Protein 4IQY (pdb70)

Sequence (440 aa):
VWREEKERLLKMTLEERRKEYLRDYIPLNSILSWKEEMKGKNTQEKSLTEKVSLYRGDITLLEVDAIVNAANASLLGGGGVDGCCIHRAAGPCLLAECRNLNGCDTGHAKITCGYDLPAKYVIHTVGPIARGHINGSSHKEDLANCYKSSLKLVKENNIRSVAFPCISTGIYGFPNEPAAVIALNTIKEWLAKNHHEVDRIIFCVFLEVDFKIYKKKMMNEFFSVWREEKERLLKMTLEERRKEYLRDYIPLNSSILSWKEEMTSQVKKSLTEKVSLYRGDITLLEVDAIVNAANASLLGGGGVDGCIHRAAGPCLLAECRNLNGCDTGHAKITCGYDLPAKYVIHTVGPIARGHINGSSHKEDLANCYKSSLKLVKENNIRSVAFPCISTGIYGFPNEPAAVIALNTIKEWLAKNHHEVDRIIFCVFLEVDFKIYKKKMNEFFS

Organism: Homo sapiens (NCBI:txid9606)

Nearest PDB structures (foldseek):
  4iqy-assembly1_A  TM=1.005E+00  e=1.531E-48  Homo sapiens
  4iqy-assembly2_B  TM=9.811E-01  e=2.707E-45  Homo sapiens
  6y4y-assembly1_A  TM=9.946E-01  e=1.419E-43  Escherichia coli K-12
  6y4z-assembly2_B  TM=9.906E-01  e=1.752E-42  Escherichia coli K-12
  6y4y-assembly3_C  TM=9.903E-01  e=6.980E-42  Escherichia coli K-12

Solvent-accessible surface area: 21744 Å² total; per-residue (Å²): 140,42,147,124,48,50,106,99,8,54,147,25,59,85,117,76,20,84,182,83,32,136,114,112,58,47,34,49,137,66,8,87,4,10,80,71,69,77,86,82,110,207,92,180,153,112,79,5,10,89,23,0,0,10,44,117,20,39,5,2,43,0,10,8,44,0,0,0,0,28,4,39,61,51,1,82,16,54,48,64,41,6,3,42,0,27,174,16,1,11,120,30,0,48,36,6,1,160,79,42,145,12,9,89,64,2,94,17,66,36,0,1,0,4,57,1,16,1,71,35,0,0,0,0,6,2,5,68,11,197,82,100,19,127,47,72,28,100,112,32,0,15,57,0,3,113,30,0,0,130,25,0,91,104,47,71,2,40,5,0,0,2,11,24,1,5,26,57,173,45,40,3,56,43,81,38,5,1,52,21,0,0,53,10,0,62,101,34,0,51,177,25,56,94,71,0,66,34,0,0,3,4,0,130,96,97,75,5,54,117,27,8,101,170,26,0,76,130,25,1,83,142,38,141,127,50,51,105,96,11,58,156,29,36,77,95,85,12,84,176,86,38,123,118,122,74,45,29,43,125,72,13,90,1,9,114,103,101,129,151,116,123,153,130,117,70,2,11,72,27,0,0,27,28,122,19,51,6,11,55,0,9,8,36,0,0,0,0,28,4,39,61,51,1,81,15,53,53,63,42,6,3,45,0,26,164,13,1,11,116,26,0,48,36,5,1,154,87,43,145,11,10,102,57,5,106,18,67,37,0,1,0,8,61,1,12,2,46,38,0,0,0,0,5,2,4,73,8,213,54,181,36,80,53,64,26,98,108,40,0,18,51,0,4,116,26,0,0,125,27,1,85,96,45,71,2,45,6,0,0,3,11,24,1,7,25,56,172,46,37,3,52,40,81,39,5,0,53,23,0,0,58,10,0,63,108,32,0,31,171,15,33,94,66,0,65,32,0,0,3,6,0,132,97,85,68,4,67,126,28,8,114,162,16,0,68,125,21,1,85

CATH classification: 3.40.220.10

B-factor: mean 22.44, std 12.2, range [6.25, 91.84]

Structure (mmCIF, N/CA/C/O backbone):
data_4IQY
#
_entry.id   4IQY
#
_cell.length_a   40.713
_cell.length_b   49.883
_cell.length_c   66.972
_cell.angle_alpha   69.82
_cell.angle_beta   72.35
_cell.angle_gamma   86.08
#
_symmetry.space_group_name_H-M   'P 1'
#
loop_
_entity.id
_entity.type
_entity.pdbx_description
1 polymer 'O-acetyl-ADP-ribose deacetylase MACROD2'
2 non-polymer '[(2R,3S,4R,5R)-5-(6-AMINOPURIN-9-YL)-3,4-DIHYDROXY-OXOLAN-2-YL]METHYL [HYDROXY-[[(2R,3S,4R,5S)-3,4,5-TRIHYDROXYOXOLAN-2-YL]METHOXY]PHOSPHORYL] HYDROGEN PHOSPHATE'
3 non-polymer 'MAGNESIUM ION'
4 water water
#
loop_
_atom_site.group_PDB
_atom_site.id
_atom_site.type_symbol
_atom_site.label_atom_id
_atom_site.label_alt_id
_atom_site.label_comp_id
_atom_site.label_asym_id
_atom_site.label_entity_id
_atom_site.label_seq_id
_atom_site.pdbx_PDB_ins_code
_atom_site.Cartn_x
_atom_site.Cartn_y
_atom_site.Cartn_z
_atom_site.occupancy
_atom_site.B_iso_or_equiv
_atom_site.auth_seq_id
_atom_site.auth_comp_id
_atom_site.auth_asym_id
_atom_site.auth_atom_id
_atom_site.pdbx_PDB_model_num
ATOM 1 N N . VAL A 1 7 ? 26.767 28.326 11.252 1.00 40.25 10 VAL A N 1
ATOM 2 C CA . VAL A 1 7 ? 25.425 28.901 11.186 1.00 37.27 10 VAL A CA 1
ATOM 3 C C . VAL A 1 7 ? 24.331 27.859 10.932 1.00 29.73 10 VAL A C 1
ATOM 4 O O . VAL A 1 7 ? 23.329 27.841 11.654 1.00 29.63 10 VAL A O 1
ATOM 8 N N . TRP A 1 8 ? 24.499 27.001 9.923 1.00 26.79 11 TRP A N 1
ATOM 9 C CA . TRP A 1 8 ? 23.543 25.896 9.752 1.00 23.22 11 TRP A CA 1
ATOM 10 C C . TRP A 1 8 ? 23.578 24.951 10.946 1.00 24.97 11 TRP A C 1
ATOM 11 O O . TRP A 1 8 ? 22.534 24.476 11.388 1.00 20.85 11 TRP A O 1
ATOM 22 N N . ARG A 1 9 ? 24.767 24.691 11.483 1.00 23.97 12 ARG A N 1
ATOM 23 C CA . ARG A 1 9 ? 24.879 23.814 12.649 1.00 25.06 12 ARG A CA 1
ATOM 24 C C . ARG A 1 9 ? 24.152 24.391 13.856 1.00 23.37 12 ARG A C 1
ATOM 25 O O . ARG A 1 9 ? 23.514 23.661 14.611 1.00 21.98 12 ARG A O 1
ATOM 33 N N . GLU A 1 10 ? 24.252 25.705 14.024 1.00 25.25 13 GLU A N 1
ATOM 34 C CA . GLU A 1 10 ? 23.610 26.387 15.142 1.00 31.18 13 GLU A CA 1
ATOM 35 C C . GLU A 1 10 ? 22.099 26.397 14.989 1.00 26.10 13 GLU A C 1
ATOM 36 O O . GLU A 1 10 ? 21.359 26.138 15.948 1.00 24.82 13 GLU A O 1
ATOM 42 N N . GLU A 1 11 ? 21.647 26.733 13.784 1.00 23.73 14 GLU A N 1
ATOM 43 C CA . GLU A 1 11 ? 20.221 26.741 13.485 1.00 21.40 14 GLU A CA 1
ATOM 44 C C . GLU A 1 11 ? 19.636 25.350 13.680 1.00 21.59 14 GLU A C 1
ATOM 45 O O . GLU A 1 11 ? 18.550 25.196 14.237 1.00 20.22 14 GLU A O 1
ATOM 51 N N . LYS A 1 12 ? 20.370 24.337 13.231 1.00 19.78 15 LYS A N 1
ATOM 52 C CA . LYS A 1 12 ? 19.939 22.949 13.372 1.00 16.74 15 LYS A CA 1
ATOM 53 C C . LYS A 1 12 ? 19.781 22.532 14.834 1.00 23.23 15 LYS A C 1
ATOM 54 O O . LYS A 1 12 ? 18.753 21.965 15.215 1.00 22.56 15 LYS A O 1
ATOM 60 N N . GLU A 1 13 ? 20.795 22.812 15.649 1.00 19.71 16 GLU A N 1
ATOM 61 C CA . GLU A 1 13 ? 20.726 22.472 17.065 1.00 23.73 16 GLU A CA 1
ATOM 62 C C . GLU A 1 13 ? 19.556 23.200 17.729 1.00 23.90 16 GLU A C 1
ATOM 63 O O . GLU A 1 13 ? 18.852 22.627 18.559 1.00 26.97 16 GLU A O 1
ATOM 69 N N . ARG A 1 14 ? 19.342 24.456 17.344 1.00 23.35 17 ARG A N 1
ATOM 70 C CA . ARG A 1 14 ? 18.241 25.249 17.899 1.00 23.33 17 ARG A CA 1
ATOM 71 C C . ARG A 1 14 ? 16.868 24.676 17.552 1.00 24.69 17 ARG A C 1
ATOM 72 O O . ARG A 1 14 ? 16.010 24.520 18.423 1.00 28.16 17 ARG A O 1
ATOM 80 N N . LEU A 1 15 ? 16.665 24.372 16.273 1.00 22.27 18 LEU A N 1
ATOM 81 C CA . LEU A 1 15 ? 15.383 23.855 15.794 1.00 19.88 18 LEU A CA 1
ATOM 82 C C . LEU A 1 15 ? 15.013 22.497 16.382 1.00 19.25 18 LEU A C 1
ATOM 83 O O . LEU A 1 15 ? 13.851 22.246 16.700 1.00 22.67 18 LEU A O 1
ATOM 88 N N . LEU A 1 16 ? 15.997 21.615 16.513 1.00 19.50 19 LEU A N 1
ATOM 89 C CA . LEU A 1 16 ? 15.740 20.263 16.984 1.00 24.79 19 LEU A CA 1
ATOM 90 C C . LEU A 1 16 ? 15.358 20.218 18.468 1.00 30.55 19 LEU A C 1
ATOM 91 O O . LEU A 1 16 ? 14.816 19.216 18.938 1.00 32.12 19 LEU A O 1
ATOM 96 N N . LYS A 1 17 ? 15.627 21.310 19.185 1.00 30.03 20 LYS A N 1
ATOM 97 C CA . LYS A 1 17 ? 15.279 21.426 20.604 1.00 35.47 20 LYS A CA 1
ATOM 98 C C . LYS A 1 17 ? 13.846 21.928 20.808 1.00 36.34 20 LYS A C 1
ATOM 99 O O . LYS A 1 17 ? 13.303 21.844 21.911 1.00 37.76 20 LYS A O 1
ATOM 105 N N . MET A 1 18 ? 13.236 22.452 19.749 1.00 26.41 21 MET A N 1
ATOM 106 C CA . MET A 1 18 ? 11.937 23.117 19.866 1.00 29.72 21 MET A CA 1
ATOM 107 C C . MET A 1 18 ? 10.735 22.177 19.749 1.00 34.22 21 MET A C 1
ATOM 108 O O . MET A 1 18 ? 10.810 21.122 19.115 1.00 37.96 21 MET A O 1
ATOM 113 N N . THR A 1 19 ? 9.625 22.571 20.370 1.00 33.84 22 THR A N 1
ATOM 114 C CA . THR A 1 19 ? 8.373 21.836 20.241 1.00 35.89 22 THR A CA 1
ATOM 115 C C . THR A 1 19 ? 7.599 22.372 19.049 1.00 31.24 22 THR A C 1
ATOM 116 O O . THR A 1 19 ? 7.882 23.475 18.566 1.00 31.00 22 THR A O 1
ATOM 120 N N . LEU A 1 20 ? 6.625 21.585 18.590 1.00 33.04 23 LEU A N 1
ATOM 121 C CA . LEU A 1 20 ? 5.710 21.977 17.522 1.00 30.14 23 LEU A CA 1
ATOM 122 C C . LEU A 1 20 ? 5.127 23.346 17.815 1.00 30.56 23 LEU A C 1
ATOM 123 O O . LEU A 1 20 ? 5.087 24.224 16.955 1.00 32.50 23 LEU A O 1
ATOM 128 N N . GLU A 1 21 ? 4.691 23.515 19.058 1.00 34.26 24 GLU A N 1
ATOM 129 C CA . GLU A 1 21 ? 4.110 24.766 19.518 1.00 35.13 24 GLU A CA 1
ATOM 130 C C . GLU A 1 21 ? 5.050 25.951 19.278 1.00 34.10 24 GLU A C 1
ATOM 131 O O . GLU A 1 21 ? 4.623 26.997 18.780 1.00 34.86 24 GLU A O 1
ATOM 137 N N . GLU A 1 22 ? 6.330 25.777 19.604 1.00 34.31 25 GLU A N 1
ATOM 138 C CA . GLU A 1 22 ? 7.332 26.822 19.386 1.00 34.53 25 GLU A CA 1
ATOM 139 C C . GLU A 1 22 ? 7.609 27.042 17.898 1.00 27.75 25 GLU A C 1
ATOM 140 O O . GLU A 1 22 ? 7.676 28.179 17.425 1.00 31.02 25 GLU A O 1
ATOM 146 N N . ARG A 1 23 ? 7.800 25.943 17.175 1.00 30.60 26 ARG A N 1
ATOM 147 C CA . ARG A 1 23 ? 8.100 26.006 15.745 1.00 27.39 26 ARG A CA 1
ATOM 148 C C . ARG A 1 23 ? 7.014 26.737 14.970 1.00 25.89 26 ARG A C 1
ATOM 149 O O . ARG A 1 23 ? 7.306 27.513 14.062 1.00 34.44 26 ARG A O 1
ATOM 157 N N . ARG A 1 24 ? 5.760 26.482 15.331 1.00 29.09 27 ARG A N 1
ATOM 158 C CA . ARG A 1 24 ? 4.625 27.054 14.611 1.00 31.09 27 ARG A CA 1
ATOM 159 C C . ARG A 1 24 ? 4.602 28.575 14.621 1.00 32.80 27 ARG A C 1
ATOM 160 O O . ARG A 1 24 ? 3.996 29.199 13.749 1.00 36.08 27 ARG A O 1
ATOM 168 N N . LYS A 1 25 ? 5.276 29.171 15.599 1.00 35.82 28 LYS A N 1
ATOM 169 C CA . LYS A 1 25 ? 5.311 30.625 15.710 1.00 38.98 28 LYS A CA 1
ATOM 170 C C . LYS A 1 25 ? 6.260 31.276 14.701 1.00 37.76 28 LYS A C 1
ATOM 171 O O . LYS A 1 25 ? 6.125 32.463 14.400 1.00 42.38 28 LYS A O 1
ATOM 177 N N . GLU A 1 26 ? 7.199 30.499 14.161 1.00 35.71 29 GLU A N 1
ATOM 178 C CA . GLU A 1 26 ? 8.152 31.030 13.181 1.00 39.42 29 GLU A CA 1
ATOM 179 C C . GLU A 1 26 ? 7.927 30.554 11.744 1.00 32.48 29 GLU A C 1
ATOM 180 O O . GLU A 1 26 ? 8.671 30.954 10.847 1.00 32.04 29 GLU A O 1
ATOM 186 N N . TYR A 1 27 ? 6.933 29.692 11.525 1.00 31.98 30 TYR A N 1
ATOM 187 C CA . TYR A 1 27 ? 6.635 29.214 10.171 1.00 28.80 30 TYR A CA 1
ATOM 1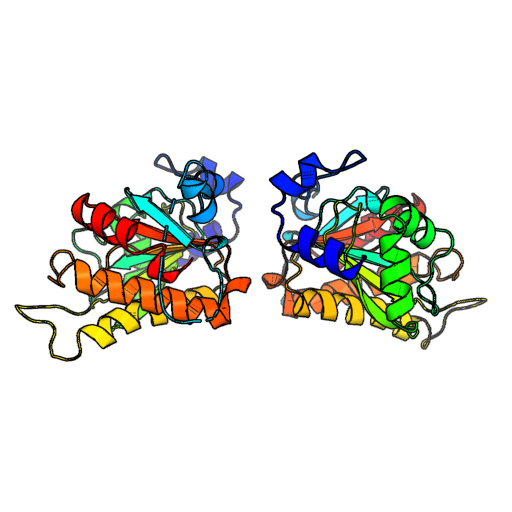88 C C . TYR A 1 27 ? 6.450 30.385 9.215 1.00 28.76 30 TYR A C 1
ATOM 189 O O . TYR A 1 27 ? 5.796 31.373 9.548 1.00 34.53 30 TYR A O 1
ATOM 198 N N . LEU A 1 28 ? 7.035 30.266 8.031 1.00 25.62 31 LEU A N 1
ATOM 199 C CA . LEU A 1 28 ? 6.954 31.304 7.017 1.00 26.86 31 LEU A CA 1
ATOM 200 C C . LEU A 1 28 ? 5.757 31.067 6.113 1.00 32.77 31 LEU A C 1
ATOM 201 O O . LEU A 1 28 ? 5.315 31.970 5.398 1.00 31.66 31 LEU A O 1
ATOM 206 N N . ARG A 1 29 ? 5.246 29.840 6.150 1.00 31.42 32 ARG A N 1
ATOM 207 C CA . ARG A 1 29 ? 4.107 29.447 5.332 1.00 26.19 32 ARG A CA 1
ATOM 208 C C . ARG A 1 29 ? 3.091 28.701 6.182 1.00 24.88 32 ARG A C 1
ATOM 209 O O . ARG A 1 29 ? 3.362 28.336 7.330 1.00 24.84 32 ARG A O 1
ATOM 217 N N . ASP A 1 30 ? 1.920 28.462 5.603 1.00 26.73 33 ASP A N 1
ATOM 218 C CA . ASP A 1 30 ? 0.899 27.641 6.238 1.00 22.94 33 ASP A CA 1
ATOM 219 C C . ASP A 1 30 ? 1.413 26.202 6.276 1.00 21.85 33 ASP A C 1
ATOM 220 O O . ASP A 1 30 ? 2.432 25.886 5.651 1.00 21.94 33 ASP A O 1
ATOM 225 N N . TYR A 1 31 ? 0.727 25.334 7.012 1.00 17.10 34 TYR A N 1
ATOM 226 C CA . TYR A 1 31 ? 1.195 23.961 7.205 1.00 18.37 34 TYR A CA 1
ATOM 227 C C . TYR A 1 31 ? 0.025 22.992 7.327 1.00 19.36 34 TYR A C 1
ATOM 228 O O . TYR A 1 31 ? -1.102 23.401 7.603 1.00 22.96 34 TYR A O 1
ATOM 237 N N . ILE A 1 32 ? 0.298 21.707 7.120 1.00 16.88 35 ILE A N 1
ATOM 238 C CA . ILE A 1 32 ? -0.716 20.669 7.274 1.00 17.58 35 ILE A CA 1
ATOM 239 C C . ILE A 1 32 ? -0.322 19.766 8.438 1.00 16.13 35 ILE A C 1
ATOM 240 O O . ILE A 1 32 ? 0.674 19.046 8.353 1.00 17.20 35 ILE A O 1
ATOM 245 N N . PRO A 1 33 ? -1.080 19.806 9.551 1.00 18.93 36 PRO A N 1
ATO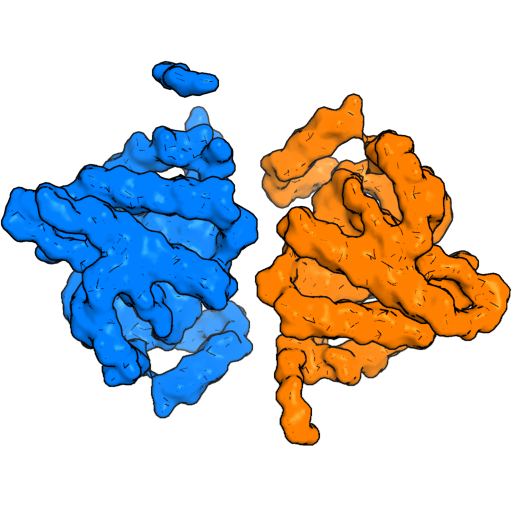M 246 C CA . PRO A 1 33 ? -0.737 18.943 10.689 1.00 19.37 36 PRO A CA 1
ATOM 247 C C . PRO A 1 33 ? -0.999 17.460 10.414 1.00 17.26 36 PRO A C 1
ATOM 248 O O . PRO A 1 33 ? -1.918 17.135 9.657 1.00 20.89 36 PRO A O 1
ATOM 252 N N . LEU A 1 34 ? -0.203 16.583 11.023 1.00 18.27 37 LEU A N 1
ATOM 253 C CA . LEU A 1 34 ? -0.334 15.141 10.825 1.00 18.81 37 LEU A CA 1
ATOM 254 C C . LEU A 1 34 ? -1.726 14.626 11.190 1.00 22.75 37 LEU A C 1
ATOM 255 O O . LEU A 1 34 ? -2.238 13.701 10.555 1.00 20.34 37 LEU A O 1
ATOM 260 N N . ASN A 1 35 ? -2.329 15.216 12.218 1.00 22.62 38 ASN A N 1
ATOM 261 C CA . ASN A 1 35 ? -3.645 14.760 12.670 1.00 24.26 38 ASN A CA 1
ATOM 262 C C . ASN A 1 35 ? -4.787 15.115 11.713 1.00 25.77 38 ASN A C 1
ATOM 263 O O . ASN A 1 35 ? -5.921 14.670 11.900 1.00 28.74 38 ASN A O 1
ATOM 268 N N . SER A 1 36 ? -4.492 15.910 10.689 1.00 26.42 39 SER A N 1
ATOM 269 C CA . SER A 1 36 ? -5.493 16.255 9.680 1.00 22.21 39 SER A CA 1
ATOM 270 C C . SER A 1 36 ? -5.414 15.290 8.499 1.00 24.58 39 SER A C 1
ATOM 271 O O . SER A 1 36 ? -6.271 15.301 7.612 1.00 30.94 39 SER A O 1
ATOM 274 N N . ILE A 1 37 ? -4.375 14.457 8.497 1.00 20.39 40 ILE A N 1
ATOM 275 C CA . ILE A 1 37 ? -4.152 13.482 7.432 1.00 22.86 40 ILE A CA 1
ATOM 276 C C . ILE A 1 37 ? -4.713 12.109 7.805 1.00 22.72 40 ILE A C 1
ATOM 277 O O . ILE A 1 37 ? -4.239 11.468 8.741 1.00 23.50 40 ILE A O 1
ATOM 282 N N . LEU A 1 38 ? -5.714 11.653 7.059 1.00 23.58 41 LEU A N 1
ATOM 283 C CA . LEU A 1 38 ? -6.350 10.373 7.363 1.00 20.54 41 LEU A CA 1
ATOM 284 C C . LEU A 1 38 ? -5.461 9.184 7.025 1.00 20.42 41 LEU A C 1
ATOM 285 O O . LEU A 1 38 ? -4.784 9.175 5.996 1.00 24.92 41 LEU A O 1
ATOM 290 N N . SER A 1 39 ? -5.463 8.176 7.893 1.00 19.42 42 SER A N 1
ATOM 291 C CA . SER A 1 39 ? -4.863 6.900 7.533 1.00 20.36 42 SER A CA 1
ATOM 292 C C . SER A 1 39 ? -5.738 6.306 6.430 1.00 20.86 42 SER A C 1
ATOM 293 O O . SER A 1 39 ? -6.867 6.754 6.219 1.00 20.52 42 SER A O 1
ATOM 296 N N . TRP A 1 40 ? -5.222 5.307 5.721 1.00 22.20 43 TRP A N 1
ATOM 297 C CA . TRP A 1 40 ? -5.994 4.662 4.668 1.00 21.18 43 TRP A CA 1
ATOM 298 C C . TRP A 1 40 ? -7.243 4.027 5.282 1.00 28.08 43 TRP A C 1
ATOM 299 O O . TRP A 1 40 ? -8.315 4.036 4.678 1.00 33.02 43 TRP A O 1
ATOM 310 N N . LYS A 1 41 ? -7.083 3.509 6.497 1.00 31.14 44 LYS A N 1
ATOM 311 C CA . LYS A 1 41 ? -8.168 2.891 7.262 1.00 36.13 44 LYS A CA 1
ATOM 312 C C . LYS A 1 41 ? -9.364 3.828 7.442 1.00 38.96 44 LYS A C 1
ATOM 313 O O . LYS A 1 41 ? -10.512 3.395 7.372 1.00 39.75 44 LYS A O 1
ATOM 319 N N . GLU A 1 42 ? -9.095 5.112 7.664 1.00 33.52 45 GLU A N 1
ATOM 320 C CA . GLU A 1 42 ? -10.162 6.084 7.915 1.00 35.72 45 GLU A CA 1
ATOM 321 C C . GLU A 1 42 ? -10.836 6.593 6.644 1.00 38.64 45 GLU A C 1
ATOM 322 O O . GLU A 1 42 ? -12.042 6.845 6.624 1.00 37.80 45 GLU A O 1
ATOM 328 N N . GLU A 1 43 ? -10.047 6.760 5.588 1.00 29.26 46 GLU A N 1
ATOM 329 C CA . GLU A 1 43 ? -10.536 7.315 4.329 1.00 33.39 46 GLU A CA 1
ATOM 330 C C . GLU A 1 43 ? -11.552 6.392 3.649 1.00 42.63 46 GLU A C 1
ATOM 331 O O . GLU A 1 43 ? -12.404 6.840 2.872 1.00 45.52 46 GLU A O 1
ATOM 337 N N . MET A 1 44 ? -11.464 5.103 3.966 1.00 37.15 47 MET A N 1
ATOM 338 C CA . MET A 1 44 ? -12.310 4.083 3.357 1.00 41.69 47 MET A CA 1
ATOM 339 C C . MET A 1 44 ? -13.546 3.765 4.199 1.00 47.38 47 MET A C 1
ATOM 340 O O . MET A 1 44 ? -14.334 2.884 3.849 1.00 53.00 47 MET A O 1
ATOM 345 N N . LYS A 1 45 ? -13.704 4.471 5.314 1.00 44.54 48 LYS A N 1
ATOM 346 C CA . LYS A 1 45 ? -14.789 4.187 6.250 1.00 42.41 48 LYS A CA 1
ATOM 347 C C . LYS A 1 45 ? -16.172 4.422 5.642 1.00 44.04 48 LYS A C 1
ATOM 348 O O . LYS A 1 45 ? -17.157 3.832 6.081 1.00 47.24 48 LYS A O 1
ATOM 350 N N . GLY A 1 46 ? -16.242 5.281 4.631 1.00 38.37 49 GLY A N 1
ATOM 351 C CA . GLY A 1 46 ? -17.511 5.599 3.999 1.00 38.77 49 GLY A CA 1
ATOM 352 C C . GLY A 1 46 ? -17.899 4.622 2.907 1.00 41.24 49 GLY A C 1
ATOM 353 O O . GLY A 1 46 ? -18.919 4.806 2.235 1.00 29.25 49 GLY A O 1
ATOM 354 N N . LYS A 1 47 ? -17.086 3.582 2.729 1.00 41.52 50 LYS A N 1
ATOM 355 C CA . LYS A 1 47 ? -17.396 2.527 1.780 1.00 50.81 50 LYS A CA 1
ATOM 356 C C . LYS A 1 47 ? -18.340 1.503 2.380 1.00 53.00 50 LYS A C 1
ATOM 357 O O . LYS A 1 47 ? -19.488 1.373 1.956 1.00 58.68 50 LYS A O 1
ATOM 358 N N . ASN A 1 54 ? -12.434 -12.096 -5.441 1.00 50.71 57 ASN A N 1
ATOM 359 C CA . ASN A 1 54 ? -11.692 -12.672 -4.319 1.00 47.80 57 ASN A CA 1
ATOM 360 C C . ASN A 1 54 ? -10.333 -13.262 -4.749 1.00 42.89 57 ASN A C 1
ATOM 361 O O . ASN A 1 54 ? -10.038 -13.345 -5.946 1.00 28.06 57 ASN A O 1
ATOM 366 N N . THR A 1 55 ? -9.521 -13.693 -3.785 1.00 43.05 58 THR A N 1
ATOM 367 C CA . THR A 1 55 ? -8.141 -14.091 -4.085 1.00 38.29 58 THR A CA 1
ATOM 368 C C . THR A 1 55 ? -7.730 -15.392 -3.393 1.00 36.59 58 THR A C 1
ATOM 369 O O . THR A 1 55 ? -8.500 -15.963 -2.618 1.00 31.46 58 THR A O 1
ATOM 371 N N . GLN A 1 56 ? -6.513 -15.858 -3.672 1.00 35.23 59 GLN A N 1
ATOM 372 C CA . GLN A 1 56 ? -5.927 -16.952 -2.890 1.00 44.81 59 GLN A CA 1
ATOM 373 C C . GLN A 1 56 ? -5.648 -16.503 -1.452 1.00 46.98 59 GLN A C 1
ATOM 374 O O . GLN A 1 56 ? -5.668 -15.306 -1.145 1.00 47.60 59 GLN A O 1
ATOM 380 N N . GLU A 1 57 ? -5.390 -17.470 -0.577 1.00 41.56 60 GLU A N 1
ATOM 381 C CA . GLU A 1 57 ? -5.060 -17.192 0.817 1.00 49.71 60 GLU A CA 1
ATOM 382 C C . GLU A 1 57 ? -4.439 -18.423 1.461 1.00 52.19 60 GLU A C 1
ATOM 383 O O . GLU A 1 57 ? -4.667 -18.694 2.642 1.00 58.26 60 GLU A O 1
ATOM 385 N N . LYS A 1 63 ? -0.704 -9.391 7.017 1.00 59.46 66 LYS A N 1
ATOM 386 C CA . LYS A 1 63 ? -0.820 -8.303 7.984 1.00 58.71 66 LYS A CA 1
ATOM 387 C C . LYS A 1 63 ? -1.711 -7.179 7.469 1.00 52.75 66 LYS A C 1
ATOM 388 O O . LYS A 1 63 ? -1.565 -6.735 6.327 1.00 52.58 66 LYS A O 1
ATOM 390 N N . SER A 1 64 ? -2.640 -6.722 8.304 1.00 44.94 67 SER A N 1
ATOM 391 C CA . SER A 1 64 ? -3.319 -5.466 8.021 1.00 42.30 67 SER A CA 1
ATOM 392 C C . SER A 1 64 ? -2.352 -4.346 8.373 1.00 37.23 67 SER A C 1
ATOM 393 O O . SER A 1 64 ? -1.839 -4.296 9.491 1.00 36.10 67 SER A O 1
ATOM 396 N N . LEU A 1 65 ? -2.088 -3.461 7.418 1.00 31.26 68 LEU A N 1
ATOM 397 C CA . LEU A 1 65 ? -1.143 -2.370 7.629 1.00 28.82 68 LEU A CA 1
ATOM 398 C C . LEU A 1 65 ? -1.791 -1.023 7.310 1.00 33.52 68 LEU A C 1
ATOM 399 O O . LEU A 1 65 ? -1.106 -0.002 7.202 1.00 36.39 68 LEU A O 1
ATOM 404 N N . THR A 1 66 ? -3.115 -1.026 7.169 1.00 35.10 69 THR A N 1
ATOM 405 C CA . THR A 1 66 ? -3.860 0.150 6.713 1.00 31.36 69 THR A CA 1
ATOM 406 C C . THR A 1 66 ? -3.845 1.319 7.696 1.00 29.52 69 THR A C 1
ATOM 407 O O . THR A 1 66 ? -4.090 2.467 7.314 1.00 29.15 69 THR A O 1
ATOM 411 N N . GLU A 1 67 ? -3.551 1.025 8.954 1.00 23.10 70 GLU A N 1
ATOM 412 C CA . GLU A 1 67 ? -3.452 2.054 9.981 1.00 25.39 70 GLU A CA 1
ATOM 413 C C . GLU A 1 67 ? -2.168 2.863 9.827 1.00 23.80 70 GLU A C 1
ATOM 414 O O . GLU A 1 67 ? -2.073 4.003 10.294 1.00 28.06 70 GLU A O 1
ATOM 420 N N . LYS A 1 68 ? -1.179 2.258 9.179 1.00 21.13 71 LYS A N 1
ATOM 421 C CA . LYS A 1 68 ? 0.169 2.797 9.182 1.00 17.69 71 LYS A CA 1
ATOM 422 C C . LYS A 1 68 ? 0.475 3.646 7.951 1.00 16.27 71 LYS A C 1
ATOM 423 O O . LYS A 1 68 ? 1.500 4.316 7.914 1.00 18.13 71 LYS A O 1
ATOM 429 N N . VAL A 1 69 ? -0.425 3.634 6.973 1.00 18.58 72 VAL A N 1
ATOM 430 C CA . VAL A 1 69 ? -0.185 4.342 5.705 1.00 18.00 72 VAL A CA 1
ATOM 431 C C . VAL A 1 69 ? -1.260 5.380 5.375 1.00 22.77 72 VAL A C 1
ATOM 432 O O . VAL A 1 69 ? -2.410 5.260 5.792 1.00 20.29 72 VAL A O 1
ATOM 436 N N . SER A 1 70 ? -0.880 6.394 4.603 1.00 15.26 73 SER A N 1
ATOM 437 C CA . SER A 1 70 ? -1.822 7.385 4.111 1.00 14.34 73 SER A CA 1
ATOM 438 C C . SER A 1 70 ? -1.487 7.663 2.658 1.00 13.58 73 SER A C 1
ATOM 439 O O . SER A 1 70 ? -0.316 7.592 2.262 1.00 15.18 73 SER A O 1
ATOM 442 N N . LEU A 1 71 ? -2.522 7.956 1.878 1.00 16.61 74 LEU A N 1
ATOM 443 C CA . LEU A 1 71 ? -2.352 8.471 0.532 1.00 18.58 74 LEU A CA 1
ATOM 444 C C . LEU A 1 71 ? -2.772 9.927 0.581 1.00 17.69 74 LEU A C 1
ATOM 445 O O . LEU A 1 71 ? -3.899 10.248 0.973 1.00 23.20 74 LEU A O 1
ATOM 450 N N . TYR A 1 72 ? -1.869 10.817 0.187 1.00 14.49 75 TYR A N 1
ATOM 451 C CA . TYR A 1 72 ? -2.122 12.239 0.306 1.00 14.91 75 TYR A CA 1
ATOM 452 C C . TYR A 1 72 ? -1.733 12.941 -0.984 1.00 15.44 75 TYR A C 1
ATOM 453 O O . TYR A 1 72 ? -0.638 12.724 -1.486 1.00 18.12 75 TYR A O 1
ATOM 462 N N . ARG A 1 73 ? -2.626 13.766 -1.527 1.00 16.68 76 ARG A N 1
ATOM 463 C CA . ARG A 1 73 ? -2.285 14.517 -2.729 1.00 17.35 76 ARG A CA 1
ATOM 464 C C . ARG A 1 73 ? -2.028 15.974 -2.386 1.00 17.53 76 ARG A C 1
ATOM 465 O O . ARG A 1 73 ? -2.907 16.670 -1.867 1.00 21.09 76 ARG A O 1
ATOM 473 N N . GLY A 1 74 ? -0.810 16.431 -2.654 1.00 14.52 77 GLY A N 1
ATOM 474 C CA . GLY A 1 74 ? -0.493 17.833 -2.469 1.00 18.16 77 GLY A CA 1
ATOM 475 C C . GLY A 1 74 ? 0.993 18.122 -2.378 1.00 13.91 77 GLY A C 1
ATOM 476 O O . GLY A 1 74 ? 1.831 17.260 -2.651 1.00 14.83 77 GLY A O 1
ATOM 477 N N . ASP A 1 75 ? 1.305 19.355 -1.985 1.00 13.65 78 ASP A N 1
ATOM 478 C CA . ASP A 1 75 ? 2.673 19.841 -1.821 1.00 10.89 78 ASP A CA 1
ATOM 479 C C . ASP A 1 75 ? 3.307 19.249 -0.569 1.00 11.14 78 ASP A C 1
ATOM 480 O O . ASP A 1 75 ? 2.840 19.482 0.551 1.00 14.21 78 ASP A O 1
ATOM 485 N N . ILE A 1 76 ? 4.382 18.486 -0.750 1.00 9.17 79 ILE A N 1
ATOM 486 C CA . ILE A 1 76 ? 5.014 17.782 0.352 1.00 9.70 79 ILE A CA 1
ATOM 487 C C . ILE A 1 76 ? 5.610 18.756 1.364 1.00 13.21 79 ILE A C 1
ATOM 488 O O . ILE A 1 76 ? 5.750 18.433 2.546 1.00 12.26 79 ILE A O 1
ATOM 493 N N . THR A 1 77 ? 5.955 19.956 0.903 1.00 11.90 80 THR A N 1
ATOM 494 C CA . THR A 1 77 ? 6.665 20.912 1.756 1.00 11.98 80 THR A CA 1
ATOM 495 C C . THR A 1 77 ? 5.778 21.527 2.833 1.00 14.87 80 THR A C 1
ATOM 496 O O . THR A 1 77 ? 6.285 22.166 3.763 1.00 14.32 80 THR A O 1
ATOM 500 N N . LEU A 1 78 ? 4.465 21.332 2.710 1.00 13.28 81 LEU A N 1
ATOM 501 C CA . LEU A 1 78 ? 3.524 21.844 3.694 1.00 15.84 81 LEU A CA 1
ATOM 502 C C . LEU A 1 78 ? 3.342 20.877 4.856 1.00 14.73 81 LEU A C 1
ATOM 503 O O . LEU A 1 78 ? 2.821 21.274 5.895 1.00 15.59 81 LEU A O 1
ATOM 508 N N . LEU A 1 79 ? 3.770 19.622 4.698 1.00 12.36 82 LEU A N 1
ATOM 509 C CA . LEU A 1 79 ? 3.483 18.592 5.720 1.00 11.85 82 LEU A CA 1
ATOM 510 C C . LEU A 1 79 ? 4.284 18.743 7.010 1.00 16.05 82 LEU A C 1
ATOM 511 O O . LEU A 1 79 ? 5.524 18.797 7.000 1.00 13.64 82 LEU A O 1
ATOM 516 N N . GLU A 1 80 ? 3.565 18.783 8.126 1.00 13.28 83 GLU A N 1
ATOM 517 C CA . GLU A 1 80 ? 4.183 18.840 9.448 1.00 15.10 83 GLU A CA 1
ATOM 518 C C . GLU A 1 80 ? 4.356 17.414 9.964 1.00 13.73 83 GLU A C 1
ATOM 519 O O . GLU A 1 80 ? 3.510 16.879 10.702 1.00 17.35 83 GLU A O 1
ATOM 525 N N . VAL A 1 81 ? 5.451 16.796 9.546 1.00 14.36 84 VAL A N 1
ATOM 526 C CA . VAL A 1 81 ? 5.764 15.415 9.885 1.00 14.07 84 VAL A CA 1
ATOM 527 C C . VAL A 1 81 ? 7.212 15.378 10.349 1.00 15.18 84 VAL A C 1
ATOM 528 O O . VAL A 1 81 ? 7.918 16.382 10.234 1.00 13.40 84 VAL A O 1
ATOM 532 N N . ASP A 1 82 ? 7.666 14.250 10.887 1.00 13.46 85 ASP A N 1
ATOM 533 C CA . ASP A 1 82 ? 9.044 14.178 11.367 1.00 13.78 85 ASP A CA 1
ATOM 534 C C . ASP A 1 82 ? 10.048 14.296 10.210 1.00 11.38 85 ASP A C 1
ATOM 535 O O . ASP A 1 82 ? 11.116 14.894 10.363 1.00 12.13 85 ASP A O 1
ATOM 540 N N . ALA A 1 83 ? 9.693 13.756 9.048 1.00 12.34 86 ALA A N 1
ATOM 541 C CA . ALA A 1 83 ? 10.602 13.805 7.907 1.00 11.78 86 ALA A CA 1
ATOM 542 C C . ALA A 1 83 ? 9.852 13.808 6.598 1.00 10.01 86 ALA A C 1
ATOM 543 O O . ALA A 1 83 ? 8.871 13.081 6.438 1.00 10.76 86 ALA A O 1
ATOM 545 N N . ILE A 1 84 ? 10.321 14.626 5.659 1.00 9.48 87 ILE A N 1
ATOM 546 C CA . ILE A 1 84 ? 9.909 14.463 4.268 1.00 10.61 87 ILE A CA 1
ATOM 547 C C . ILE A 1 84 ? 11.095 13.954 3.467 1.00 10.35 87 ILE A C 1
ATOM 548 O O . ILE A 1 84 ? 12.256 14.206 3.823 1.00 10.40 87 ILE A O 1
ATOM 553 N N . VAL A 1 85 ? 10.798 13.235 2.390 1.00 11.07 88 VAL A N 1
ATOM 554 C CA . VAL A 1 85 ? 11.834 12.650 1.549 1.00 10.44 88 VAL A CA 1
ATOM 555 C C . VAL A 1 85 ? 11.938 13.470 0.281 1.00 10.58 88 VAL A C 1
ATOM 556 O O . VAL A 1 85 ? 10.926 13.882 -0.290 1.00 10.72 88 VAL A O 1
ATOM 560 N N . ASN A 1 86 ? 13.174 13.733 -0.114 1.00 8.83 89 ASN A N 1
ATOM 561 C CA . ASN A 1 86 ? 13.467 14.526 -1.296 1.00 8.82 89 ASN A CA 1
ATOM 562 C C . ASN A 1 86 ? 13.939 13.609 -2.402 1.00 12.17 89 ASN A C 1
ATOM 563 O O . ASN A 1 86 ? 14.813 12.769 -2.183 1.00 11.82 89 ASN A O 1
ATOM 568 N N . ALA A 1 87 ? 13.349 13.771 -3.588 1.00 8.64 90 ALA A N 1
ATOM 569 C CA . ALA A 1 87 ? 13.835 13.130 -4.815 1.00 13.12 90 ALA A CA 1
ATOM 570 C C . ALA A 1 87 ? 15.001 13.954 -5.379 1.00 10.03 90 ALA A C 1
ATOM 571 O O . ALA A 1 87 ? 14.840 14.812 -6.276 1.00 11.35 90 ALA A O 1
ATOM 573 N N . ALA A 1 88 ? 16.186 13.686 -4.848 1.00 8.36 91 ALA A N 1
ATOM 574 C CA . ALA A 1 88 ? 17.338 14.552 -5.079 1.00 10.16 91 ALA A CA 1
ATOM 575 C C . ALA A 1 88 ? 18.152 14.086 -6.275 1.00 12.51 91 ALA A C 1
ATOM 576 O O . ALA A 1 88 ? 17.812 13.120 -6.944 1.00 12.26 91 ALA A O 1
ATOM 578 N N . ASN A 1 89 ? 19.246 14.783 -6.538 1.00 15.54 92 ASN A N 1
ATOM 579 C CA . ASN A 1 89 ? 20.219 14.271 -7.483 1.00 15.86 92 ASN A CA 1
ATOM 580 C C . ASN A 1 89 ? 21.515 13.974 -6.755 1.00 12.37 92 ASN A C 1
ATOM 581 O O . ASN A 1 89 ? 21.654 14.289 -5.571 1.00 13.79 92 ASN A O 1
ATOM 586 N N . ALA A 1 90 ? 22.458 13.368 -7.469 1.00 14.18 93 ALA A N 1
ATOM 587 C CA . ALA A 1 90 ? 23.708 12.904 -6.886 1.00 13.65 93 ALA A CA 1
ATOM 588 C C . ALA A 1 90 ? 24.487 13.989 -6.140 1.00 14.16 93 ALA A C 1
ATOM 589 O O . ALA A 1 90 ? 25.207 13.688 -5.196 1.00 16.52 93 ALA A O 1
ATOM 591 N N . SER A 1 91 ? 24.358 15.241 -6.562 1.00 13.54 94 SER A N 1
ATOM 592 C CA . SER A 1 91 ? 25.108 16.326 -5.920 1.00 13.83 94 SER A CA 1
ATOM 593 C C . SER A 1 91 ? 24.540 16.733 -4.566 1.00 12.30 94 SER A C 1
ATOM 594 O O . SER A 1 91 ? 25.266 17.292 -3.727 1.00 11.44 94 SER A O 1
ATOM 597 N N . LEU A 1 92 ? 23.243 16.463 -4.376 1.00 11.04 95 LEU A N 1
ATOM 598 C CA . LEU A 1 92 ? 22.457 16.927 -3.225 1.00 10.44 95 LEU A CA 1
ATOM 599 C C . LEU A 1 92 ? 22.335 18.451 -3.109 1.00 11.90 95 LEU A C 1
ATOM 600 O O . LEU A 1 92 ? 21.955 18.966 -2.061 1.00 14.73 95 LEU A O 1
ATOM 605 N N . LEU A 1 93 ? 22.645 19.184 -4.173 1.00 9.27 96 LEU A N 1
ATOM 606 C CA . LEU A 1 93 ? 22.659 20.638 -4.061 1.00 10.62 96 LEU A CA 1
ATOM 607 C C . LEU A 1 93 ? 21.382 21.337 -4.525 1.00 10.52 96 LEU A C 1
ATOM 608 O O . LEU A 1 93 ? 21.306 22.568 -4.484 1.00 13.04 96 LEU A O 1
ATOM 613 N N . GLY A 1 94 ? 20.392 20.565 -4.963 1.00 12.44 97 GLY A N 1
ATOM 614 C CA . GLY A 1 94 ? 19.123 21.140 -5.378 1.00 10.06 97 GLY A CA 1
ATOM 615 C C . GLY A 1 94 ? 18.856 20.949 -6.853 1.00 10.67 97 GLY A C 1
ATOM 616 O O . GLY A 1 94 ? 19.603 20.265 -7.557 1.00 13.63 97 GLY A O 1
ATOM 617 N N . GLY A 1 95 ? 17.767 21.542 -7.323 1.00 8.72 98 GLY A N 1
ATOM 618 C CA . GLY A 1 95 ? 17.393 21.406 -8.711 1.00 10.49 98 GLY A CA 1
ATOM 619 C C . GLY A 1 95 ? 15.979 21.881 -8.945 1.00 6.62 98 GLY A C 1
ATOM 620 O O . GLY A 1 95 ? 15.552 22.925 -8.422 1.00 10.37 98 GLY A O 1
ATOM 621 N N . GLY A 1 96 ? 15.246 21.111 -9.730 1.00 7.94 99 GLY A N 1
ATOM 622 C CA . GLY A 1 96 ? 13.881 21.449 -10.068 1.00 8.06 99 GLY A CA 1
ATOM 623 C C . GLY A 1 96 ? 12.934 20.489 -9.396 1.00 9.91 99 GLY A C 1
ATOM 624 O O . GLY A 1 96 ? 13.339 19.790 -8.472 1.00 10.75 99 GLY A O 1
ATOM 625 N N . GLY A 1 97 ? 11.684 20.474 -9.851 1.00 10.03 100 GLY A N 1
ATOM 626 C CA . GLY A 1 97 ? 10.695 19.541 -9.330 1.00 7.93 100 GLY A CA 1
ATOM 627 C C . GLY A 1 97 ? 10.586 19.619 -7.820 1.00 8.11 100 GLY A C 1
ATOM 628 O O . GLY A 1 97 ? 10.652 20.701 -7.224 1.00 8.34 100 GLY A O 1
ATOM 629 N N . VAL A 1 98 ? 10.408 18.466 -7.185 1.00 7.96 101 VAL A N 1
ATOM 630 C CA . VAL A 1 98 ? 10.205 18.481 -5.744 1.00 9.12 101 VAL A CA 1
ATOM 631 C C . VAL A 1 98 ? 11.464 18.945 -4.981 1.00 9.90 101 VAL A C 1
ATOM 632 O O . VAL A 1 98 ? 11.372 19.632 -3.967 1.00 9.07 101 VAL A O 1
ATOM 636 N N . ASP A 1 99 ? 12.636 18.616 -5.511 1.00 10.24 102 ASP A N 1
ATOM 637 C CA . ASP A 1 99 ? 13.914 19.065 -4.955 1.00 11.48 102 ASP A CA 1
ATOM 638 C C . ASP A 1 99 ? 13.954 20.598 -4.876 1.00 7.78 102 ASP A C 1
ATOM 639 O O . ASP A 1 99 ? 14.256 21.177 -3.833 1.00 9.74 102 ASP A O 1
ATOM 644 N N . GLY A 1 100 ? 13.643 21.263 -5.984 1.00 9.19 103 GLY A N 1
ATOM 645 C CA . GLY A 1 100 ? 13.586 22.715 -5.987 1.00 12.53 103 GLY A CA 1
ATOM 646 C C . GLY A 1 100 ? 12.606 23.286 -4.987 1.00 9.78 103 GLY A C 1
ATOM 647 O O . GLY A 1 100 ? 12.912 24.269 -4.318 1.00 10.70 103 GLY A O 1
ATOM 648 N N . CYS A 1 101 ? 11.431 22.665 -4.890 1.00 11.37 104 CYS A N 1
ATOM 649 C CA A CYS A 1 101 ? 10.406 23.088 -3.932 0.74 9.61 104 CYS A CA 1
ATOM 650 C CA B CYS A 1 101 ? 10.406 23.080 -3.945 0.26 10.94 104 CYS A CA 1
ATOM 651 C C . CYS A 1 101 ? 10.916 22.955 -2.506 1.00 10.94 104 CYS A C 1
ATOM 652 O O . CYS A 1 101 ? 10.756 23.866 -1.689 1.00 10.80 104 CYS A O 1
ATOM 657 N N . ILE A 1 102 ? 11.542 21.825 -2.209 1.00 8.86 105 ILE A N 1
ATOM 658 C CA . ILE A 1 102 ? 12.048 21.572 -0.864 1.00 7.99 105 ILE A CA 1
ATOM 659 C C . ILE A 1 102 ? 13.127 22.591 -0.497 1.00 10.38 105 ILE A C 1
ATOM 660 O O . ILE A 1 102 ? 13.101 23.169 0.591 1.00 12.03 105 ILE A O 1
ATOM 665 N N . HIS A 1 103 ? 14.058 22.854 -1.407 1.00 10.39 106 HIS A N 1
ATOM 666 C CA . HIS A 1 103 ? 15.084 23.850 -1.110 1.00 10.07 106 HIS A CA 1
ATOM 667 C C . HIS A 1 103 ? 14.531 25.263 -0.917 1.00 11.68 106 HIS A C 1
ATOM 668 O O . HIS A 1 103 ? 14.998 25.995 -0.047 1.00 12.83 106 HIS A O 1
ATOM 675 N N . ARG A 1 104 ? 13.556 25.655 -1.731 1.00 11.01 107 ARG A N 1
ATOM 676 C CA . ARG A 1 104 ? 12.982 26.993 -1.581 1.00 12.96 107 ARG A CA 1
ATOM 677 C C . ARG A 1 104 ? 12.272 27.112 -0.246 1.00 15.94 107 ARG A C 1
ATOM 678 O O . ARG A 1 104 ? 12.426 28.105 0.474 1.00 17.57 107 ARG A O 1
ATOM 686 N N . ALA A 1 105 ? 11.516 26.078 0.102 1.00 13.58 108 ALA A N 1
ATOM 687 C CA . ALA A 1 105 ? 10.734 26.115 1.326 1.00 12.13 108 ALA A CA 1
ATOM 688 C C . ALA A 1 105 ? 11.607 25.997 2.567 1.00 13.60 108 ALA A C 1
ATOM 689 O O . ALA A 1 105 ? 11.262 26.537 3.615 1.00 17.49 108 ALA A O 1
ATOM 691 N N . ALA A 1 106 ? 12.741 25.309 2.459 1.00 11.18 109 ALA A N 1
ATOM 692 C CA . ALA A 1 106 ? 13.591 25.119 3.636 1.00 12.73 109 ALA A CA 1
ATOM 693 C C . ALA A 1 106 ? 14.484 26.329 3.905 1.00 14.67 109 ALA A C 1
ATOM 694 O O . ALA A 1 106 ? 14.901 26.558 5.041 1.00 15.28 109 ALA A O 1
ATOM 696 N N . GLY A 1 107 ? 14.799 27.087 2.859 1.00 14.87 110 GLY A N 1
ATOM 697 C CA . GLY A 1 107 ? 15.713 28.208 3.002 1.00 16.58 110 GLY A CA 1
ATOM 698 C C . GLY A 1 107 ? 17.155 27.797 2.769 1.00 16.36 110 GLY A C 1
ATOM 699 O O . GLY A 1 107 ? 17.449 26.608 2.643 1.00 14.00 110 GLY A O 1
ATOM 700 N N . PRO A 1 108 ? 18.067 28.780 2.718 1.00 16.02 111 PRO A N 1
ATOM 701 C CA . PRO A 1 108 ? 19.470 28.540 2.350 1.00 17.22 111 PRO A CA 1
ATOM 702 C C . PRO A 1 108 ? 20.289 27.661 3.307 1.00 13.67 111 PRO A C 1
ATOM 703 O O . PRO A 1 108 ? 21.337 27.149 2.893 1.00 17.15 111 PRO A O 1
ATOM 707 N N . CYS A 1 109 ? 19.848 27.487 4.548 1.00 14.95 112 CYS A N 1
ATOM 708 C CA . CYS A 1 109 ? 20.544 26.561 5.438 1.00 16.04 112 CYS A CA 1
ATOM 709 C C . CYS A 1 109 ? 20.515 25.124 4.917 1.00 12.29 112 CYS A C 1
ATOM 710 O O . CYS A 1 109 ? 21.412 24.343 5.233 1.00 15.25 112 CYS A O 1
ATOM 713 N N . LEU A 1 110 ? 19.496 24.764 4.131 1.00 11.06 113 LEU A N 1
ATOM 714 C CA . LEU A 1 110 ? 19.433 23.396 3.627 1.00 12.04 113 LEU A CA 1
ATOM 715 C C . LEU A 1 110 ? 20.571 23.138 2.645 1.00 14.62 113 LEU A C 1
ATOM 716 O O . LEU A 1 110 ? 21.269 22.125 2.739 1.00 12.91 113 LEU A O 1
ATOM 721 N N . LEU A 1 111 ? 20.768 24.064 1.711 1.00 11.91 114 LEU A N 1
ATOM 722 C CA . LEU A 1 111 ? 21.895 23.969 0.793 1.00 14.07 114 LEU A CA 1
ATOM 723 C C . LEU A 1 111 ? 23.222 23.934 1.558 1.00 12.63 114 LEU A C 1
ATOM 724 O O . LEU A 1 111 ? 24.119 23.153 1.229 1.00 14.25 114 LEU A O 1
ATOM 729 N N . ALA A 1 112 ? 23.351 24.766 2.586 1.00 14.87 115 ALA A N 1
ATOM 730 C CA . ALA A 1 112 ? 24.582 24.781 3.374 1.00 17.72 115 ALA A CA 1
ATOM 731 C C . ALA A 1 112 ? 24.882 23.420 4.010 1.00 15.11 115 ALA A C 1
ATOM 732 O O . ALA A 1 112 ? 26.017 22.937 3.944 1.00 16.62 115 ALA A O 1
ATOM 734 N N . GLU A 1 113 ? 23.885 22.801 4.632 1.00 12.68 116 GLU A N 1
ATOM 735 C CA . GLU A 1 113 ? 24.121 21.487 5.226 1.00 13.33 116 GLU A CA 1
ATOM 736 C C . GLU A 1 113 ? 24.428 20.461 4.138 1.00 13.65 116 GLU A C 1
ATOM 737 O O . GLU A 1 113 ? 25.311 19.616 4.311 1.00 14.54 116 GLU A O 1
ATOM 743 N N . CYS A 1 114 ? 23.728 20.551 3.007 1.00 13.91 117 CYS A N 1
ATOM 744 C CA . CYS A 1 114 ? 23.952 19.622 1.898 1.00 12.78 117 CYS A CA 1
ATOM 745 C C . CYS A 1 114 ? 25.358 19.764 1.328 1.00 14.88 117 CYS A C 1
ATOM 746 O O . CYS A 1 114 ? 25.974 18.776 0.908 1.00 17.11 117 CYS A O 1
ATOM 749 N N . ARG A 1 115 ? 25.871 20.989 1.336 1.00 12.53 118 ARG A N 1
ATOM 750 C CA . ARG A 1 115 ? 27.246 21.237 0.880 1.00 15.49 118 ARG A CA 1
ATOM 751 C C . ARG A 1 115 ? 28.301 20.611 1.782 1.00 21.07 118 ARG A C 1
ATOM 752 O O . ARG A 1 115 ? 29.483 20.563 1.429 1.00 25.19 118 ARG A O 1
ATOM 760 N N . ASN A 1 116 ? 27.886 20.142 2.952 1.00 17.09 119 ASN A N 1
ATOM 761 C CA . ASN A 1 116 ? 28.808 19.497 3.869 1.00 15.46 119 ASN A CA 1
ATOM 762 C C . ASN A 1 116 ? 28.774 17.969 3.712 1.00 19.28 119 ASN A C 1
ATOM 763 O O . ASN A 1 116 ? 29.581 17.257 4.314 1.00 24.83 119 ASN A O 1
ATOM 768 N N . LEU A 1 117 ? 27.855 17.478 2.874 1.00 21.35 120 LEU A N 1
ATOM 769 C CA . LEU A 1 117 ? 27.546 16.041 2.761 1.00 24.93 120 LEU A CA 1
ATOM 770 C C . LEU A 1 117 ? 28.259 15.219 1.672 1.00 29.44 120 LEU A C 1
ATOM 771 O O . LEU A 1 117 ? 28.217 13.984 1.701 1.00 35.53 120 LEU A O 1
ATOM 776 N N . ASN A 1 118 ? 28.861 15.891 0.700 1.00 21.60 121 ASN A N 1
ATOM 777 C CA . ASN A 1 118 ? 29.581 15.224 -0.401 1.00 23.38 121 ASN A CA 1
ATOM 778 C C . ASN A 1 118 ? 28.761 14.280 -1.294 1.00 18.95 121 ASN A C 1
ATOM 779 O O . ASN A 1 118 ? 29.240 13.235 -1.747 1.00 20.42 121 ASN A O 1
ATOM 784 N N . GLY A 1 119 ? 27.524 14.670 -1.557 1.00 14.96 122 GLY A N 1
ATOM 785 C CA . GLY A 1 119 ? 26.719 13.981 -2.544 1.00 16.15 122 GLY A CA 1
ATOM 786 C C . GLY A 1 119 ? 26.056 12.725 -2.030 1.00 16.78 122 GLY A C 1
ATOM 787 O O . GLY A 1 119 ? 26.110 12.425 -0.833 1.00 15.03 122 GLY A O 1
ATOM 788 N N . CYS A 1 120 ? 25.427 11.989 -2.944 1.00 14.31 123 CYS A N 1
ATOM 789 C CA . CYS A 1 120 ? 24.707 10.777 -2.572 1.00 13.87 123 CYS A CA 1
ATOM 790 C C . CYS A 1 120 ? 24.629 9.829 -3.769 1.00 13.23 123 CYS A C 1
ATOM 791 O O . CYS A 1 120 ? 24.409 10.266 -4.901 1.00 15.04 123 CYS A O 1
ATOM 794 N N . ASP A 1 121 ? 24.811 8.537 -3.516 1.00 14.40 124 ASP A N 1
ATOM 795 C CA . ASP A 1 121 ? 24.737 7.534 -4.571 1.00 15.67 124 ASP A CA 1
ATOM 796 C C . ASP A 1 121 ? 23.305 7.129 -4.874 1.00 14.63 124 ASP A C 1
ATOM 797 O O . ASP A 1 121 ? 22.417 7.241 -4.022 1.00 13.50 124 ASP A O 1
ATOM 802 N N . THR A 1 122 ? 23.096 6.653 -6.099 1.00 13.51 125 THR A N 1
ATOM 803 C CA . THR A 1 122 ? 21.788 6.155 -6.518 1.00 13.76 125 THR A CA 1
ATOM 804 C C . THR A 1 122 ? 21.327 5.076 -5.554 1.00 16.92 125 THR A C 1
ATOM 805 O O . THR A 1 122 ? 22.070 4.141 -5.254 1.00 17.74 125 THR A O 1
ATOM 809 N N . GLY A 1 123 ? 20.110 5.223 -5.039 1.00 12.62 126 GLY A N 1
ATOM 810 C CA . GLY A 1 123 ? 19.568 4.234 -4.126 1.00 13.97 126 GLY A CA 1
ATOM 811 C C . GLY A 1 123 ? 20.052 4.360 -2.690 1.00 16.35 126 GLY A C 1
ATOM 812 O O . GLY A 1 123 ? 19.692 3.532 -1.851 1.00 17.31 126 GLY A O 1
ATOM 813 N N . HIS A 1 124 ? 20.870 5.373 -2.404 1.00 15.35 127 HIS A N 1
ATOM 814 C CA . HIS A 1 124 ? 21.278 5.676 -1.027 1.00 16.27 127 HIS A CA 1
ATOM 815 C C . HIS A 1 124 ? 20.482 6.876 -0.529 1.00 16.75 127 HIS A C 1
ATOM 816 O O . HIS A 1 124 ? 19.773 7.529 -1.299 1.00 13.82 127 HIS A O 1
ATOM 823 N N . ALA A 1 125 ? 20.621 7.186 0.758 1.00 13.96 128 ALA A N 1
ATOM 824 C CA . ALA A 1 125 ? 19.951 8.345 1.333 1.00 13.47 128 ALA A CA 1
ATOM 825 C C . ALA A 1 125 ? 20.808 9.004 2.404 1.00 14.53 128 ALA A C 1
ATOM 826 O O . ALA A 1 125 ? 21.654 8.357 3.023 1.00 16.29 128 ALA A O 1
ATOM 828 N N . LYS A 1 126 ? 20.580 10.298 2.616 1.00 13.17 129 LYS A N 1
ATOM 829 C CA . LYS A 1 126 ? 21.279 11.067 3.645 1.00 11.49 129 LYS A CA 1
ATOM 830 C C . LYS A 1 126 ? 20.251 11.944 4.318 1.00 11.94 129 LYS A C 1
ATOM 831 O O . LYS A 1 126 ? 19.290 12.373 3.685 1.00 14.66 129 LYS A O 1
ATOM 837 N N . ILE A 1 127 ? 20.442 12.230 5.598 1.00 15.45 130 ILE A N 1
ATOM 838 C CA . ILE A 1 127 ? 19.450 13.006 6.332 1.00 13.93 130 ILE A CA 1
ATOM 839 C C . ILE A 1 127 ? 19.985 14.374 6.748 1.00 15.05 130 ILE A C 1
ATOM 840 O O . ILE A 1 127 ? 21.156 14.502 7.115 1.00 19.25 130 ILE A O 1
ATOM 845 N N . THR A 1 128 ? 19.137 15.399 6.654 1.00 12.15 131 THR A N 1
ATOM 846 C CA . THR A 1 128 ? 19.507 16.743 7.106 1.00 11.01 131 THR A CA 1
ATOM 847 C C . THR A 1 128 ? 18.383 17.332 7.944 1.00 12.49 131 THR A C 1
ATOM 848 O O . THR A 1 128 ? 17.280 16.791 7.989 1.00 12.60 131 THR A O 1
ATOM 852 N N . CYS A 1 129 ? 18.655 18.465 8.583 1.00 12.24 132 CYS A N 1
ATOM 853 C CA . CYS A 1 129 ? 17.591 19.248 9.197 1.00 13.63 132 CYS A CA 1
ATOM 854 C C . CYS A 1 129 ? 16.661 19.817 8.112 1.00 13.99 132 CYS A C 1
ATOM 855 O O . CYS A 1 129 ? 17.076 20.006 6.960 1.00 13.17 132 CYS A O 1
ATOM 858 N N . GLY A 1 130 ? 15.411 20.092 8.478 1.00 11.14 133 GLY A N 1
ATOM 859 C CA . GLY A 1 130 ? 14.439 20.665 7.563 1.00 12.07 133 GLY A CA 1
ATOM 860 C C . GLY A 1 130 ? 14.384 22.183 7.551 1.00 13.70 133 GLY A C 1
ATOM 861 O O . GLY A 1 130 ? 13.754 22.776 6.667 1.00 14.15 133 GLY A O 1
ATOM 862 N N . TYR A 1 131 ? 15.059 22.814 8.514 1.00 12.25 134 TYR A N 1
ATOM 863 C CA . TYR A 1 131 ? 15.123 24.280 8.601 1.00 10.99 134 TYR A CA 1
ATOM 864 C C . TYR A 1 131 ? 13.736 24.954 8.561 1.00 13.35 134 TYR A C 1
ATOM 865 O O . TYR A 1 131 ? 12.894 24.656 9.430 1.00 14.77 134 TYR A O 1
ATOM 874 N N . ASP A 1 132 ? 13.469 25.807 7.572 1.00 14.61 135 ASP A N 1
ATOM 875 C CA . ASP A 1 132 ? 12.196 26.540 7.534 1.00 14.13 135 ASP A CA 1
ATOM 876 C C . ASP A 1 132 ? 10.980 25.628 7.325 1.00 16.21 135 ASP A C 1
ATOM 877 O O . ASP A 1 132 ? 9.846 26.051 7.526 1.00 17.25 135 ASP A O 1
ATOM 882 N N . LEU A 1 133 ? 11.209 24.389 6.903 1.00 14.33 136 LEU A N 1
ATOM 883 C CA . LEU A 1 133 ? 10.097 23.464 6.683 1.00 14.03 136 LEU A CA 1
ATOM 884 C C . LEU A 1 133 ? 9.448 23.095 7.999 1.00 13.46 136 LEU A C 1
ATOM 885 O O . LEU A 1 133 ? 10.127 22.980 9.020 1.00 14.71 136 LEU A O 1
ATOM 890 N N . PRO A 1 134 ? 8.123 22.888 7.985 1.00 14.39 137 PRO A N 1
ATOM 891 C CA . PRO A 1 134 ? 7.519 22.292 9.181 1.00 13.74 137 PRO A CA 1
ATOM 892 C C . PRO A 1 134 ? 8.058 20.883 9.470 1.00 18.31 137 PRO A C 1
ATOM 893 O O . PRO A 1 134 ? 8.094 20.483 10.635 1.00 19.63 137 PRO A O 1
ATOM 897 N N . ALA A 1 135 ? 8.483 20.151 8.443 1.00 13.12 138 ALA A N 1
ATOM 898 C CA . ALA A 1 135 ? 9.168 18.868 8.632 1.00 12.08 138 ALA A CA 1
ATOM 899 C C . ALA A 1 135 ? 10.467 19.024 9.419 1.00 11.13 138 ALA A C 1
ATOM 900 O O . ALA A 1 135 ? 11.293 19.899 9.121 1.00 13.81 138 ALA A O 1
ATOM 902 N N . LYS A 1 136 ? 10.659 18.159 10.413 1.00 12.33 139 LYS A N 1
ATOM 903 C CA . LYS A 1 136 ? 11.827 18.243 11.278 1.00 14.67 139 LYS A CA 1
ATOM 904 C C . LYS A 1 136 ? 13.100 17.919 10.503 1.00 14.49 139 LYS A C 1
ATOM 905 O O . LYS A 1 136 ? 14.134 18.566 10.697 1.00 13.68 139 LYS A O 1
ATOM 911 N N . TYR A 1 137 ? 13.010 16.922 9.624 1.00 12.79 140 TYR A N 1
ATOM 912 C CA . TYR A 1 137 ? 14.154 16.458 8.849 1.00 12.31 140 TYR A CA 1
ATOM 913 C C . TYR A 1 137 ? 13.784 16.343 7.381 1.00 9.79 140 TYR A C 1
ATOM 914 O O . TYR A 1 137 ? 12.613 16.148 7.043 1.00 9.89 140 TYR A O 1
ATOM 923 N N . VAL A 1 138 ? 14.804 16.430 6.525 1.00 11.50 141 VAL A N 1
ATOM 924 C CA . VAL A 1 138 ? 14.675 16.004 5.135 1.00 10.12 141 VAL A CA 1
ATOM 925 C C . VAL A 1 138 ? 15.581 14.806 4.899 1.00 7.87 141 VAL A C 1
ATOM 926 O O . VAL A 1 138 ? 16.770 14.841 5.229 1.00 11.30 141 VAL A O 1
ATOM 930 N N . ILE A 1 139 ? 15.011 13.744 4.341 1.00 9.81 142 ILE A N 1
ATOM 931 C CA . ILE A 1 139 ? 15.799 12.585 3.947 1.00 10.63 142 ILE A CA 1
ATOM 932 C C . ILE A 1 139 ? 15.972 12.679 2.435 1.00 9.19 142 ILE A C 1
ATOM 933 O O . ILE A 1 139 ? 14.997 12.630 1.687 1.00 10.61 142 ILE A O 1
ATOM 938 N N . HIS A 1 140 ? 17.212 12.863 1.993 1.00 9.23 143 HIS A N 1
ATOM 939 C CA . HIS A 1 140 ? 17.469 13.029 0.568 1.00 7.77 143 HIS A CA 1
ATOM 940 C C . HIS A 1 140 ? 17.887 11.693 -0.019 1.00 12.43 143 HIS A C 1
ATOM 941 O O . HIS A 1 140 ? 18.785 11.042 0.510 1.00 13.14 143 HIS A O 1
ATOM 948 N N . THR A 1 141 ? 17.264 11.305 -1.129 1.00 11.29 144 THR A N 1
ATOM 949 C CA . THR A 1 141 ? 17.603 10.048 -1.779 1.00 13.03 144 THR A CA 1
ATOM 950 C C . THR A 1 141 ? 17.680 10.285 -3.285 1.00 13.18 144 THR A C 1
ATOM 951 O O . THR A 1 141 ? 17.049 11.209 -3.792 1.00 15.24 144 THR A O 1
ATOM 955 N N . VAL A 1 142 ? 18.477 9.491 -3.992 1.00 9.48 145 VAL A N 1
ATOM 956 C CA . VAL A 1 142 ? 18.681 9.720 -5.422 1.00 9.82 145 VAL A CA 1
ATOM 957 C C . VAL A 1 142 ? 18.109 8.547 -6.194 1.00 11.15 145 VAL A C 1
ATOM 958 O O . VAL A 1 142 ? 18.615 7.428 -6.107 1.00 11.54 145 VAL A O 1
ATOM 962 N N . GLY A 1 143 ? 17.029 8.801 -6.926 1.00 10.36 146 GLY A N 1
ATOM 963 C CA . GLY A 1 143 ? 16.382 7.753 -7.684 1.00 11.22 146 GLY A CA 1
ATOM 964 C C . GLY A 1 143 ? 17.167 7.401 -8.927 1.00 12.51 146 GLY A C 1
ATOM 965 O O . GLY A 1 143 ? 18.034 8.163 -9.355 1.00 12.07 146 GLY A O 1
ATOM 966 N N . PRO A 1 144 ? 16.892 6.227 -9.502 1.00 9.33 147 PRO A N 1
ATOM 967 C CA . PRO A 1 144 ? 17.492 5.838 -10.774 1.00 11.98 147 PRO A CA 1
ATOM 968 C C . PRO A 1 144 ? 16.947 6.700 -11.914 1.00 11.87 147 PRO A C 1
ATOM 969 O O . PRO A 1 144 ? 15.827 7.235 -11.847 1.00 12.89 147 PRO A O 1
ATOM 973 N N . ILE A 1 145 ? 17.747 6.823 -12.965 1.00 12.66 148 ILE A N 1
ATOM 974 C CA . ILE A 1 145 ? 17.353 7.542 -14.168 1.00 12.49 148 ILE A CA 1
ATOM 975 C C . ILE A 1 145 ? 16.940 6.571 -15.269 1.00 13.47 148 ILE A C 1
ATOM 976 O O . ILE A 1 145 ? 17.679 5.641 -15.612 1.00 15.43 148 ILE A O 1
ATOM 981 N N . ALA A 1 146 ? 15.743 6.771 -15.804 1.00 13.12 149 ALA A N 1
ATOM 982 C CA . ALA A 1 146 ? 15.243 5.907 -16.856 1.00 14.12 149 ALA A CA 1
ATOM 983 C C . ALA A 1 146 ? 15.275 6.690 -18.150 1.00 18.87 149 ALA A C 1
ATOM 984 O O . ALA A 1 146 ? 14.537 7.665 -18.303 1.00 22.31 149 ALA A O 1
ATOM 986 N N . ARG A 1 147 ? 16.132 6.270 -19.073 1.00 16.46 150 ARG A N 1
ATOM 987 C CA . ARG A 1 147 ? 16.187 6.894 -20.389 1.00 19.65 150 ARG A CA 1
ATOM 988 C C . ARG A 1 147 ? 15.594 5.937 -21.414 1.00 26.67 150 ARG A C 1
ATOM 989 O O . ARG A 1 147 ? 16.302 5.437 -22.287 1.00 33.83 150 ARG A O 1
ATOM 997 N N . GLY A 1 148 ? 14.299 5.660 -21.286 1.00 23.46 151 GLY A N 1
ATOM 998 C CA . GLY A 1 148 ? 13.606 4.855 -22.279 1.00 25.95 151 GLY A CA 1
ATOM 999 C C . GLY A 1 148 ? 13.168 3.479 -21.806 1.00 33.00 151 GLY A C 1
ATOM 1000 O O . GLY A 1 148 ? 12.202 2.915 -22.329 1.00 35.81 151 GLY A O 1
ATOM 1001 N N . HIS A 1 149 ? 13.883 2.930 -20.828 1.00 22.13 152 HIS A N 1
ATOM 1002 C CA . HIS A 1 149 ? 13.562 1.607 -20.295 1.00 21.30 152 HIS A CA 1
ATOM 1003 C C . HIS A 1 149 ? 14.064 1.499 -18.861 1.00 21.40 152 HIS A C 1
ATOM 1004 O O . HIS A 1 149 ? 14.889 2.309 -18.429 1.00 24.96 152 HIS A O 1
ATOM 1011 N N . ILE A 1 150 ? 13.562 0.503 -18.133 1.00 15.60 153 ILE A N 1
ATOM 1012 C CA . ILE A 1 150 ? 13.948 0.263 -16.744 1.00 13.87 153 ILE A CA 1
ATOM 1013 C C . ILE A 1 150 ? 14.403 -1.180 -16.535 1.00 16.10 153 ILE A C 1
ATOM 1014 O O . ILE A 1 150 ? 14.122 -1.787 -15.499 1.00 23.30 153 ILE A O 1
ATOM 1019 N N . ASN A 1 151 ? 15.120 -1.710 -17.522 1.00 18.69 154 ASN A N 1
ATOM 1020 C CA . ASN A 1 151 ? 15.542 -3.109 -17.506 1.00 24.66 154 ASN A CA 1
ATOM 1021 C C . ASN A 1 151 ? 16.998 -3.299 -17.085 1.00 27.32 154 ASN A C 1
ATOM 1022 O O . ASN A 1 151 ? 17.567 -4.376 -17.285 1.00 27.04 154 ASN A O 1
ATOM 1027 N N . GLY A 1 152 ? 17.601 -2.258 -16.517 1.00 20.48 155 GLY A N 1
ATOM 1028 C CA . GLY A 1 152 ? 18.918 -2.386 -15.909 1.00 16.07 155 GLY A CA 1
ATOM 1029 C C . GLY A 1 152 ? 18.770 -2.634 -14.418 1.00 19.05 155 GLY A C 1
ATOM 1030 O O . GLY A 1 152 ? 18.029 -3.521 -14.002 1.00 18.39 155 GLY A O 1
ATOM 1031 N N . SER A 1 153 ? 19.463 -1.851 -13.599 1.00 16.22 156 SER A N 1
ATOM 1032 C CA A SER A 1 153 ? 19.350 -1.946 -12.157 0.69 16.04 156 SER A CA 1
ATOM 1033 C CA B SER A 1 153 ? 19.309 -1.994 -12.159 0.31 15.99 156 SER A CA 1
ATOM 1034 C C . SER A 1 153 ? 18.181 -1.112 -11.630 1.00 15.37 156 SER A C 1
ATOM 1035 O O . SER A 1 153 ? 17.966 -1.027 -10.418 1.00 17.12 156 SER A O 1
ATOM 1040 N N . HIS A 1 154 ? 17.433 -0.500 -12.548 1.00 16.31 157 HIS A N 1
ATOM 1041 C CA . HIS A 1 154 ? 16.412 0.494 -12.199 1.00 16.28 157 HIS A CA 1
ATOM 1042 C C . HIS A 1 154 ? 15.432 0.100 -11.101 1.00 15.53 157 HIS A C 1
ATOM 1043 O O . HIS A 1 154 ? 15.203 0.880 -10.170 1.00 14.42 157 HIS A O 1
ATOM 1050 N N . LYS A 1 155 ? 14.837 -1.087 -11.213 1.00 14.48 158 LYS A N 1
ATOM 1051 C CA . LYS A 1 155 ? 13.814 -1.482 -10.254 1.00 14.45 158 LYS A CA 1
ATOM 1052 C C . LYS A 1 155 ? 14.377 -1.660 -8.853 1.00 15.67 158 LYS A C 1
ATOM 1053 O O . LYS A 1 155 ? 13.779 -1.204 -7.877 1.00 15.86 158 LYS A O 1
ATOM 1059 N N . GLU A 1 156 ? 15.547 -2.290 -8.762 1.00 14.68 159 GLU A N 1
ATOM 1060 C CA . GLU A 1 156 ? 16.205 -2.486 -7.474 1.00 15.85 159 GLU A CA 1
ATOM 1061 C C . GLU A 1 156 ? 16.721 -1.163 -6.917 1.00 13.70 159 GLU A C 1
ATOM 1062 O O . GLU A 1 156 ? 16.655 -0.932 -5.710 1.00 16.59 159 GLU A O 1
ATOM 1068 N N . ASP A 1 157 ? 17.229 -0.305 -7.799 1.00 14.47 160 ASP A N 1
ATOM 1069 C CA . ASP A 1 157 ? 17.690 1.020 -7.394 1.00 16.54 160 ASP A CA 1
ATOM 1070 C C . ASP A 1 157 ? 16.554 1.847 -6.780 1.00 15.64 160 ASP A C 1
ATOM 1071 O O . ASP A 1 157 ? 16.738 2.513 -5.760 1.00 14.03 160 ASP A O 1
ATOM 1076 N N . LEU A 1 158 ? 15.382 1.820 -7.407 1.00 13.64 161 LEU A N 1
ATOM 1077 C CA . LEU A 1 158 ? 14.251 2.576 -6.870 1.00 13.21 161 LEU A CA 1
ATOM 1078 C C . LEU A 1 158 ? 13.808 2.000 -5.534 1.00 10.58 161 LEU A C 1
ATOM 1079 O O . LEU A 1 158 ? 13.517 2.746 -4.601 1.00 12.09 161 LEU A O 1
ATOM 1084 N N . ALA A 1 159 ? 13.783 0.668 -5.431 1.00 10.80 162 ALA A N 1
ATOM 1085 C CA . ALA A 1 159 ? 13.451 0.032 -4.166 1.00 12.15 162 ALA A CA 1
ATOM 1086 C C . ALA A 1 159 ? 14.457 0.446 -3.095 1.00 12.60 162 ALA A C 1
ATOM 1087 O O . ALA A 1 159 ? 14.080 0.717 -1.944 1.00 13.24 162 ALA A O 1
ATOM 1089 N N . ASN A 1 160 ? 15.730 0.512 -3.475 1.00 13.78 163 ASN A N 1
ATOM 1090 C CA . ASN A 1 160 ? 16.778 0.918 -2.536 1.00 15.35 163 ASN A CA 1
ATOM 1091 C C . ASN A 1 160 ? 16.572 2.325 -1.974 1.00 14.22 163 ASN A C 1
ATOM 1092 O O . ASN A 1 160 ? 16.835 2.560 -0.803 1.00 13.67 163 ASN A O 1
ATOM 1097 N N . CYS A 1 161 ? 16.076 3.249 -2.794 1.00 12.33 164 CYS A N 1
ATOM 1098 C CA . CYS A 1 161 ? 15.735 4.593 -2.302 1.00 14.25 164 CYS A CA 1
ATOM 1099 C C . CYS A 1 161 ? 14.782 4.538 -1.121 1.00 14.32 164 CYS A C 1
ATOM 1100 O O . CYS A 1 161 ? 14.995 5.196 -0.088 1.00 14.76 164 CYS A O 1
ATOM 1103 N N . TYR A 1 162 ? 13.728 3.742 -1.264 1.00 12.41 165 TYR A N 1
ATOM 1104 C CA . TYR A 1 162 ? 12.745 3.633 -0.207 1.00 12.90 165 TYR A CA 1
ATOM 1105 C C . TYR A 1 162 ? 13.341 2.905 0.994 1.00 13.30 165 TYR A C 1
ATOM 1106 O O . TYR A 1 162 ? 13.142 3.330 2.133 1.00 14.14 165 TYR A O 1
ATOM 1115 N N . LYS A 1 163 ? 14.110 1.845 0.748 1.00 13.26 166 LYS A N 1
ATOM 1116 C CA . LYS A 1 163 ? 14.715 1.094 1.859 1.00 15.66 166 LYS A CA 1
ATOM 1117 C C . LYS A 1 163 ? 15.729 1.946 2.625 1.00 16.30 166 LYS A C 1
ATOM 1118 O O . LYS A 1 163 ? 15.764 1.927 3.861 1.00 16.17 166 LYS A O 1
ATOM 1124 N N . SER A 1 164 ? 16.552 2.687 1.889 1.00 14.61 167 SER A N 1
ATOM 1125 C CA . SER A 1 164 ? 17.594 3.512 2.501 1.00 14.54 167 SER A CA 1
ATOM 1126 C C . SER A 1 164 ? 16.976 4.632 3.310 1.00 11.29 167 SER A C 1
ATOM 1127 O O . SER A 1 164 ? 17.467 4.982 4.388 1.00 13.08 167 SER A O 1
ATOM 1130 N N . SER A 1 165 ? 15.888 5.188 2.793 1.00 11.50 168 SER A N 1
ATOM 1131 C CA . SER A 1 165 ? 15.149 6.231 3.495 1.00 11.58 168 SER A CA 1
ATOM 1132 C C . SER A 1 165 ? 14.566 5.681 4.795 1.00 11.64 168 SER A C 1
ATOM 1133 O O . SER A 1 165 ? 14.660 6.329 5.840 1.00 12.89 168 SER A O 1
ATOM 1136 N N . LEU A 1 166 ? 13.980 4.485 4.721 1.00 14.08 169 LEU A N 1
ATOM 1137 C CA . LEU A 1 166 ? 13.378 3.848 5.890 1.00 11.99 169 LEU A CA 1
ATOM 1138 C C . LEU A 1 166 ? 14.416 3.454 6.937 1.00 15.90 169 LEU A C 1
ATOM 1139 O O . LEU A 1 166 ? 14.123 3.480 8.136 1.00 16.47 169 LEU A O 1
ATOM 1144 N N . LYS A 1 167 ? 15.622 3.105 6.499 1.00 14.55 170 LYS A N 1
ATOM 1145 C CA . LYS A 1 167 ? 16.725 2.866 7.438 1.00 13.18 170 LYS A CA 1
ATOM 1146 C C . LYS A 1 167 ? 17.030 4.114 8.264 1.00 19.48 170 LYS A C 1
ATOM 1147 O O . LYS A 1 167 ? 17.239 4.041 9.477 1.00 18.46 170 LYS A O 1
ATOM 1153 N N . LEU A 1 168 ? 17.049 5.266 7.604 1.00 17.64 171 LEU A N 1
ATOM 1154 C CA . LEU A 1 168 ? 17.289 6.529 8.295 1.00 13.29 171 LEU A CA 1
ATOM 1155 C C . LEU A 1 168 ? 16.108 6.899 9.192 1.00 15.99 171 LEU A C 1
ATOM 1156 O O . LEU A 1 168 ? 16.291 7.507 10.255 1.00 14.75 171 LEU A O 1
ATOM 1161 N N . VAL A 1 169 ? 14.905 6.536 8.758 1.00 16.25 172 VAL A N 1
ATOM 1162 C CA . VAL A 1 169 ? 13.697 6.756 9.550 1.00 12.97 172 VAL A CA 1
ATOM 1163 C C . VAL A 1 169 ? 13.854 6.053 10.896 1.00 15.08 172 VAL A C 1
ATOM 1164 O O . VAL A 1 169 ? 13.640 6.649 11.955 1.00 16.23 172 VAL A O 1
ATOM 1168 N N . LYS A 1 170 ? 14.276 4.796 10.832 1.00 15.87 173 LYS A N 1
ATOM 1169 C CA . LYS A 1 170 ? 14.454 3.986 12.031 1.00 18.46 173 LYS A CA 1
ATOM 1170 C C . LYS A 1 170 ? 15.602 4.511 12.890 1.00 19.35 173 LYS A C 1
ATOM 1171 O O . LYS A 1 170 ? 15.477 4.627 14.114 1.00 20.76 173 LYS A O 1
ATOM 1177 N N . GLU A 1 171 ? 16.717 4.849 12.254 1.00 16.79 174 GLU A N 1
ATOM 1178 C CA . GLU A 1 171 ? 17.898 5.275 12.999 1.00 16.41 174 GLU A CA 1
ATOM 1179 C C . GLU A 1 171 ? 17.698 6.605 13.706 1.00 18.16 174 GLU A C 1
ATOM 1180 O O . GLU A 1 171 ? 18.335 6.877 14.728 1.00 23.46 174 GLU A O 1
ATOM 1186 N N . ASN A 1 172 ? 16.820 7.437 13.162 1.00 16.70 175 ASN A N 1
ATOM 1187 C CA . ASN A 1 172 ? 16.650 8.789 13.677 1.00 15.88 175 ASN A CA 1
ATOM 1188 C C . ASN A 1 172 ? 15.350 8.970 14.451 1.00 15.78 175 ASN A C 1
ATOM 1189 O O . ASN A 1 172 ? 14.916 10.093 14.726 1.00 16.93 175 ASN A O 1
ATOM 1194 N N . ASN A 1 173 ? 14.751 7.842 14.826 1.00 18.05 176 ASN A N 1
ATOM 1195 C CA . ASN A 1 173 ? 13.556 7.834 15.661 1.00 16.94 176 ASN A CA 1
ATOM 1196 C C . ASN A 1 173 ? 12.416 8.662 15.077 1.00 17.73 176 ASN A C 1
ATOM 1197 O O . ASN A 1 173 ? 11.674 9.337 15.788 1.00 20.10 176 ASN A O 1
ATOM 1202 N N . ILE A 1 174 ? 12.304 8.610 13.754 1.00 13.07 177 ILE A N 1
ATOM 1203 C CA . ILE A 1 174 ? 11.270 9.325 13.032 1.00 16.58 177 ILE A CA 1
ATOM 1204 C C . ILE A 1 174 ? 9.992 8.496 13.009 1.00 14.40 177 ILE A C 1
ATOM 1205 O O . ILE A 1 174 ? 10.026 7.323 12.645 1.00 14.99 177 ILE A O 1
ATOM 1210 N N . ARG A 1 175 ? 8.868 9.097 13.403 1.00 12.93 178 ARG A N 1
ATOM 1211 C CA . ARG A 1 175 ? 7.618 8.339 13.523 1.00 15.25 178 ARG A CA 1
ATOM 1212 C C . ARG A 1 175 ? 6.579 8.682 12.458 1.00 16.29 178 ARG A C 1
ATOM 1213 O O . ARG A 1 175 ? 5.545 8.019 12.344 1.00 15.98 178 ARG A O 1
ATOM 1221 N N . SER A 1 176 ? 6.852 9.726 11.688 1.00 14.61 179 SER A N 1
ATOM 1222 C CA . SER A 1 176 ? 6.016 10.040 10.536 1.00 13.52 179 SER A CA 1
ATOM 1223 C C . SER A 1 176 ? 6.911 10.503 9.395 1.00 11.80 179 SER A C 1
ATOM 1224 O O . SER A 1 176 ? 7.799 11.338 9.590 1.00 12.83 179 SER A O 1
ATOM 1227 N N . VAL A 1 177 ? 6.698 9.934 8.214 1.00 12.71 180 VAL A N 1
ATOM 1228 C CA . VAL A 1 177 ? 7.531 10.285 7.068 1.00 10.39 180 VAL A CA 1
ATOM 1229 C C . VAL A 1 177 ? 6.654 10.335 5.814 1.00 12.43 180 VAL A C 1
ATOM 1230 O O . VAL A 1 177 ? 5.720 9.542 5.671 1.00 11.38 180 VAL A O 1
ATOM 1234 N N . ALA A 1 178 ? 6.935 11.288 4.922 1.00 12.15 181 ALA A N 1
ATOM 1235 C CA . ALA A 1 178 ? 6.247 11.381 3.627 1.00 11.96 181 ALA A CA 1
ATOM 1236 C C . ALA A 1 178 ? 7.216 11.195 2.450 1.00 9.49 181 ALA A C 1
ATOM 1237 O O . ALA A 1 178 ? 8.321 11.737 2.461 1.00 9.64 181 ALA A O 1
ATOM 1239 N N . PHE A 1 179 ? 6.780 10.418 1.456 1.00 10.77 182 PHE A N 1
ATOM 1240 C CA . PHE A 1 179 ? 7.541 10.167 0.235 1.00 12.04 182 PHE A CA 1
ATOM 1241 C C . PHE A 1 179 ? 6.836 10.791 -0.939 1.00 10.71 182 PHE A C 1
ATOM 1242 O O . PHE A 1 179 ? 5.625 10.640 -1.090 1.00 12.06 182 PHE A O 1
ATOM 1250 N N . PRO A 1 180 ? 7.600 11.470 -1.803 1.00 8.86 183 PRO A N 1
ATOM 1251 C CA . PRO A 1 180 ? 7.101 11.871 -3.119 1.00 9.61 183 PRO A CA 1
ATOM 1252 C C . PRO A 1 180 ? 7.282 10.715 -4.099 1.00 9.36 183 PRO A C 1
ATOM 1253 O O . PRO A 1 180 ? 7.864 9.679 -3.737 1.00 12.25 183 PRO A O 1
ATOM 1257 N N . CYS A 1 181 ? 6.799 10.891 -5.325 1.00 10.19 184 CYS A N 1
ATOM 1258 C CA . CYS A 1 181 ? 6.916 9.846 -6.334 1.00 11.25 184 CYS A CA 1
ATOM 1259 C C . CYS A 1 181 ? 8.299 9.854 -6.991 1.00 11.57 184 CYS A C 1
ATOM 1260 O O . CYS A 1 181 ? 8.462 10.250 -8.154 1.00 11.94 184 CYS A O 1
ATOM 1263 N N . ILE A 1 182 ? 9.283 9.380 -6.235 1.00 9.01 185 ILE A N 1
ATOM 1264 C CA . ILE A 1 182 ? 10.688 9.398 -6.646 1.00 9.52 185 ILE A CA 1
ATOM 1265 C C . ILE A 1 182 ? 10.894 8.808 -8.037 1.00 9.99 185 ILE A C 1
ATOM 1266 O O . ILE A 1 182 ? 10.327 7.768 -8.378 1.00 11.21 185 ILE A O 1
ATOM 1271 N N . SER A 1 183 ? 11.701 9.510 -8.830 1.00 8.53 186 SER A N 1
ATOM 1272 C CA . SER A 1 183 ? 12.116 9.094 -10.176 1.00 9.29 186 SER A CA 1
ATOM 1273 C C . SER A 1 183 ? 11.086 9.222 -11.276 1.00 9.25 186 SER A C 1
ATOM 1274 O O . SER A 1 183 ? 11.430 9.020 -12.443 1.00 9.13 186 SER A O 1
ATOM 1277 N N . THR A 1 184 ? 9.834 9.556 -10.954 1.00 9.05 187 THR A N 1
ATOM 1278 C CA . THR A 1 184 ? 8.788 9.557 -11.986 1.00 9.23 187 THR A CA 1
ATOM 1279 C C . THR A 1 184 ? 8.610 10.902 -12.685 1.00 10.05 187 THR A C 1
ATOM 1280 O O . THR A 1 184 ? 7.757 11.049 -13.573 1.00 12.95 187 THR A O 1
ATOM 1284 N N . GLY A 1 185 ? 9.396 11.885 -12.265 1.00 10.63 188 GLY A N 1
ATOM 1285 C CA . GLY A 1 185 ? 9.422 13.186 -12.932 1.00 11.15 188 GLY A CA 1
ATOM 1286 C C . GLY A 1 185 ? 10.435 13.224 -14.061 1.00 10.24 188 GLY A C 1
ATOM 1287 O O . GLY A 1 185 ? 10.333 12.457 -15.021 1.00 11.81 188 GLY A O 1
ATOM 1288 N N . ILE A 1 186 ? 11.416 14.114 -13.971 1.00 10.51 189 ILE A N 1
ATOM 1289 C CA . ILE A 1 186 ? 12.377 14.188 -15.072 1.00 9.56 189 ILE A CA 1
ATOM 1290 C C . ILE A 1 186 ? 13.250 12.934 -15.161 1.00 10.38 189 ILE A C 1
ATOM 1291 O O . ILE A 1 186 ? 13.834 12.659 -16.203 1.00 11.31 189 ILE A O 1
ATOM 1296 N N . TYR A 1 187 ? 13.339 12.153 -14.088 1.00 8.61 190 TYR A N 1
ATOM 1297 C CA . TYR A 1 187 ? 14.098 10.899 -14.177 1.00 8.58 190 TYR A CA 1
ATOM 1298 C C . TYR A 1 187 ? 13.358 9.788 -14.929 1.00 10.22 190 TYR A C 1
ATOM 1299 O O . TYR A 1 187 ? 13.917 8.720 -15.166 1.00 13.36 190 TYR A O 1
ATOM 1308 N N . GLY A 1 188 ? 12.098 10.035 -15.291 1.00 10.22 191 GLY A N 1
ATOM 1309 C CA . GLY A 1 188 ? 11.443 9.265 -16.340 1.00 12.99 191 GLY A CA 1
ATOM 1310 C C . GLY A 1 188 ? 10.963 7.850 -16.066 1.00 11.13 191 GLY A C 1
ATOM 1311 O O . GLY A 1 188 ? 10.595 7.134 -16.991 1.00 13.03 191 GLY A O 1
ATOM 1312 N N . PHE A 1 189 ? 10.934 7.445 -14.802 1.00 10.31 192 PHE A N 1
ATOM 1313 C CA . PHE A 1 189 ? 10.468 6.110 -14.448 1.00 10.02 192 PHE A CA 1
ATOM 1314 C C . PHE A 1 189 ? 8.954 6.021 -14.688 1.00 13.75 192 PHE A C 1
ATOM 1315 O O . PHE A 1 189 ? 8.198 6.885 -14.236 1.00 15.09 192 PHE A O 1
ATOM 1323 N N . PRO A 1 190 ? 8.499 4.979 -15.394 1.00 14.61 193 PRO A N 1
ATOM 1324 C CA . PRO A 1 190 ? 7.052 4.882 -15.640 1.00 14.14 193 PRO A CA 1
ATOM 1325 C C . PRO A 1 190 ? 6.238 4.804 -14.343 1.00 14.49 193 PRO A C 1
ATOM 1326 O O . PRO A 1 190 ? 6.627 4.130 -13.381 1.00 14.11 193 PRO A O 1
ATOM 1330 N N . ASN A 1 191 ? 5.104 5.495 -14.321 1.00 14.50 194 ASN A N 1
ATOM 1331 C CA . ASN A 1 191 ? 4.387 5.729 -13.067 1.00 14.82 194 ASN A CA 1
ATOM 1332 C C . ASN A 1 191 ? 3.848 4.476 -12.373 1.00 13.72 194 ASN A C 1
ATOM 1333 O O . ASN A 1 191 ? 3.946 4.354 -11.149 1.00 14.53 194 ASN A O 1
ATOM 1338 N N . GLU A 1 192 ? 3.263 3.558 -13.131 1.00 16.09 195 GLU A N 1
ATOM 1339 C CA . GLU A 1 192 ? 2.665 2.369 -12.518 1.00 17.12 195 GLU A CA 1
ATOM 1340 C C . GLU A 1 192 ? 3.718 1.433 -11.897 1.00 18.14 195 GLU A C 1
ATOM 1341 O O . GLU A 1 192 ? 3.576 1.041 -10.734 1.00 17.66 195 GLU A O 1
ATOM 1347 N N . PRO A 1 193 ? 4.785 1.088 -12.651 1.00 16.39 196 PRO A N 1
ATOM 1348 C CA . PRO A 1 193 ? 5.815 0.240 -12.034 1.00 17.63 196 PRO A CA 1
ATOM 1349 C C . PRO A 1 193 ? 6.497 0.901 -10.837 1.00 16.53 196 PRO A C 1
ATOM 1350 O O . PRO A 1 193 ? 6.876 0.205 -9.887 1.00 16.26 196 PRO A O 1
ATOM 1354 N N . ALA A 1 194 ? 6.636 2.224 -10.864 1.00 15.89 197 ALA A N 1
ATOM 1355 C CA . ALA A 1 194 ? 7.224 2.935 -9.732 1.00 13.94 197 ALA A CA 1
ATOM 1356 C C . ALA A 1 194 ? 6.324 2.822 -8.510 1.00 13.99 197 ALA A C 1
ATOM 1357 O O . ALA A 1 194 ? 6.804 2.613 -7.395 1.00 15.64 197 ALA A O 1
ATOM 1359 N N . ALA A 1 195 ? 5.013 2.940 -8.719 1.00 13.71 198 ALA A N 1
ATOM 1360 C CA . ALA A 1 195 ? 4.066 2.813 -7.611 1.00 13.00 198 ALA A CA 1
ATOM 1361 C C . ALA A 1 195 ? 4.120 1.406 -7.027 1.00 16.01 198 ALA A C 1
ATOM 1362 O O . ALA A 1 195 ? 4.080 1.235 -5.807 1.00 17.29 198 ALA A O 1
ATOM 1364 N N . VAL A 1 196 ? 4.195 0.395 -7.893 1.00 15.52 199 VAL A N 1
ATOM 1365 C CA . VAL A 1 196 ? 4.278 -0.994 -7.419 1.00 17.49 199 VAL A CA 1
ATOM 1366 C C . VAL A 1 196 ? 5.505 -1.178 -6.523 1.00 20.00 199 VAL A C 1
ATOM 1367 O O . VAL A 1 196 ? 5.428 -1.793 -5.458 1.00 19.81 199 VAL A O 1
ATOM 1371 N N . ILE A 1 197 ? 6.629 -0.610 -6.943 1.00 19.51 200 ILE A N 1
ATOM 1372 C CA . ILE A 1 197 ? 7.864 -0.722 -6.179 1.00 16.12 200 ILE A CA 1
ATOM 1373 C C . ILE A 1 197 ? 7.776 0.012 -4.836 1.00 16.62 200 ILE A C 1
ATOM 1374 O O . ILE A 1 197 ? 8.154 -0.538 -3.790 1.00 16.81 200 ILE A O 1
ATOM 1379 N N . ALA A 1 198 ? 7.261 1.244 -4.853 1.00 15.61 201 ALA A N 1
ATOM 1380 C CA . ALA A 1 198 ? 7.108 2.030 -3.626 1.00 13.03 201 ALA A CA 1
ATOM 1381 C C . ALA A 1 198 ? 6.211 1.324 -2.609 1.00 13.48 201 ALA A C 1
ATOM 1382 O O . ALA A 1 198 ? 6.554 1.210 -1.424 1.00 14.00 201 ALA A O 1
ATOM 1384 N N . LEU A 1 199 ? 5.062 0.859 -3.077 1.00 14.63 202 LEU A N 1
ATOM 1385 C CA . LEU A 1 199 ? 4.103 0.200 -2.195 1.00 14.82 202 LEU A CA 1
ATOM 1386 C C . LEU A 1 199 ? 4.630 -1.124 -1.676 1.00 20.00 202 LEU A C 1
ATOM 1387 O O . LEU A 1 199 ? 4.500 -1.422 -0.485 1.00 18.99 202 LEU A O 1
ATOM 1392 N N . ASN A 1 200 ? 5.212 -1.925 -2.560 1.00 16.22 203 ASN A N 1
ATOM 1393 C CA . ASN A 1 200 ? 5.737 -3.221 -2.135 1.00 18.69 203 ASN A CA 1
ATOM 1394 C C . ASN A 1 200 ? 6.857 -3.050 -1.116 1.00 19.78 203 ASN A C 1
ATOM 1395 O O . ASN A 1 200 ? 6.902 -3.751 -0.103 1.00 19.18 203 ASN A O 1
ATOM 1400 N N . THR A 1 201 ? 7.745 -2.096 -1.364 1.00 18.92 204 THR A N 1
ATOM 1401 C CA . THR A 1 201 ? 8.858 -1.865 -0.454 1.00 17.26 204 THR A CA 1
ATOM 1402 C C . THR A 1 201 ? 8.385 -1.424 0.927 1.00 18.89 204 THR A C 1
ATOM 1403 O O . THR A 1 201 ? 8.868 -1.926 1.943 1.00 16.03 204 THR A O 1
ATOM 1407 N N . ILE A 1 202 ? 7.431 -0.501 0.970 1.00 15.52 205 ILE A N 1
ATOM 1408 C CA . ILE A 1 202 ? 6.898 -0.031 2.245 1.00 17.26 205 ILE A CA 1
ATOM 1409 C C . ILE A 1 202 ? 6.140 -1.165 2.962 1.00 18.04 205 ILE A C 1
ATOM 1410 O O . ILE A 1 202 ? 6.280 -1.335 4.179 1.00 20.85 205 ILE A O 1
ATOM 1415 N N . LYS A 1 203 ? 5.369 -1.946 2.210 1.00 15.06 206 LYS A N 1
ATOM 1416 C CA . LYS A 1 203 ? 4.639 -3.082 2.787 1.00 18.55 206 LYS A CA 1
ATOM 1417 C C . LYS A 1 203 ? 5.594 -4.057 3.467 1.00 22.42 206 LYS A C 1
ATOM 1418 O O . LYS A 1 203 ? 5.392 -4.438 4.637 1.00 21.13 206 LYS A O 1
ATOM 1424 N N . GLU A 1 204 ? 6.629 -4.467 2.739 1.00 21.97 207 GLU A N 1
ATOM 1425 C CA . GLU A 1 204 ? 7.599 -5.421 3.272 1.00 23.18 207 GLU A CA 1
ATOM 1426 C C . GLU A 1 204 ? 8.347 -4.886 4.488 1.00 24.78 207 GLU A C 1
ATOM 1427 O O . GLU A 1 204 ? 8.613 -5.634 5.438 1.00 25.02 207 GLU A O 1
ATOM 1433 N N . TRP A 1 205 ? 8.674 -3.595 4.474 1.00 20.07 208 TRP A N 1
ATOM 1434 C CA . TRP A 1 205 ? 9.349 -2.977 5.606 1.00 20.48 208 TRP A CA 1
ATOM 1435 C C . TRP A 1 205 ? 8.435 -2.949 6.825 1.00 21.91 208 TRP A C 1
ATOM 1436 O O . TRP A 1 205 ? 8.878 -3.223 7.945 1.00 22.66 208 TRP A O 1
ATOM 1447 N N . LEU A 1 206 ? 7.162 -2.624 6.604 1.00 19.72 209 LEU A N 1
ATOM 1448 C CA . LEU A 1 206 ? 6.198 -2.487 7.695 1.00 18.10 209 LEU A CA 1
ATOM 1449 C C . LEU A 1 206 ? 5.859 -3.815 8.358 1.00 24.70 209 LEU A C 1
ATOM 1450 O O . LEU A 1 206 ? 5.486 -3.846 9.529 1.00 27.12 209 LEU A O 1
ATOM 1455 N N . ALA A 1 207 ? 5.971 -4.909 7.612 1.00 25.71 210 ALA A N 1
ATOM 1456 C CA . ALA A 1 207 ? 5.685 -6.225 8.183 1.00 22.84 210 ALA A CA 1
ATOM 1457 C C . ALA A 1 207 ? 6.606 -6.496 9.365 1.00 30.48 210 ALA A C 1
ATOM 1458 O O . ALA A 1 207 ? 6.230 -7.185 10.311 1.00 37.16 210 ALA A O 1
ATOM 1460 N N . LYS A 1 208 ? 7.813 -5.943 9.300 1.00 31.01 211 LYS A N 1
ATOM 1461 C CA . LYS A 1 208 ? 8.829 -6.157 10.322 1.00 32.61 211 LYS A CA 1
ATOM 1462 C C . LYS A 1 208 ? 8.969 -4.967 11.272 1.00 32.28 211 LYS A C 1
ATOM 1463 O O . LYS A 1 208 ? 9.393 -5.124 12.420 1.00 30.72 211 LYS A O 1
ATOM 1469 N N . ASN A 1 209 ? 8.599 -3.781 10.796 1.00 22.20 212 ASN A N 1
ATOM 1470 C CA . ASN A 1 209 ? 8.821 -2.550 11.547 1.00 20.29 212 ASN A CA 1
ATOM 1471 C C . ASN A 1 209 ? 7.585 -1.696 11.853 1.00 18.05 212 ASN A C 1
ATOM 1472 O O . ASN A 1 209 ? 7.733 -0.515 12.159 1.00 21.40 212 ASN A O 1
ATOM 1477 N N . HIS A 1 210 ? 6.380 -2.256 11.784 1.00 23.12 213 HIS A N 1
ATOM 1478 C CA . HIS A 1 210 ? 5.189 -1.405 11.906 1.00 23.82 213 HIS A CA 1
ATOM 1479 C C . HIS A 1 210 ? 5.072 -0.656 13.242 1.00 24.24 213 HIS A C 1
ATOM 1480 O O . HIS A 1 210 ? 4.512 0.441 13.294 1.00 27.84 213 HIS A O 1
ATOM 1487 N N . HIS A 1 211 ? 5.629 -1.219 14.313 1.00 23.05 214 HIS A N 1
ATOM 1488 C CA . HIS A 1 211 ? 5.638 -0.511 15.592 1.00 21.51 214 HIS A CA 1
ATOM 1489 C C . HIS A 1 211 ? 6.625 0.663 15.631 1.00 22.41 214 HIS A C 1
ATOM 1490 O O . HIS A 1 211 ? 6.596 1.466 16.568 1.00 24.00 214 HIS A O 1
ATOM 1497 N N . GLU A 1 212 ? 7.489 0.765 14.619 1.00 17.76 215 GLU A N 1
ATOM 1498 C CA . GLU A 1 212 ? 8.524 1.800 14.602 1.00 18.91 215 GLU A CA 1
ATOM 1499 C C . GLU A 1 212 ? 8.012 3.165 14.147 1.00 19.44 215 GLU A C 1
ATOM 1500 O O . GLU A 1 212 ? 8.672 4.176 14.374 1.00 17.41 215 GLU A O 1
ATOM 1506 N N . VAL A 1 213 ? 6.846 3.191 13.506 1.00 19.86 216 VAL A N 1
ATOM 1507 C CA . VAL A 1 213 ? 6.288 4.441 12.997 1.00 20.11 216 VAL A CA 1
ATOM 1508 C C . VAL A 1 213 ? 4.800 4.558 13.289 1.00 18.72 216 VAL A C 1
ATOM 1509 O O . VAL A 1 213 ? 4.115 3.552 13.529 1.00 23.56 216 VAL A O 1
ATOM 1513 N N . ASP A 1 214 ? 4.309 5.793 13.272 1.00 16.23 217 ASP A N 1
ATOM 1514 C CA . ASP A 1 214 ? 2.883 6.062 13.326 1.00 14.64 217 ASP A CA 1
ATOM 1515 C C . ASP A 1 214 ? 2.279 6.150 11.922 1.00 16.52 217 ASP A C 1
ATOM 1516 O O . ASP A 1 214 ? 1.185 5.657 11.674 1.00 19.98 217 ASP A O 1
ATOM 1521 N N . ARG A 1 215 ? 3.003 6.779 10.999 1.00 18.82 218 ARG A N 1
ATOM 1522 C CA . ARG A 1 215 ? 2.489 6.904 9.642 1.00 16.96 218 ARG A CA 1
ATOM 1523 C C . ARG A 1 215 ? 3.575 7.014 8.574 1.00 12.89 218 ARG A C 1
ATOM 1524 O O . ARG A 1 215 ? 4.576 7.705 8.754 1.00 14.35 218 ARG A O 1
ATOM 1532 N N . ILE A 1 216 ? 3.360 6.307 7.470 1.00 15.18 219 ILE A N 1
ATOM 1533 C CA . ILE A 1 216 ? 4.115 6.544 6.239 1.00 12.67 219 ILE A CA 1
ATOM 1534 C C . ILE A 1 216 ? 3.119 7.123 5.255 1.00 15.16 219 ILE A C 1
ATOM 1535 O O . ILE A 1 216 ? 2.076 6.528 4.995 1.00 14.19 219 ILE A O 1
ATOM 1540 N N . ILE A 1 217 ? 3.439 8.297 4.720 1.00 14.53 220 ILE A N 1
ATOM 1541 C CA . ILE A 1 217 ? 2.535 9.008 3.830 1.00 11.65 220 ILE A CA 1
ATOM 1542 C C . ILE A 1 217 ? 3.072 8.974 2.414 1.00 10.08 220 ILE A C 1
ATOM 1543 O O . ILE A 1 217 ? 4.209 9.396 2.172 1.00 11.88 220 ILE A O 1
ATOM 1548 N N . PHE A 1 218 ? 2.271 8.456 1.492 1.00 13.49 221 PHE A N 1
ATOM 1549 C CA . PHE A 1 218 ? 2.582 8.607 0.070 1.00 12.64 221 PHE A CA 1
ATOM 1550 C C . PHE A 1 218 ? 1.999 9.923 -0.397 1.00 10.18 221 PHE A C 1
ATOM 1551 O O . PHE A 1 218 ? 0.785 10.060 -0.574 1.00 13.00 221 PHE A O 1
ATOM 1559 N N . CYS A 1 219 ? 2.880 10.905 -0.576 1.00 11.33 222 CYS A N 1
ATOM 1560 C CA . CYS A 1 219 ? 2.479 12.228 -1.043 1.00 11.85 222 CYS A CA 1
ATOM 1561 C C . CYS A 1 219 ? 2.612 12.271 -2.558 1.00 13.86 222 CYS A C 1
ATOM 1562 O O . CYS A 1 219 ? 3.701 12.490 -3.083 1.00 17.07 222 CYS A O 1
ATOM 1565 N N . VAL A 1 220 ? 1.507 12.015 -3.245 1.00 12.86 223 VAL A N 1
ATOM 1566 C CA . VAL A 1 220 ? 1.478 12.131 -4.692 1.00 16.50 223 VAL A CA 1
ATOM 1567 C C . VAL A 1 220 ? 1.202 13.597 -5.002 1.00 17.68 223 VAL A C 1
ATOM 1568 O O . VAL A 1 220 ? 0.656 14.322 -4.166 1.00 19.58 223 VAL A O 1
ATOM 1572 N N . PHE A 1 221 ? 1.605 14.035 -6.187 1.00 15.48 224 PHE A N 1
ATOM 1573 C CA . PHE A 1 221 ? 1.463 15.430 -6.583 1.00 14.93 224 PHE A CA 1
ATOM 1574 C C . PHE A 1 221 ? 0.513 15.517 -7.761 1.00 16.78 224 PHE A C 1
ATOM 1575 O O . PHE A 1 221 ? -0.425 16.314 -7.767 1.00 18.07 224 PHE A O 1
ATOM 1583 N N . LEU A 1 222 ? 0.750 14.674 -8.760 1.00 14.35 225 LEU A N 1
ATOM 1584 C CA . LEU A 1 222 ? -0.047 14.687 -9.981 1.00 15.80 225 LEU A CA 1
ATOM 1585 C C . LEU A 1 222 ? -1.288 13.827 -9.843 1.00 15.99 225 LEU A C 1
ATOM 1586 O O . LEU A 1 222 ? -1.294 12.841 -9.102 1.00 19.31 225 LEU A O 1
ATOM 1591 N N . GLU A 1 223 ? -2.345 14.205 -10.556 1.00 17.77 226 GLU A N 1
ATOM 1592 C CA . GLU A 1 223 ? -3.572 13.438 -10.555 1.00 21.35 226 GLU A CA 1
ATOM 1593 C C . GLU A 1 223 ? -3.312 12.019 -11.056 1.00 19.35 226 GLU A C 1
ATOM 1594 O O . GLU A 1 223 ? -3.897 11.067 -10.545 1.00 21.12 226 GLU A O 1
ATOM 1600 N N . VAL A 1 224 ? -2.422 11.871 -12.035 1.00 20.86 227 VAL A N 1
ATOM 1601 C CA . VAL A 1 224 ? -2.132 10.544 -12.581 1.00 21.19 227 VAL A CA 1
ATOM 1602 C C . VAL A 1 224 ? -1.611 9.587 -11.504 1.00 22.20 227 VAL A C 1
ATOM 1603 O O . VAL A 1 224 ? -2.053 8.443 -11.409 1.00 22.29 227 VAL A O 1
ATOM 1607 N N . ASP A 1 225 ? -0.695 10.071 -10.673 1.00 19.85 228 ASP A N 1
ATOM 1608 C CA . ASP A 1 225 ? -0.157 9.244 -9.605 1.00 16.07 228 ASP A CA 1
ATOM 1609 C C . ASP A 1 225 ? -1.186 8.960 -8.525 1.00 19.49 228 ASP A C 1
ATOM 1610 O O . ASP A 1 225 ? -1.211 7.866 -7.978 1.00 17.88 228 ASP A O 1
ATOM 1615 N N . PHE A 1 226 ? -2.034 9.941 -8.226 1.00 19.39 229 PHE A N 1
ATOM 1616 C CA . PHE A 1 226 ? -3.096 9.746 -7.245 1.00 16.80 229 PHE A CA 1
ATOM 1617 C C . PHE A 1 226 ? -3.983 8.581 -7.663 1.00 21.35 229 PHE A C 1
ATOM 1618 O O . PHE A 1 226 ? -4.251 7.683 -6.862 1.00 21.92 229 PHE A O 1
ATOM 1626 N N . LYS A 1 227 ? -4.423 8.599 -8.920 1.00 22.57 230 LYS A N 1
ATOM 1627 C CA . LYS A 1 227 ? -5.309 7.556 -9.441 1.00 20.96 230 LYS A CA 1
ATOM 1628 C C . LYS A 1 227 ? -4.649 6.182 -9.366 1.00 24.17 230 LYS A C 1
ATOM 1629 O O . LYS A 1 227 ? -5.289 5.187 -9.028 1.00 25.49 230 LYS A O 1
ATOM 1635 N N . ILE A 1 228 ? -3.356 6.137 -9.663 1.00 19.99 231 ILE A N 1
ATOM 1636 C CA . ILE A 1 228 ? -2.612 4.882 -9.637 1.00 21.51 231 ILE A CA 1
ATOM 1637 C C . ILE A 1 228 ? -2.492 4.331 -8.226 1.00 22.83 231 ILE A C 1
ATOM 1638 O O . ILE A 1 228 ? -2.803 3.164 -7.978 1.00 22.89 231 ILE A O 1
ATOM 1643 N N . TYR A 1 229 ? -2.029 5.172 -7.306 1.00 20.12 232 TYR A N 1
ATOM 1644 C CA . TYR A 1 229 ? -1.865 4.764 -5.917 1.00 15.88 232 TYR A CA 1
ATOM 1645 C C . TYR A 1 229 ? -3.188 4.308 -5.308 1.00 22.10 232 TYR A C 1
ATOM 1646 O O . TYR A 1 229 ? -3.245 3.286 -4.620 1.00 23.93 232 TYR A O 1
ATOM 1655 N N . LYS A 1 230 ? -4.256 5.044 -5.591 1.00 19.79 233 LYS A N 1
ATOM 1656 C CA . LYS A 1 230 ? -5.549 4.740 -4.982 1.00 21.30 233 LYS A CA 1
ATOM 1657 C C . LYS A 1 230 ? -6.062 3.346 -5.345 1.00 25.17 233 LYS A C 1
ATOM 1658 O O . LYS A 1 230 ? -6.678 2.672 -4.517 1.00 28.26 233 LYS A O 1
ATOM 1664 N N . LYS A 1 231 ? -5.783 2.907 -6.567 1.00 22.64 234 LYS A N 1
ATOM 1665 C CA . LYS A 1 231 ? -6.207 1.585 -7.030 1.00 27.69 234 LYS A CA 1
ATOM 1666 C C . LYS A 1 231 ? -5.383 0.450 -6.434 1.00 32.08 234 LYS A C 1
ATOM 1667 O O . LYS A 1 231 ? -5.766 -0.722 -6.532 1.00 29.45 234 LYS A O 1
ATOM 1673 N N . LYS A 1 232 ? -4.247 0.791 -5.836 1.00 26.82 235 LYS A N 1
ATOM 1674 C CA . LYS A 1 232 ? -3.291 -0.222 -5.401 1.00 24.74 235 LYS A CA 1
ATOM 1675 C C . LYS A 1 232 ? -3.173 -0.371 -3.886 1.00 28.17 235 LYS A C 1
ATOM 1676 O O . LYS A 1 232 ? -2.662 -1.380 -3.399 1.00 28.07 235 LYS A O 1
ATOM 1682 N N . MET A 1 233 ? -3.645 0.624 -3.141 1.00 33.49 236 MET A N 1
ATOM 1683 C CA A MET A 1 233 ? -3.491 0.632 -1.685 0.60 29.55 236 MET A CA 1
ATOM 1684 C CA B MET A 1 233 ? -3.492 0.632 -1.686 0.40 30.19 236 MET A CA 1
ATOM 1685 C C . MET A 1 233 ? -4.062 -0.612 -0.999 1.00 35.65 236 MET A C 1
ATOM 1686 O O . MET A 1 233 ? -3.441 -1.165 -0.084 1.00 36.17 236 MET A O 1
ATOM 1695 N N . ASN A 1 234 ? -5.243 -1.048 -1.429 1.00 37.37 237 ASN A N 1
ATOM 1696 C CA . ASN A 1 234 ? -5.885 -2.213 -0.815 1.00 39.15 237 ASN A CA 1
ATOM 1697 C C . ASN A 1 234 ? -5.154 -3.528 -1.069 1.00 37.17 237 ASN A C 1
ATOM 1698 O O . ASN A 1 234 ? -5.025 -4.349 -0.161 1.00 36.48 237 ASN A O 1
ATOM 1703 N N . GLU A 1 235 ? -4.668 -3.721 -2.293 1.00 33.76 238 GLU A N 1
ATOM 1704 C CA . GLU A 1 235 ? -4.001 -4.973 -2.633 1.00 38.85 238 GLU A CA 1
ATOM 1705 C C . GLU A 1 235 ? -2.690 -5.107 -1.868 1.00 44.55 238 GLU A C 1
ATOM 1706 O O . GLU A 1 235 ? -2.183 -6.213 -1.678 1.00 46.74 238 GLU A O 1
ATOM 1712 N N . PHE A 1 236 ? -2.159 -3.977 -1.404 1.00 39.44 239 PHE A N 1
ATOM 1713 C CA . PHE A 1 236 ? -0.918 -3.986 -0.643 1.00 31.87 239 PHE A CA 1
ATOM 1714 C C . PHE A 1 236 ? -1.103 -3.981 0.872 1.00 33.29 239 PHE A C 1
ATOM 1715 O O . PHE A 1 236 ? -0.342 -4.623 1.589 1.00 40.32 239 PHE A O 1
ATOM 1723 N N . PHE A 1 237 ? -2.109 -3.279 1.378 1.00 33.04 240 PHE A N 1
ATOM 1724 C CA . PHE A 1 237 ? -2.143 -3.066 2.825 1.00 34.49 240 PHE A CA 1
ATOM 1725 C C . PHE A 1 237 ? -3.344 -3.669 3.548 1.00 40.89 240 PHE A C 1
ATOM 1726 O O . PHE A 1 237 ? -3.266 -3.963 4.744 1.00 42.25 240 PHE A O 1
ATOM 1734 N N . SER A 1 238 ? -4.440 -3.859 2.820 1.00 38.41 241 SER A N 1
ATOM 1735 C CA . SER A 1 238 ? -5.664 -4.406 3.399 1.00 44.19 241 SER A CA 1
ATOM 1736 C C . SER A 1 238 ? -5.748 -5.921 3.254 1.00 47.24 241 SER A C 1
ATOM 1737 O O . SER A 1 238 ? -6.247 -6.609 4.150 1.00 51.18 241 SER A O 1
ATOM 1739 N N . VAL B 1 7 ? -14.371 -16.034 27.211 1.00 38.44 10 VAL B N 1
ATOM 1740 C CA . VAL B 1 7 ? -14.985 -14.711 27.283 1.00 35.05 10 VAL B CA 1
ATOM 1741 C C . VAL B 1 7 ? -13.946 -13.593 27.427 1.00 30.58 10 VAL B C 1
ATOM 1742 O O . VAL B 1 7 ? -13.982 -12.620 26.668 1.00 28.46 10 VAL B O 1
ATOM 1746 N N . TRP B 1 8 ? -13.013 -13.724 28.372 1.00 26.33 11 TRP B N 1
ATOM 1747 C CA . TRP B 1 8 ? -11.957 -12.705 28.491 1.00 21.00 11 TRP B CA 1
ATOM 1748 C C . TRP B 1 8 ? -11.045 -12.671 27.268 1.00 20.47 11 TRP B C 1
ATOM 1749 O O . TRP B 1 8 ? -10.631 -11.599 26.838 1.00 19.93 11 TRP B O 1
ATOM 1760 N N . ARG B 1 9 ? -10.751 -13.834 26.692 1.00 22.74 12 ARG B N 1
ATOM 1761 C CA . ARG B 1 9 ? -9.896 -13.876 25.507 1.00 23.94 12 ARG B CA 1
ATOM 1762 C C . ARG B 1 9 ? -10.526 -13.124 24.337 1.00 22.88 12 ARG B C 1
ATOM 1763 O O . ARG B 1 9 ? -9.845 -12.382 23.626 1.00 24.17 12 ARG B O 1
ATOM 1771 N N . GLU B 1 10 ? -11.835 -13.298 24.173 1.00 25.39 13 GLU B N 1
ATOM 1772 C CA . GLU B 1 10 ? -12.585 -12.635 23.112 1.00 28.35 13 GLU B CA 1
ATOM 1773 C C . GLU B 1 10 ? -12.703 -11.134 23.331 1.00 23.74 13 GLU B C 1
ATOM 1774 O O . GLU B 1 10 ? -12.538 -10.344 22.397 1.00 26.22 13 GLU B O 1
ATOM 1780 N N . GLU B 1 11 ? -13.031 -10.743 24.558 1.00 23.67 14 GLU B N 1
ATOM 1781 C CA . GLU B 1 11 ? -13.110 -9.326 24.889 1.00 20.98 14 GLU B CA 1
ATOM 1782 C C . GLU B 1 11 ? -11.755 -8.656 24.693 1.00 18.93 14 GLU B C 1
ATOM 1783 O O . GLU B 1 11 ? -11.676 -7.535 24.195 1.00 20.19 14 GLU B O 1
ATOM 1789 N N . LYS B 1 12 ? -10.685 -9.344 25.083 1.00 18.35 15 LYS B N 1
ATOM 1790 C CA . LYS B 1 12 ? -9.339 -8.797 24.934 1.00 17.41 15 LYS B CA 1
ATOM 1791 C C . LYS B 1 12 ? -8.980 -8.594 23.465 1.00 18.89 15 LYS B C 1
ATOM 1792 O O . LYS B 1 12 ? -8.452 -7.548 23.082 1.00 19.65 15 LYS B O 1
ATOM 1798 N N . GLU B 1 13 ? -9.270 -9.598 22.645 1.00 20.55 16 GLU B N 1
ATOM 1799 C CA . GLU B 1 13 ? -9.029 -9.494 21.209 1.00 23.52 16 GLU B CA 1
ATOM 1800 C C . GLU B 1 13 ? -9.803 -8.318 20.609 1.00 23.52 16 GLU B C 1
ATOM 1801 O O . GLU B 1 13 ? -9.273 -7.564 19.791 1.00 25.25 16 GLU B O 1
ATOM 1807 N N . ARG B 1 14 ? -11.050 -8.161 21.041 1.00 23.47 17 ARG B N 1
ATOM 1808 C CA . ARG B 1 14 ? -11.924 -7.089 20.566 1.00 19.68 17 ARG B CA 1
ATOM 1809 C C . ARG B 1 14 ? -11.372 -5.714 20.923 1.00 20.95 17 ARG B C 1
ATOM 1810 O O . ARG B 1 14 ? -11.305 -4.816 20.090 1.00 25.24 17 ARG B O 1
ATOM 1818 N N . LEU B 1 15 ? -10.980 -5.554 22.179 1.00 19.81 18 LEU B N 1
ATOM 1819 C CA . LEU B 1 15 ? -10.540 -4.261 22.677 1.00 14.65 18 LEU B CA 1
ATOM 1820 C C . LEU B 1 15 ? -9.226 -3.798 22.052 1.00 20.51 18 LEU B C 1
ATOM 1821 O O . LEU B 1 15 ? -9.043 -2.614 21.766 1.00 21.04 18 LEU B O 1
ATOM 1826 N N . LEU B 1 16 ? -8.301 -4.730 21.850 1.00 22.11 19 LEU B N 1
ATOM 1827 C CA . LEU B 1 16 ? -6.971 -4.355 21.392 1.00 23.32 19 LEU B CA 1
ATOM 1828 C C . LEU B 1 16 ? -6.973 -3.916 19.927 1.00 24.13 19 LEU B C 1
ATOM 1829 O O . LEU B 1 16 ? -6.046 -3.237 19.480 1.00 30.53 19 LEU B O 1
ATOM 1834 N N . LYS B 1 17 ? -8.025 -4.286 19.197 1.00 23.21 20 LYS B N 1
ATOM 1835 C CA . LYS B 1 17 ? -8.182 -3.902 17.790 1.00 28.83 20 LYS B CA 1
ATOM 1836 C C . LYS B 1 17 ? -8.783 -2.514 17.636 1.00 32.20 20 LYS B C 1
ATOM 1837 O O . LYS B 1 17 ? -8.743 -1.927 16.550 1.00 30.43 20 LYS B O 1
ATOM 1843 N N . MET B 1 18 ? -9.357 -1.998 18.716 1.00 24.35 21 MET B N 1
ATOM 1844 C CA . MET B 1 18 ? -10.102 -0.743 18.663 1.00 25.49 21 MET B CA 1
ATOM 1845 C C . MET B 1 18 ? -9.213 0.484 18.756 1.00 29.58 21 MET B C 1
ATOM 1846 O O . MET B 1 18 ? -8.194 0.474 19.443 1.00 27.25 21 MET B O 1
ATOM 1851 N N . THR B 1 19 ? -9.613 1.543 18.056 1.00 31.99 22 THR B N 1
ATOM 1852 C CA . THR B 1 19 ? -8.930 2.825 18.152 1.00 32.07 22 THR B CA 1
ATOM 1853 C C . THR B 1 19 ? -9.406 3.570 19.385 1.00 30.96 22 THR B C 1
ATOM 1854 O O . THR B 1 19 ? -10.419 3.205 19.989 1.00 25.01 22 THR B O 1
ATOM 1858 N N . LEU B 1 20 ? -8.675 4.623 19.735 1.00 31.51 23 LEU B N 1
ATOM 1859 C CA . LEU B 1 20 ? -8.994 5.470 20.881 1.00 29.83 23 LEU B CA 1
ATOM 1860 C C . LEU B 1 20 ? -10.404 6.042 20.766 1.00 27.18 23 LEU B C 1
ATOM 1861 O O . LEU B 1 20 ? -11.153 6.091 21.737 1.00 23.61 23 LEU B O 1
ATOM 1866 N N . GLU B 1 21 ? -10.772 6.473 19.567 1.00 26.05 24 GLU B N 1
ATOM 1867 C CA . GLU B 1 21 ? -12.093 7.044 19.348 1.00 26.51 24 GLU B CA 1
ATOM 1868 C C . GLU B 1 21 ? -13.181 6.011 19.616 1.00 24.16 24 GLU B C 1
ATOM 1869 O O . GLU B 1 21 ? -14.203 6.309 20.237 1.00 27.55 24 GLU B O 1
ATOM 1875 N N . GLU B 1 22 ? -12.948 4.788 19.155 1.00 25.33 25 GLU B N 1
ATOM 1876 C CA . GLU B 1 22 ? -13.895 3.707 19.358 1.00 25.21 25 GLU B CA 1
ATOM 1877 C C . GLU B 1 22 ? -13.968 3.319 20.832 1.00 25.64 25 GLU B C 1
ATOM 1878 O O . GLU B 1 22 ? -15.056 3.101 21.373 1.00 26.32 25 GLU B O 1
ATOM 1884 N N . ARG B 1 23 ? -12.809 3.243 21.478 1.00 24.20 26 ARG B N 1
ATOM 1885 C CA . ARG B 1 23 ? -12.754 2.885 22.895 1.00 21.29 26 ARG B CA 1
ATOM 1886 C C . ARG B 1 23 ? -13.478 3.903 23.765 1.00 24.20 26 ARG B C 1
ATOM 1887 O O . ARG B 1 23 ? -14.179 3.532 24.705 1.00 22.78 26 ARG B O 1
ATOM 1895 N N . ARG B 1 24 ? -13.318 5.184 23.444 1.00 20.06 27 ARG B N 1
ATOM 1896 C CA . ARG B 1 24 ? -13.917 6.253 24.241 1.00 21.67 27 ARG B CA 1
ATOM 1897 C C . ARG B 1 24 ? -15.440 6.174 24.296 1.00 23.72 27 ARG B C 1
ATOM 1898 O O . ARG B 1 24 ? -16.051 6.505 25.312 1.00 26.22 27 ARG B O 1
ATOM 1906 N N . LYS B 1 25 ? -16.050 5.737 23.200 1.00 22.46 28 LYS B N 1
ATOM 1907 C CA . LYS B 1 25 ? -17.506 5.623 23.146 1.00 28.84 28 LYS B CA 1
ATOM 1908 C C . LYS B 1 25 ? -18.050 4.576 24.123 1.00 33.91 28 LYS B C 1
ATOM 1909 O O . LYS B 1 25 ? -19.229 4.609 24.482 1.00 43.38 28 LYS B O 1
ATOM 1915 N N . GLU B 1 26 ? -17.194 3.652 24.554 1.00 26.74 29 GLU B N 1
ATOM 1916 C CA . GLU B 1 26 ? -17.615 2.571 25.448 1.00 31.70 29 GLU B CA 1
ATOM 1917 C C . GLU B 1 26 ? -17.211 2.773 26.911 1.00 26.33 29 GLU B C 1
ATOM 1918 O O . GLU B 1 26 ? -17.572 1.960 27.765 1.00 29.97 29 GLU B O 1
ATOM 1924 N N . TYR B 1 27 ? -16.436 3.820 27.201 1.00 21.61 30 TYR B N 1
ATOM 1925 C CA . TYR B 1 27 ? -16.006 4.091 28.573 1.00 18.13 30 TYR B CA 1
ATOM 1926 C C . TYR B 1 27 ? -17.216 4.259 29.480 1.00 18.65 30 TYR B C 1
ATOM 1927 O O . TYR B 1 27 ? -18.194 4.921 29.108 1.00 19.90 30 TYR B O 1
ATOM 1936 N N . LEU B 1 28 ? -17.122 3.674 30.670 1.00 17.56 31 LEU B N 1
ATOM 1937 C CA . LEU B 1 28 ? -18.143 3.777 31.704 1.00 16.39 31 LEU B CA 1
ATOM 1938 C C . LEU B 1 28 ? -17.943 5.009 32.577 1.00 20.34 31 LEU B C 1
ATOM 1939 O O . LEU B 1 28 ? -18.890 5.497 33.200 1.00 20.31 31 LEU B O 1
ATOM 1944 N N . ARG B 1 29 ? -16.703 5.494 32.635 1.00 18.71 32 ARG B N 1
ATOM 1945 C CA . ARG B 1 29 ? -16.341 6.594 33.533 1.00 17.74 32 ARG B CA 1
ATOM 1946 C C . ARG B 1 29 ? -15.588 7.690 32.805 1.00 18.40 32 ARG B C 1
ATOM 1947 O O . ARG B 1 29 ? -15.202 7.526 31.639 1.00 17.53 32 ARG B O 1
ATOM 1955 N N . ASP B 1 30 ? -15.396 8.819 33.486 1.00 19.29 33 ASP B N 1
ATOM 1956 C CA . ASP B 1 30 ? -14.614 9.912 32.918 1.00 15.96 33 ASP B CA 1
ATOM 1957 C C . ASP B 1 30 ? -13.200 9.425 32.721 1.00 15.71 33 ASP B C 1
ATOM 1958 O O . ASP B 1 30 ? -12.791 8.436 33.321 1.00 21.68 33 ASP B O 1
ATOM 1963 N N . TYR B 1 31 ? -12.446 10.116 31.880 1.00 17.20 34 TYR B N 1
ATOM 1964 C CA . TYR B 1 31 ? -11.062 9.735 31.669 1.00 14.54 34 TYR B CA 1
ATOM 1965 C C . TYR B 1 31 ? -10.213 10.983 31.556 1.00 16.12 34 TYR B C 1
ATOM 1966 O O . TYR B 1 31 ? -10.721 12.088 31.328 1.00 18.07 34 TYR B O 1
ATOM 1975 N N . ILE B 1 32 ? -8.913 10.790 31.718 1.00 12.32 35 ILE B N 1
ATOM 1976 C CA . ILE B 1 32 ? -7.948 11.866 31.556 1.00 17.09 35 ILE B CA 1
ATOM 1977 C C . ILE B 1 32 ? -7.034 11.495 30.404 1.00 16.59 35 ILE B C 1
ATOM 1978 O O . ILE B 1 32 ? -6.272 10.535 30.505 1.00 16.56 35 ILE B O 1
ATOM 1983 N N . PRO B 1 33 ? -7.111 12.248 29.290 1.00 18.82 36 PRO B N 1
ATOM 1984 C CA . PRO B 1 33 ? -6.293 11.961 28.111 1.00 17.97 36 PRO B CA 1
ATOM 1985 C C . PRO B 1 33 ? -4.842 12.348 28.350 1.00 17.13 36 PRO B C 1
ATOM 1986 O O . PRO B 1 33 ? -4.562 13.280 29.114 1.00 17.51 36 PRO B O 1
ATOM 1990 N N . LEU B 1 34 ? -3.934 11.619 27.714 1.00 16.84 37 LEU B N 1
ATOM 1991 C CA . LEU B 1 34 ? -2.504 11.855 27.881 1.00 17.54 37 LEU B CA 1
ATOM 1992 C C . LEU B 1 34 ? -2.134 13.308 27.562 1.00 19.65 37 LEU B C 1
ATOM 1993 O O . LEU B 1 34 ? -1.282 13.903 28.231 1.00 21.47 37 LEU B O 1
ATOM 1998 N N . ASN B 1 35 ? -2.803 13.891 26.570 1.00 19.69 38 ASN B N 1
ATOM 1999 C CA . ASN B 1 35 ? -2.490 15.266 26.152 1.00 22.05 38 ASN B CA 1
ATOM 2000 C C . ASN B 1 35 ? -2.777 16.334 27.214 1.00 24.61 38 ASN B C 1
ATOM 2001 O O . ASN B 1 35 ? -2.305 17.467 27.107 1.00 29.13 38 ASN B O 1
ATOM 2006 N N . SER B 1 36 ? -3.551 15.970 28.234 1.00 19.12 39 SER B N 1
ATOM 2007 C CA A SER B 1 36 ? -3.916 16.897 29.301 0.50 22.63 39 SER B CA 1
ATOM 2008 C CA B SER B 1 36 ? -3.907 16.911 29.295 0.50 22.64 39 SER B CA 1
ATOM 2009 C C . SER B 1 36 ? -2.965 16.792 30.487 1.00 24.36 39 SER B C 1
ATOM 2010 O O . SER B 1 36 ? -3.077 17.544 31.450 1.00 24.37 39 SER B O 1
ATOM 2015 N N . ILE B 1 37 ? -2.044 15.837 30.415 1.00 20.63 40 ILE B N 1
ATOM 2016 C CA . ILE B 1 37 ? -1.040 15.663 31.451 1.00 19.04 40 ILE B CA 1
ATOM 2017 C C . ILE B 1 37 ? 0.242 16.316 30.947 1.00 21.08 40 ILE B C 1
ATOM 2018 O O . ILE B 1 37 ? 0.789 15.928 29.911 1.00 18.99 40 ILE B O 1
ATOM 2023 N N . LEU B 1 38 ? 0.693 17.339 31.660 1.00 21.80 41 LEU B N 1
ATOM 2024 C CA . LEU B 1 38 ? 1.891 18.059 31.254 1.00 22.94 41 LEU B CA 1
ATOM 2025 C C . LEU B 1 38 ? 3.132 17.231 31.538 1.00 14.99 41 LEU B C 1
ATOM 2026 O O . LEU B 1 38 ? 3.206 16.534 32.555 1.00 19.11 41 LEU B O 1
ATOM 2031 N N . SER B 1 39 ? 4.111 17.315 30.647 1.00 17.84 42 SER B N 1
ATOM 2032 C CA . SER B 1 39 ? 5.409 16.712 30.918 1.00 14.47 42 SER B CA 1
ATOM 2033 C C . SER B 1 39 ? 6.022 17.555 32.023 1.00 18.79 42 SER B C 1
ATOM 2034 O O . SER B 1 39 ? 5.560 18.670 32.277 1.00 19.21 42 SER B O 1
ATOM 2037 N N . TRP B 1 40 ? 7.043 17.038 32.701 1.00 16.78 43 TRP B N 1
ATOM 2038 C CA . TRP B 1 40 ? 7.700 17.816 33.735 1.00 14.74 43 TRP B CA 1
ATOM 2039 C C . TRP B 1 40 ? 8.342 19.079 33.136 1.00 19.60 43 TRP B C 1
ATOM 2040 O O . TRP B 1 40 ? 8.397 20.122 33.796 1.00 22.29 43 TRP B O 1
ATOM 2051 N N . LYS B 1 41 ? 8.803 18.973 31.891 1.00 19.52 44 LYS B N 1
ATOM 2052 C CA . LYS B 1 41 ? 9.368 20.123 31.166 1.00 21.92 44 LYS B CA 1
ATOM 2053 C C . LYS B 1 41 ? 8.342 21.243 31.006 1.00 29.56 44 LYS B C 1
ATOM 2054 O O . LYS B 1 41 ? 8.664 22.412 31.222 1.00 26.98 44 LYS B O 1
ATOM 2060 N N . GLU B 1 42 ? 7.112 20.885 30.636 1.00 24.86 45 GLU B N 1
ATOM 2061 C CA . GLU B 1 42 ? 6.031 21.868 30.528 1.00 25.34 45 GLU B CA 1
ATOM 2062 C C . GLU B 1 42 ? 5.669 22.445 31.883 1.00 28.74 45 GLU B C 1
ATOM 2063 O O . GLU B 1 42 ? 5.469 23.652 32.024 1.00 33.84 45 GLU B O 1
ATOM 2069 N N . GLU B 1 43 ? 5.558 21.568 32.877 1.00 26.45 46 GLU B N 1
ATOM 2070 C CA . GLU B 1 43 ? 5.214 21.977 34.230 1.00 28.61 46 GLU B CA 1
ATOM 2071 C C . GLU B 1 43 ? 6.252 22.959 34.768 1.00 34.46 46 GLU B C 1
ATOM 2072 O O . GLU B 1 43 ? 5.921 23.892 35.502 1.00 42.11 46 GLU B O 1
ATOM 2078 N N . MET B 1 44 ? 7.507 22.750 34.379 1.00 31.50 47 MET B N 1
ATOM 2079 C CA . MET B 1 44 ? 8.603 23.614 34.800 1.00 39.71 47 MET B CA 1
ATOM 2080 C C . MET B 1 44 ? 8.873 24.690 33.759 1.00 45.77 47 MET B C 1
ATOM 2081 O O . MET B 1 44 ? 9.114 25.848 34.095 1.00 48.22 47 MET B O 1
ATOM 2086 N N . THR B 1 58 ? 29.045 19.931 35.976 1.00 55.42 61 THR B N 1
ATOM 2087 C CA . THR B 1 58 ? 30.281 19.157 36.030 1.00 52.15 61 THR B CA 1
ATOM 2088 C C . THR B 1 58 ? 30.815 18.857 34.634 1.00 47.82 61 THR B C 1
ATOM 2089 O O . THR B 1 58 ? 30.428 19.493 33.649 1.00 40.84 61 THR B O 1
ATOM 2093 N N . SER B 1 59 ? 31.716 17.885 34.559 1.00 46.71 62 SER B N 1
ATOM 2094 C CA . SER B 1 59 ? 32.180 17.377 33.277 1.00 41.81 62 SER B CA 1
ATOM 2095 C C . SER B 1 59 ? 31.243 16.277 32.804 1.00 30.48 62 SER B C 1
ATOM 2096 O O . SER B 1 59 ? 31.390 15.767 31.696 1.00 29.23 62 SER B O 1
ATOM 2099 N N . GLN B 1 60 ? 30.287 15.909 33.652 1.00 33.34 63 GLN B N 1
ATOM 2100 C CA . GLN B 1 60 ? 29.355 14.836 33.323 1.00 29.88 63 GLN B CA 1
ATOM 2101 C C . GLN B 1 60 ? 28.430 15.228 32.180 1.00 33.59 63 GLN B C 1
ATOM 2102 O O . GLN B 1 60 ? 27.847 16.311 32.180 1.00 37.43 63 GLN B O 1
ATOM 2108 N N . VAL B 1 61 ? 28.315 14.339 31.200 1.00 28.55 64 VAL B N 1
ATOM 2109 C CA . VAL B 1 61 ? 27.407 14.531 30.078 1.00 28.31 64 VAL B CA 1
ATOM 2110 C C . VAL B 1 61 ? 26.084 13.865 30.445 1.00 35.69 64 VAL B C 1
ATOM 2111 O O . VAL B 1 61 ? 26.058 12.681 30.789 1.00 28.13 64 VAL B O 1
ATOM 2115 N N . LYS B 1 62 ? 24.996 14.630 30.388 1.00 37.88 65 LYS B N 1
ATOM 2116 C CA . LYS B 1 62 ? 23.697 14.164 30.864 1.00 39.19 65 LYS B CA 1
ATOM 2117 C C . LYS B 1 62 ? 22.644 14.241 29.767 1.00 38.29 65 LYS B C 1
ATOM 2118 O O . LYS B 1 62 ? 22.583 15.223 29.024 1.00 38.49 65 LYS B O 1
ATOM 2124 N N . LYS B 1 63 ? 21.825 13.199 29.658 1.00 34.07 66 LYS B N 1
ATOM 2125 C CA . LYS B 1 63 ? 20.664 13.234 28.774 1.00 38.91 66 LYS B CA 1
ATOM 2126 C C . LYS B 1 63 ? 19.543 14.026 29.439 1.00 35.85 66 LYS B C 1
ATOM 2127 O O . LYS B 1 63 ? 19.273 13.851 30.629 1.00 35.40 66 LYS B O 1
ATOM 2133 N N . SER B 1 64 ? 18.896 14.908 28.684 1.00 36.28 67 SER B N 1
ATOM 2134 C CA . SER B 1 64 ? 17.725 15.601 29.215 1.00 39.33 67 SER B CA 1
ATOM 2135 C C . SER B 1 64 ? 16.495 14.728 29.011 1.00 29.61 67 SER B C 1
ATOM 2136 O O . SER B 1 64 ? 16.196 14.315 27.891 1.00 30.06 67 SER B O 1
ATOM 2139 N N . LEU B 1 65 ? 15.784 14.447 30.097 1.00 24.41 68 LEU B N 1
ATOM 2140 C CA . LEU B 1 65 ? 14.665 13.513 30.049 1.00 20.87 68 LEU B CA 1
ATOM 2141 C C . LEU B 1 65 ? 13.358 14.131 30.540 1.00 24.36 68 LEU B C 1
ATOM 2142 O O . LEU B 1 65 ? 12.363 13.422 30.716 1.00 22.46 68 LEU B O 1
ATOM 2147 N N . THR B 1 66 ? 13.350 15.443 30.761 1.00 22.40 69 THR B N 1
ATOM 2148 C CA . THR B 1 66 ? 12.196 16.110 31.368 1.00 22.91 69 THR B CA 1
ATOM 2149 C C . THR B 1 66 ? 10.941 16.077 30.498 1.00 18.70 69 THR B C 1
ATOM 2150 O O . THR B 1 66 ? 9.831 16.263 31.004 1.00 21.23 69 THR B O 1
ATOM 2154 N N . GLU B 1 67 ? 11.113 15.842 29.201 1.00 18.14 70 GLU B N 1
ATOM 2155 C CA . GLU B 1 67 ? 9.975 15.736 28.292 1.00 21.33 70 GLU B CA 1
ATOM 2156 C C . GLU B 1 67 ? 9.318 14.352 28.376 1.00 18.33 70 GLU B C 1
ATOM 2157 O O . GLU B 1 67 ? 8.196 14.153 27.904 1.00 19.99 70 GLU B O 1
ATOM 2163 N N . LYS B 1 68 ? 10.019 13.403 28.986 1.00 16.66 71 LYS B N 1
ATOM 2164 C CA . LYS B 1 68 ? 9.608 12.003 28.944 1.00 15.98 71 LYS B CA 1
ATOM 2165 C C . LYS B 1 68 ? 8.919 11.563 30.227 1.00 13.19 71 LYS B C 1
ATOM 2166 O O . LYS B 1 68 ? 8.461 10.430 30.319 1.00 14.87 71 LYS B O 1
ATOM 2172 N N . VAL B 1 69 ? 8.862 12.453 31.212 1.00 13.69 72 VAL B N 1
ATOM 2173 C CA . VAL B 1 69 ? 8.259 12.114 32.499 1.00 12.43 72 VAL B CA 1
ATOM 2174 C C . VAL B 1 69 ? 7.203 13.135 32.907 1.00 17.46 72 VAL B C 1
ATOM 2175 O O . VAL B 1 69 ? 7.261 14.299 32.508 1.00 13.97 72 VAL B O 1
ATOM 2179 N N . SER B 1 70 ? 6.236 12.683 33.696 1.00 12.55 73 SER B N 1
ATOM 2180 C CA . SER B 1 70 ? 5.211 13.550 34.283 1.00 10.91 73 SER B CA 1
ATOM 2181 C C . SER B 1 70 ? 4.986 13.153 35.737 1.00 13.30 73 SER B C 1
ATOM 2182 O O . SER B 1 70 ? 5.203 11.993 36.110 1.00 14.48 73 SER B O 1
ATOM 2185 N N . LEU B 1 71 ? 4.547 14.110 36.554 1.00 11.75 74 LEU B N 1
ATOM 2186 C CA . LEU B 1 71 ? 4.073 13.833 37.903 1.00 12.67 74 LEU B CA 1
ATOM 2187 C C . LEU B 1 71 ? 2.588 14.162 37.947 1.00 16.09 74 LEU B C 1
ATOM 2188 O O . LEU B 1 71 ? 2.188 15.283 37.625 1.00 18.51 74 LEU B O 1
ATOM 2193 N N . TYR B 1 72 ? 1.771 13.181 38.323 1.00 15.74 75 TYR B N 1
ATOM 2194 C CA . TYR B 1 72 ? 0.315 13.333 38.345 1.00 12.78 75 TYR B CA 1
ATOM 2195 C C . TYR B 1 72 ? -0.186 12.850 39.675 1.00 13.34 75 TYR B C 1
ATOM 2196 O O . TYR B 1 72 ? 0.169 11.750 40.109 1.00 13.62 75 TYR B O 1
ATOM 2205 N N . ARG B 1 73 ? -0.991 13.669 40.344 1.00 12.52 76 ARG B N 1
ATOM 2206 C CA . ARG B 1 73 ? -1.624 13.231 41.575 1.00 13.30 76 ARG B CA 1
ATOM 2207 C C . ARG B 1 73 ? -3.091 12.934 41.327 1.00 15.54 76 ARG B C 1
ATOM 2208 O O . ARG B 1 73 ? -3.847 13.819 40.918 1.00 18.14 76 ARG B O 1
ATOM 2216 N N . GLY B 1 74 ? -3.478 11.683 41.560 1.00 12.54 77 GLY B N 1
ATOM 2217 C CA . GLY B 1 74 ? -4.868 11.285 41.428 1.00 13.98 77 GLY B CA 1
ATOM 2218 C C . GLY B 1 74 ? -5.029 9.792 41.230 1.00 14.67 77 GLY B C 1
ATOM 2219 O O . GLY B 1 74 ? -4.068 9.028 41.352 1.00 14.10 77 GLY B O 1
ATOM 2220 N N . ASP B 1 75 ? -6.254 9.399 40.904 1.00 12.32 78 ASP B N 1
ATOM 2221 C CA . ASP B 1 75 ? -6.620 8.002 40.716 1.00 10.17 78 ASP B CA 1
ATOM 2222 C C . ASP B 1 75 ? -6.000 7.498 39.421 1.00 8.51 78 ASP B C 1
ATOM 2223 O O . ASP B 1 75 ? -6.329 7.997 38.340 1.00 12.57 78 ASP B O 1
ATOM 2228 N N . ILE B 1 76 ? -5.123 6.500 39.523 1.00 9.78 79 ILE B N 1
ATOM 2229 C CA . ILE B 1 76 ? -4.454 5.938 38.356 1.00 9.99 79 ILE B CA 1
ATOM 2230 C C . ILE B 1 76 ? -5.451 5.386 37.344 1.00 10.32 79 ILE B C 1
ATOM 2231 O O . ILE B 1 76 ?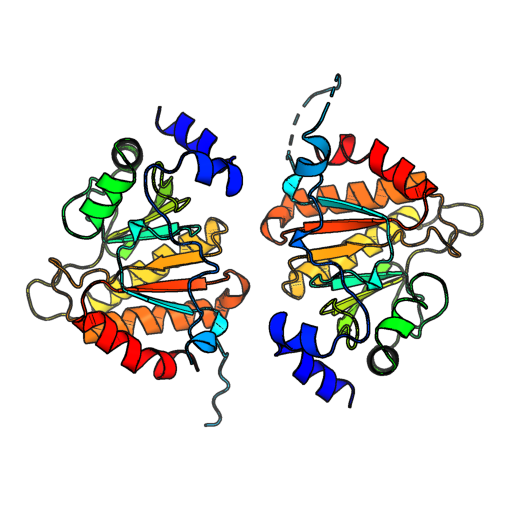 -5.172 5.332 36.155 1.00 9.89 79 ILE B O 1
ATOM 2236 N N . THR B 1 77 ? -6.624 4.978 37.818 1.00 11.74 80 THR B N 1
ATOM 2237 C CA . THR B 1 77 ? -7.575 4.294 36.943 1.00 10.75 80 THR B CA 1
ATOM 2238 C C . THR B 1 77 ? -8.249 5.200 35.923 1.00 12.42 80 THR B C 1
ATOM 2239 O O . THR B 1 77 ? -8.877 4.716 34.972 1.00 13.72 80 THR B O 1
ATOM 2243 N N . LEU B 1 78 ? -8.120 6.510 36.116 1.00 10.03 81 LEU B N 1
ATOM 2244 C CA . LEU B 1 78 ? -8.683 7.462 35.173 1.00 13.34 81 LEU B CA 1
ATOM 2245 C C . LEU B 1 78 ? -7.772 7.722 33.977 1.00 14.09 81 LEU B C 1
ATOM 2246 O O . LEU B 1 78 ? -8.209 8.302 32.999 1.00 14.11 81 LEU B O 1
ATOM 2251 N N . LEU B 1 79 ? -6.515 7.292 34.051 1.00 11.25 82 LEU B N 1
ATOM 2252 C CA . LEU B 1 79 ? -5.534 7.686 33.026 1.00 9.99 82 LEU B CA 1
ATOM 2253 C C . LEU B 1 79 ? -5.693 6.938 31.706 1.00 12.39 82 LEU B C 1
ATOM 2254 O O . LEU B 1 79 ? -5.684 5.713 31.663 1.00 12.49 82 LEU B O 1
ATOM 2259 N N . GLU B 1 80 ? -5.813 7.693 30.619 1.00 10.73 83 GLU B N 1
ATOM 2260 C CA . GLU B 1 80 ? -5.921 7.104 29.295 1.00 11.94 83 GLU B CA 1
ATOM 2261 C C . GLU B 1 80 ? -4.517 7.015 28.711 1.00 14.98 83 GLU B C 1
ATOM 2262 O O . GLU B 1 80 ? -4.040 7.930 28.025 1.00 16.07 83 GLU B O 1
ATOM 2268 N N . VAL B 1 81 ? -3.850 5.913 29.032 1.00 11.12 84 VAL B N 1
ATOM 2269 C CA . VAL B 1 81 ? -2.475 5.660 28.619 1.00 11.86 84 VAL B CA 1
ATOM 2270 C C . VAL B 1 81 ? -2.406 4.233 28.097 1.00 12.12 84 VAL B C 1
ATOM 2271 O O . VAL B 1 81 ? -3.344 3.463 28.280 1.00 12.32 84 VAL B O 1
ATOM 2275 N N . ASP B 1 82 ? -1.305 3.869 27.455 1.00 10.95 85 ASP B N 1
ATOM 2276 C CA . ASP B 1 82 ? -1.167 2.497 26.961 1.00 11.20 85 ASP B CA 1
ATOM 2277 C C . ASP B 1 82 ? -1.169 1.464 28.095 1.00 9.54 85 ASP B C 1
ATOM 2278 O O . ASP B 1 82 ? -1.718 0.367 27.936 1.00 10.13 85 ASP B O 1
ATOM 2283 N N . ALA B 1 83 ? -0.566 1.799 29.233 1.00 9.61 86 ALA B N 1
ATOM 2284 C CA . ALA B 1 83 ? -0.530 0.856 30.354 1.00 9.29 86 ALA B CA 1
ATOM 2285 C C . ALA B 1 83 ? -0.533 1.560 31.694 1.00 10.07 86 ALA B C 1
ATOM 2286 O O . ALA B 1 83 ? 0.131 2.577 31.880 1.00 10.19 86 ALA B O 1
ATOM 2288 N N . ILE B 1 84 ? -1.256 0.990 32.652 1.00 9.28 87 ILE B N 1
ATOM 2289 C CA . ILE B 1 84 ? -1.059 1.384 34.040 1.00 10.07 87 ILE B CA 1
ATOM 2290 C C . ILE B 1 84 ? -0.447 0.210 34.782 1.00 7.92 87 ILE B C 1
ATOM 2291 O O . ILE B 1 84 ? -0.662 -0.960 34.420 1.00 9.43 87 ILE B O 1
ATOM 2296 N N . VAL B 1 85 ? 0.332 0.516 35.810 1.00 10.44 88 VAL B N 1
ATOM 2297 C CA . VAL B 1 85 ? 1.003 -0.514 36.596 1.00 9.48 88 VAL B CA 1
ATOM 2298 C C . VAL B 1 85 ? 0.257 -0.713 37.904 1.00 8.62 88 VAL B C 1
ATOM 2299 O O . VAL B 1 85 ? -0.183 0.253 38.542 1.00 9.80 88 VAL B O 1
ATOM 2303 N N . ASN B 1 86 ? 0.071 -1.979 38.260 1.00 7.52 89 ASN B N 1
ATOM 2304 C CA . ASN B 1 86 ? -0.643 -2.351 39.470 1.00 9.67 89 ASN B CA 1
ATOM 2305 C C . ASN B 1 86 ? 0.343 -2.816 40.519 1.00 12.43 89 ASN B C 1
ATOM 2306 O O . ASN B 1 86 ? 1.222 -3.627 40.221 1.00 11.46 89 ASN B O 1
ATOM 2311 N N . ALA B 1 87 ? 0.207 -2.291 41.738 1.00 8.55 90 ALA B N 1
ATOM 2312 C CA . ALA B 1 87 ? 0.967 -2.789 42.889 1.00 10.57 90 ALA B CA 1
ATOM 2313 C C . ALA B 1 87 ? 0.248 -4.020 43.433 1.00 9.05 90 ALA B C 1
ATOM 2314 O O . ALA B 1 87 ? -0.565 -3.942 44.371 1.00 10.56 90 ALA B O 1
ATOM 2316 N N . ALA B 1 88 ? 0.546 -5.162 42.821 1.00 8.12 91 ALA B N 1
ATOM 2317 C CA . ALA B 1 88 ? -0.244 -6.372 43.043 1.00 11.50 91 ALA B CA 1
ATOM 2318 C C . ALA B 1 88 ? 0.317 -7.213 44.177 1.00 13.77 91 ALA B C 1
ATOM 2319 O O . ALA B 1 88 ? 1.326 -6.863 44.794 1.00 12.08 91 ALA B O 1
ATOM 2321 N N . ASN B 1 89 ? -0.351 -8.324 44.465 1.00 16.16 92 ASN B N 1
ATOM 2322 C CA . ASN B 1 89 ? 0.260 -9.319 45.329 1.00 13.53 92 ASN B CA 1
ATOM 2323 C C . ASN B 1 89 ? 0.563 -10.575 44.530 1.00 11.27 92 ASN B C 1
ATOM 2324 O O . ASN B 1 89 ? 0.155 -10.707 43.356 1.00 11.55 92 ASN B O 1
ATOM 2329 N N . ALA B 1 90 ? 1.284 -11.488 45.173 1.00 12.66 93 ALA B N 1
ATOM 2330 C CA . ALA B 1 90 ? 1.789 -12.687 44.531 1.00 11.84 93 ALA B CA 1
ATOM 2331 C C . ALA B 1 90 ? 0.723 -13.543 43.844 1.00 11.82 93 ALA B C 1
ATOM 2332 O O . ALA B 1 90 ? 1.040 -14.246 42.893 1.00 15.47 93 ALA B O 1
ATOM 2334 N N . SER B 1 91 ? -0.523 -13.498 44.319 1.00 12.15 94 SER B N 1
ATOM 2335 C CA . SER B 1 91 ? -1.587 -14.285 43.687 1.00 11.50 94 SER B CA 1
ATOM 2336 C C . SER B 1 91 ? -2.087 -13.676 42.375 1.00 11.41 94 SER B C 1
ATOM 2337 O O . SER B 1 91 ? -2.675 -14.384 41.555 1.00 12.29 94 SER B O 1
ATOM 2340 N N . LEU B 1 92 ? -1.837 -12.372 42.196 1.00 10.45 95 LEU B N 1
ATOM 2341 C CA . LEU B 1 92 ? -2.436 -11.545 41.132 1.00 10.95 95 LEU B CA 1
ATOM 2342 C C . LEU B 1 92 ? -3.971 -11.486 41.126 1.00 12.02 95 LEU B C 1
ATOM 2343 O O . LEU B 1 92 ? -4.558 -11.079 40.127 1.00 13.99 95 LEU B O 1
ATOM 2348 N N . LEU B 1 93 ? -4.629 -11.855 42.216 1.00 10.68 96 LEU B N 1
ATOM 2349 C CA . LEU B 1 93 ? -6.090 -11.966 42.167 1.00 11.26 96 LEU B CA 1
ATOM 2350 C C . LEU B 1 93 ? -6.832 -10.733 42.676 1.00 11.88 96 LEU B C 1
ATOM 2351 O O . LEU B 1 93 ? -8.071 -10.696 42.674 1.00 12.09 96 LEU B O 1
ATOM 2356 N N . GLY B 1 94 ? -6.082 -9.727 43.102 1.00 10.75 97 GLY B N 1
ATOM 2357 C CA . GLY B 1 94 ? -6.685 -8.509 43.611 1.00 10.27 97 GLY B CA 1
ATOM 2358 C C . GLY B 1 94 ? -6.461 -8.310 45.093 1.00 12.30 97 GLY B C 1
ATOM 2359 O O . GLY B 1 94 ? -5.686 -9.027 45.729 1.00 11.99 97 GLY B O 1
ATOM 2360 N N . GLY B 1 95 ? -7.128 -7.307 45.642 1.00 11.15 98 GLY B N 1
ATOM 2361 C CA . GLY B 1 95 ? -6.860 -6.906 47.013 1.00 9.73 98 GLY B CA 1
ATOM 2362 C C . GLY B 1 95 ? -7.437 -5.549 47.349 1.00 8.52 98 GLY B C 1
ATOM 2363 O O . GLY B 1 95 ? -8.548 -5.209 46.927 1.00 10.66 98 GLY B O 1
ATOM 2364 N N . GLY B 1 96 ? -6.684 -4.784 48.130 1.00 9.64 99 GLY B N 1
ATOM 2365 C CA . GLY B 1 96 ? -7.123 -3.473 48.549 1.00 9.27 99 GLY B CA 1
ATOM 2366 C C . GLY B 1 96 ? -6.234 -2.470 47.872 1.00 9.64 99 GLY B C 1
ATOM 2367 O O . GLY B 1 96 ? -5.532 -2.816 46.915 1.00 11.35 99 GLY B O 1
ATOM 2368 N N . GLY B 1 97 ? -6.258 -1.234 48.362 1.00 8.58 100 GLY B N 1
ATOM 2369 C CA . GLY B 1 97 ? -5.381 -0.208 47.814 1.00 9.75 100 GLY B CA 1
ATOM 2370 C C . GLY B 1 97 ? -5.564 -0.006 46.320 1.00 8.00 100 GLY B C 1
A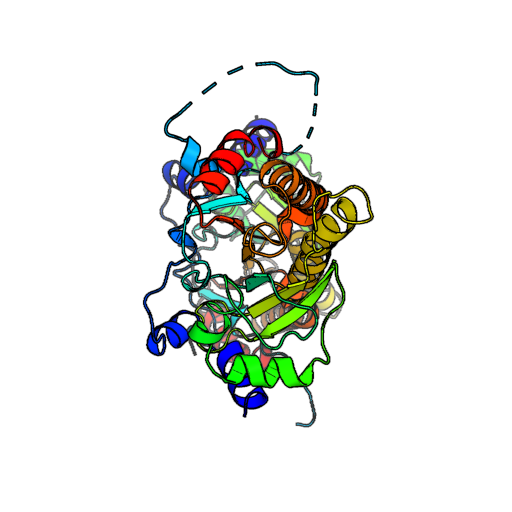TOM 2371 O O . GLY B 1 97 ? -6.681 -0.057 45.785 1.00 9.20 100 GLY B O 1
ATOM 2372 N N . VAL B 1 98 ? -4.455 0.256 45.639 1.00 8.71 101 VAL B N 1
ATOM 2373 C CA . VAL B 1 98 ? -4.546 0.546 44.211 1.00 7.01 101 VAL B CA 1
ATOM 2374 C C . VAL B 1 98 ? -4.975 -0.708 43.424 1.00 9.37 101 VAL B C 1
ATOM 2375 O O . VAL B 1 98 ? -5.702 -0.610 42.435 1.00 8.83 101 VAL B O 1
ATOM 2379 N N . ASP B 1 99 ? -4.563 -1.882 43.897 1.00 8.08 102 ASP B N 1
ATOM 2380 C CA . ASP B 1 99 ? -4.949 -3.166 43.310 1.00 8.64 102 ASP B CA 1
ATOM 2381 C C . ASP B 1 99 ? -6.479 -3.300 43.295 1.00 8.49 102 ASP B C 1
ATOM 2382 O O . ASP B 1 99 ? -7.086 -3.590 42.262 1.00 8.94 102 ASP B O 1
ATOM 2387 N N . GLY B 1 100 ? -7.118 -3.042 44.433 1.00 9.46 103 GLY B N 1
ATOM 2388 C CA . GLY B 1 100 ? -8.569 -3.101 44.489 1.00 10.94 103 GLY B CA 1
ATOM 2389 C C . GLY B 1 100 ? -9.218 -2.091 43.560 1.00 8.74 103 GLY B C 1
ATOM 2390 O O . GLY B 1 100 ? -10.226 -2.382 42.934 1.00 10.93 103 GLY B O 1
ATOM 2391 N N . CYS B 1 101 ? -8.632 -0.898 43.471 1.00 8.89 104 CYS B N 1
ATOM 2392 C CA . CYS B 1 101 ? -9.169 0.134 42.595 1.00 10.15 104 CYS B CA 1
ATOM 2393 C C . CYS B 1 101 ? -9.092 -0.304 41.139 1.00 9.79 104 CYS B C 1
ATOM 2394 O O . CYS B 1 101 ? -10.045 -0.142 40.377 1.00 9.53 104 CYS B O 1
ATOM 2397 N N . ILE B 1 102 ? -7.946 -0.859 40.762 1.00 8.05 105 ILE B N 1
ATOM 2398 C CA . ILE B 1 102 ? -7.749 -1.301 39.385 1.00 8.32 105 ILE B CA 1
ATOM 2399 C C . ILE B 1 102 ? -8.733 -2.417 39.012 1.00 9.21 105 ILE B C 1
ATOM 2400 O O . ILE B 1 102 ? -9.350 -2.388 37.950 1.00 9.27 105 ILE B O 1
ATOM 2405 N N . HIS B 1 103 ? -8.929 -3.381 39.902 1.00 9.28 106 HIS B N 1
ATOM 2406 C CA . HIS B 1 103 ? -9.859 -4.463 39.596 1.00 9.46 106 HIS B CA 1
ATOM 2407 C C . HIS B 1 103 ? -11.315 -4.003 39.493 1.00 10.28 106 HIS B C 1
ATOM 2408 O O . HIS B 1 103 ? -12.058 -4.460 38.620 1.00 12.39 106 HIS B O 1
ATOM 2415 N N . ARG B 1 104 ? -11.725 -3.100 40.376 1.00 11.95 107 ARG B N 1
ATOM 2416 C CA . ARG B 1 104 ? -13.083 -2.569 40.310 1.00 13.60 107 ARG B CA 1
ATOM 2417 C C . ARG B 1 104 ? -13.311 -1.807 39.020 1.00 12.63 107 ARG B C 1
ATOM 2418 O O . ARG B 1 104 ? -14.351 -1.966 38.375 1.00 13.59 107 ARG B O 1
ATOM 2426 N N . ALA B 1 105 ? -12.330 -0.992 38.644 1.00 11.25 108 ALA B N 1
ATOM 2427 C CA . ALA B 1 105 ? -12.454 -0.172 37.450 1.00 12.83 108 ALA B CA 1
ATOM 2428 C C . ALA B 1 105 ? -12.383 -0.996 36.165 1.00 15.74 108 ALA B C 1
ATOM 2429 O O . ALA B 1 105 ? -13.061 -0.681 35.195 1.00 18.77 108 ALA B O 1
ATOM 2431 N N . ALA B 1 106 ? -11.580 -2.057 36.160 1.00 10.81 109 ALA B N 1
ATOM 2432 C CA . ALA B 1 106 ? -11.422 -2.879 34.945 1.00 11.50 109 ALA B CA 1
ATOM 2433 C C . ALA B 1 106 ? -12.566 -3.863 34.714 1.00 10.59 109 ALA B C 1
ATOM 2434 O O . ALA B 1 106 ? -12.809 -4.298 33.580 1.00 12.27 109 ALA B O 1
ATOM 2436 N N . GLY B 1 107 ? -13.248 -4.239 35.791 1.00 13.19 110 GLY B N 1
ATOM 2437 C CA . GLY B 1 107 ? -14.313 -5.227 35.710 1.00 19.70 110 GLY B CA 1
ATOM 2438 C C . GLY B 1 107 ? -13.823 -6.658 35.857 1.00 12.81 110 GLY B C 1
ATOM 2439 O O . GLY B 1 107 ? -12.615 -6.912 35.901 1.00 12.19 110 GLY B O 1
ATOM 2440 N N . PRO B 1 108 ? -14.761 -7.610 35.893 1.00 13.43 111 PRO B N 1
ATOM 2441 C CA . PRO B 1 108 ? -14.470 -9.018 36.194 1.00 16.87 111 PRO B CA 1
ATOM 2442 C C . PRO B 1 108 ? -13.543 -9.726 35.187 1.00 14.82 111 PRO B C 1
ATOM 2443 O O . PRO B 1 108 ? -12.935 -10.736 35.553 1.00 18.73 111 PRO B O 1
ATOM 2447 N N . CYS B 1 109 ? -13.430 -9.233 33.957 1.00 13.83 112 CYS B N 1
ATOM 2448 C CA . CYS B 1 109 ? -12.521 -9.867 33.006 1.00 14.61 112 CYS B CA 1
ATOM 2449 C C . CYS B 1 109 ? -11.061 -9.795 33.445 1.00 13.09 112 CYS B C 1
ATOM 2450 O O . CYS B 1 109 ? -10.262 -10.649 33.058 1.00 15.10 112 CYS B O 1
ATOM 2453 N N . LEU B 1 110 ? -10.703 -8.787 34.241 1.00 10.79 113 LEU B N 1
ATOM 2454 C CA . LEU B 1 110 ? -9.309 -8.655 34.669 1.00 10.34 113 LEU B CA 1
ATOM 2455 C C . LEU B 1 110 ? -8.960 -9.809 35.602 1.00 14.37 113 LEU B C 1
ATOM 2456 O O . LEU B 1 110 ? -7.940 -10.478 35.414 1.00 13.52 113 LEU B O 1
ATOM 2461 N N . LEU B 1 111 ? -9.814 -10.040 36.597 1.00 13.70 114 LEU B N 1
ATOM 2462 C CA . LEU B 1 111 ? -9.641 -11.182 37.494 1.00 14.95 114 LEU B CA 1
ATOM 2463 C C . LEU B 1 111 ? -9.575 -12.487 36.698 1.00 14.15 114 LEU B C 1
ATOM 2464 O O . LEU B 1 111 ? -8.740 -13.343 36.986 1.00 15.27 114 LEU B O 1
ATOM 2469 N N .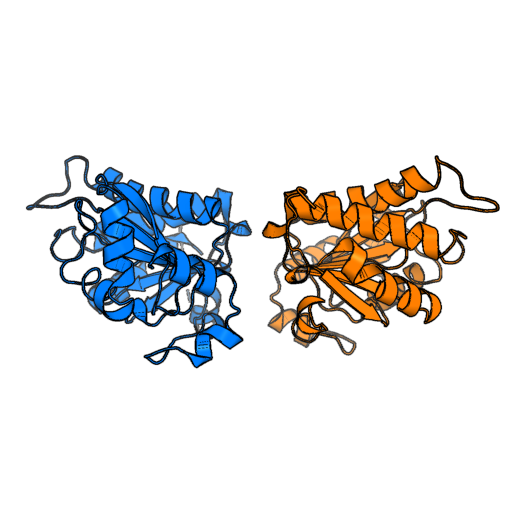 ALA B 1 112 ? -10.432 -12.629 35.689 1.00 12.05 115 ALA B N 1
ATOM 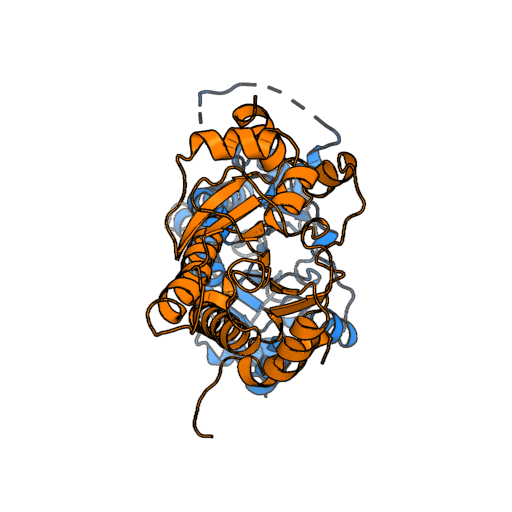2470 C CA . ALA B 1 112 ? -10.427 -13.835 34.864 1.00 14.08 115 ALA B CA 1
ATOM 2471 C C . ALA B 1 112 ? -9.083 -14.043 34.158 1.00 14.35 115 ALA B C 1
ATOM 2472 O O . ALA B 1 112 ? -8.522 -15.148 34.186 1.00 15.47 115 ALA B O 1
ATOM 2474 N N . GLU B 1 113 ? -8.562 -12.999 33.519 1.00 13.01 116 GLU B N 1
ATOM 2475 C CA . GLU B 1 113 ? -7.269 -13.141 32.861 1.00 12.89 116 GLU B CA 1
ATOM 2476 C C . GLU B 1 113 ? -6.165 -13.391 33.894 1.00 16.27 116 GLU B C 1
ATOM 2477 O O . GLU B 1 113 ? -5.260 -14.205 33.663 1.00 15.77 116 GLU B O 1
ATOM 2483 N N . CYS B 1 114 ? -6.238 -12.699 35.028 1.00 11.68 117 CYS B N 1
ATOM 2484 C CA . CYS B 1 114 ? -5.236 -12.878 36.088 1.00 12.62 117 CYS B CA 1
ATOM 2485 C C . CYS B 1 114 ? -5.217 -14.308 36.618 1.00 16.66 117 CYS B C 1
ATOM 2486 O O . CYS B 1 114 ? -4.149 -14.850 36.921 1.00 16.50 117 CYS B O 1
ATOM 2489 N N . ARG B 1 115 ? -6.393 -14.917 36.714 1.00 12.31 118 ARG B N 1
ATOM 2490 C CA . ARG B 1 115 ? -6.480 -16.298 37.195 1.00 15.38 118 ARG B CA 1
ATOM 2491 C C . ARG B 1 115 ? -5.688 -17.238 36.284 1.00 23.00 118 ARG B C 1
ATOM 2492 O O . ARG B 1 115 ? -5.075 -18.198 36.755 1.00 27.71 118 ARG B O 1
ATOM 2500 N N . ASN B 1 116 ? -5.679 -16.947 34.987 1.00 18.97 119 ASN B N 1
ATOM 2501 C CA . ASN B 1 116 ? -4.978 -17.777 34.010 1.00 19.74 119 ASN B CA 1
ATOM 2502 C C . ASN B 1 116 ? -3.444 -17.624 34.058 1.00 18.07 119 ASN B C 1
ATOM 2503 O O . ASN B 1 116 ? -2.714 -18.383 33.412 1.00 22.69 119 ASN B O 1
ATOM 2508 N N . LEU B 1 117 ? -2.963 -16.652 34.827 1.00 18.30 120 LEU B N 1
ATOM 2509 C CA . LEU B 1 117 ? -1.532 -16.313 34.863 1.00 19.91 120 LEU B CA 1
ATOM 2510 C C . LEU B 1 117 ? -0.714 -17.034 35.935 1.00 24.11 120 LEU B C 1
ATOM 2511 O O . LEU B 1 117 ? 0.518 -16.968 35.922 1.00 25.52 120 LEU B O 1
ATOM 2516 N N . ASN B 1 118 ? -1.389 -17.684 36.876 1.00 19.79 121 ASN B N 1
ATOM 2517 C CA . ASN B 1 118 ? -0.708 -18.450 37.928 1.00 22.87 121 ASN B CA 1
ATOM 2518 C C . ASN B 1 118 ? 0.251 -17.652 38.808 1.00 19.08 121 ASN B C 1
ATOM 2519 O O . ASN B 1 118 ? 1.346 -18.123 39.136 1.00 21.79 121 ASN B O 1
ATOM 2524 N N . GLY B 1 119 ? -0.160 -16.452 39.189 1.00 14.11 122 GLY B N 1
ATOM 2525 C CA . GLY B 1 119 ? 0.589 -15.673 40.159 1.00 13.38 122 GLY B CA 1
ATOM 2526 C C . GLY B 1 119 ? 1.795 -14.950 39.593 1.00 12.20 122 GLY B C 1
ATOM 2527 O O . GLY B 1 119 ? 2.028 -14.953 38.383 1.00 14.11 122 GLY B O 1
ATOM 2528 N N . CYS B 1 120 ? 2.571 -14.327 40.471 1.00 12.38 123 CYS B N 1
ATOM 2529 C CA . CYS B 1 120 ? 3.721 -13.521 40.056 1.00 14.04 123 CYS B CA 1
ATOM 2530 C C . CYS B 1 120 ? 4.687 -13.401 41.225 1.00 13.00 123 CYS B C 1
ATOM 2531 O O . CYS B 1 120 ? 4.264 -13.208 42.359 1.00 15.72 123 CYS B O 1
ATOM 2534 N N . ASP B 1 121 ? 5.984 -13.513 40.952 1.00 12.47 124 ASP B N 1
ATOM 2535 C CA . ASP B 1 121 ? 6.983 -13.389 42.017 1.00 15.73 124 ASP B CA 1
ATOM 2536 C C . ASP B 1 121 ? 7.327 -11.932 42.332 1.00 12.63 124 ASP B C 1
ATOM 2537 O O . ASP B 1 121 ? 7.173 -11.050 41.495 1.00 11.20 124 ASP B O 1
ATOM 2542 N N . THR B 1 122 ? 7.768 -11.698 43.563 1.00 13.13 125 THR B N 1
ATOM 2543 C CA . THR B 1 122 ? 8.266 -10.396 43.988 1.00 12.21 125 THR B CA 1
ATOM 2544 C C . THR B 1 122 ? 9.311 -9.894 43.009 1.00 14.03 125 THR B C 1
ATOM 2545 O O . THR B 1 122 ? 10.227 -10.639 42.618 1.00 13.43 125 THR B O 1
ATOM 2549 N N . GLY B 1 123 ? 9.177 -8.639 42.594 1.00 11.31 126 GLY B N 1
ATOM 2550 C CA . GLY B 1 123 ? 10.157 -8.040 41.709 1.00 12.77 126 GLY B CA 1
ATOM 2551 C C . GLY B 1 123 ? 9.995 -8.442 40.255 1.00 13.89 126 GLY B C 1
ATOM 2552 O O . GLY B 1 123 ? 10.815 -8.069 39.419 1.00 15.34 126 GLY B O 1
ATOM 2553 N N . HIS B 1 124 ? 8.934 -9.189 39.951 1.00 10.58 127 HIS B N 1
ATOM 2554 C CA . HIS B 1 124 ? 8.642 -9.600 38.582 1.00 10.41 127 HIS B CA 1
ATOM 2555 C C . HIS B 1 124 ? 7.336 -8.960 38.151 1.00 11.75 127 HIS B C 1
ATOM 2556 O O . HIS B 1 124 ? 6.632 -8.369 38.968 1.00 12.74 127 HIS B O 1
ATOM 2563 N N . ALA B 1 125 ? 7.012 -9.080 36.865 1.00 10.77 128 ALA B N 1
ATOM 2564 C CA . ALA B 1 125 ? 5.808 -8.448 36.340 1.00 9.72 128 ALA B CA 1
ATOM 2565 C C . ALA B 1 125 ? 5.127 -9.302 35.283 1.00 11.39 128 ALA B C 1
ATOM 2566 O O . ALA B 1 125 ? 5.776 -10.100 34.606 1.00 13.91 128 ALA B O 1
ATOM 2568 N N . LYS B 1 126 ? 3.816 -9.122 35.143 1.00 9.63 129 LYS B N 1
ATOM 2569 C CA . LYS B 1 126 ? 3.054 -9.783 34.079 1.00 9.60 129 LYS B CA 1
ATOM 2570 C C . LYS B 1 126 ? 2.055 -8.790 33.494 1.00 10.45 129 LYS B C 1
ATOM 2571 O O . LYS B 1 126 ? 1.635 -7.858 34.176 1.00 14.13 129 LYS B O 1
ATOM 2577 N N . ILE B 1 127 ? 1.701 -8.965 32.223 1.00 11.29 130 ILE B N 1
ATOM 2578 C CA . ILE B 1 127 ? 0.839 -7.995 31.544 1.00 11.97 130 ILE B CA 1
ATOM 2579 C C . ILE B 1 127 ? -0.509 -8.611 31.168 1.00 13.38 130 ILE B C 1
ATOM 2580 O O . ILE B 1 127 ? -0.584 -9.773 30.766 1.00 15.30 130 ILE B O 1
ATOM 2585 N N . THR B 1 128 ? -1.575 -7.837 31.356 1.00 11.48 131 THR B N 1
ATOM 2586 C CA . THR B 1 128 ? -2.912 -8.236 30.938 1.00 11.11 131 THR B CA 1
ATOM 2587 C C . THR B 1 128 ? -3.586 -7.093 30.171 1.00 13.47 131 THR B C 1
ATOM 2588 O O . THR B 1 128 ? -3.086 -5.966 30.126 1.00 10.51 131 THR B O 1
ATOM 2592 N N . CYS B 1 129 ? -4.729 -7.396 29.567 1.00 11.75 132 CYS B N 1
ATOM 2593 C CA . CYS B 1 129 ? -5.609 -6.360 29.038 1.00 13.34 132 CYS B CA 1
ATOM 2594 C C . CYS B 1 129 ? -6.165 -5.513 30.194 1.00 12.76 132 CYS B C 1
ATOM 2595 O O . CYS B 1 129 ? -6.248 -5.982 31.337 1.00 13.85 132 CYS B O 1
ATOM 2598 N N . GLY B 1 130 ? -6.552 -4.273 29.906 1.00 12.29 133 GLY B N 1
ATOM 2599 C CA . GLY B 1 130 ? -7.118 -3.402 30.928 1.00 11.24 133 GLY B CA 1
ATOM 2600 C C . GLY B 1 130 ? -8.643 -3.385 30.948 1.00 11.26 133 GLY B C 1
ATOM 2601 O O . GLY B 1 130 ? -9.237 -2.791 31.849 1.00 11.82 133 GLY B O 1
ATOM 2602 N N . TYR B 1 131 ? -9.275 -4.044 29.973 1.00 11.61 134 TYR B N 1
ATOM 2603 C CA . TYR B 1 131 ? -10.740 -4.189 29.933 1.00 11.18 134 TYR B CA 1
ATOM 2604 C C . TYR B 1 131 ? -11.477 -2.852 30.074 1.00 13.59 134 TYR B C 1
ATOM 2605 O O . TYR B 1 131 ? -11.290 -1.977 29.218 1.00 14.57 134 TYR B O 1
ATOM 2614 N N . ASP B 1 132 ? -12.278 -2.665 31.119 1.00 13.41 135 ASP B N 1
ATOM 2615 C CA . ASP B 1 132 ? -13.090 -1.444 31.224 1.00 14.62 135 ASP B CA 1
ATOM 2616 C C . ASP B 1 132 ? -12.249 -0.182 31.455 1.00 13.52 135 ASP B C 1
ATOM 2617 O O . ASP B 1 132 ? -12.755 0.930 31.352 1.00 17.88 135 ASP B O 1
ATOM 2622 N N . LEU B 1 133 ? -10.976 -0.350 31.794 1.00 12.19 136 LEU B N 1
ATOM 2623 C CA . LEU B 1 133 ? -10.107 0.806 32.019 1.00 10.13 136 LEU B CA 1
ATOM 2624 C C . LEU B 1 133 ? -9.857 1.541 30.723 1.00 14.73 136 LEU B C 1
ATOM 2625 O O . LEU B 1 133 ? -9.832 0.929 29.664 1.00 16.28 136 LEU B O 1
ATOM 2630 N N . PRO B 1 134 ? -9.641 2.863 30.806 1.00 12.16 137 PRO B N 1
ATOM 2631 C CA . PRO B 1 134 ? -9.162 3.556 29.608 1.00 11.89 137 PRO B CA 1
ATOM 2632 C C . PRO B 1 134 ? -7.769 3.066 29.204 1.00 18.91 137 PRO B C 1
ATOM 2633 O O . PRO B 1 134 ? -7.434 3.104 28.025 1.00 20.08 137 PRO B O 1
ATOM 2637 N N . ALA B 1 135 ? -6.976 2.600 30.159 1.00 10.65 138 ALA B N 1
ATOM 2638 C CA . ALA B 1 135 ? -5.651 2.053 29.854 1.00 10.73 138 ALA B CA 1
ATOM 2639 C C . ALA B 1 135 ? -5.779 0.772 29.019 1.00 12.54 138 ALA B C 1
ATOM 2640 O O . ALA B 1 135 ? -6.618 -0.086 29.307 1.00 12.35 138 ALA B O 1
ATOM 2642 N N . LYS B 1 136 ? -4.945 0.629 27.990 1.00 10.20 139 LYS B N 1
ATOM 2643 C CA . LYS B 1 136 ? -5.035 -0.542 27.125 1.00 12.99 139 LYS B CA 1
ATOM 2644 C C . LYS B 1 136 ? -4.592 -1.802 27.857 1.00 11.27 139 LYS B C 1
ATOM 2645 O O . LYS B 1 136 ? -5.185 -2.865 27.680 1.00 12.23 139 LYS B O 1
ATOM 2651 N N . TYR B 1 137 ? -3.548 -1.670 28.671 1.00 10.90 140 TYR B N 1
ATOM 2652 C CA . TYR B 1 137 ? -2.994 -2.803 29.399 1.00 11.87 140 TYR B CA 1
ATOM 2653 C C . TYR B 1 137 ? -2.846 -2.473 30.871 1.00 8.84 140 TYR B C 1
ATOM 2654 O O . TYR B 1 137 ? -2.756 -1.304 31.250 1.00 9.50 140 TYR B O 1
ATOM 2663 N N . VAL B 1 138 ? -2.810 -3.512 31.703 1.00 10.37 141 VAL B N 1
ATOM 2664 C CA . VAL B 1 138 ? -2.338 -3.392 33.078 1.00 9.55 141 VAL B CA 1
ATOM 2665 C C . VAL B 1 138 ? -1.094 -4.260 33.209 1.00 8.44 141 VAL B C 1
ATOM 2666 O O . VAL B 1 138 ? -1.100 -5.443 32.822 1.00 8.99 141 VAL B O 1
ATOM 2670 N N . ILE B 1 139 ? -0.030 -3.670 33.739 1.00 10.23 142 ILE B N 1
ATOM 2671 C CA . ILE B 1 139 ? 1.170 -4.424 34.058 1.00 8.85 142 ILE B CA 1
ATOM 2672 C C . ILE B 1 139 ? 1.167 -4.640 35.572 1.00 8.95 142 ILE B C 1
ATOM 2673 O O . ILE B 1 139 ? 1.213 -3.682 36.348 1.00 11.05 142 ILE B O 1
ATOM 2678 N N . HIS B 1 140 ? 1.072 -5.900 35.985 1.00 10.01 143 HIS B N 1
ATOM 2679 C CA . HIS B 1 140 ? 0.991 -6.228 37.405 1.00 8.87 143 HIS B CA 1
ATOM 2680 C C . HIS B 1 140 ? 2.378 -6.571 37.897 1.00 9.47 143 HIS B C 1
ATOM 2681 O O . HIS B 1 140 ? 3.032 -7.445 37.328 1.00 13.29 143 HIS B O 1
ATOM 2688 N N . THR B 1 141 ? 2.817 -5.909 38.968 1.00 7.81 144 THR B N 1
ATOM 2689 C CA . THR B 1 141 ? 4.107 -6.218 39.562 1.00 8.54 144 THR B CA 1
ATOM 2690 C C . THR B 1 141 ? 3.918 -6.389 41.065 1.00 12.58 144 THR B C 1
ATOM 2691 O O . THR B 1 141 ? 3.000 -5.812 41.639 1.00 13.80 144 THR B O 1
ATOM 2695 N N . VAL B 1 142 ? 4.761 -7.204 41.692 1.00 8.44 145 VAL B N 1
ATOM 2696 C CA . VAL B 1 142 ? 4.596 -7.524 43.103 1.00 9.57 145 VAL B CA 1
ATOM 2697 C C . VAL B 1 142 ? 5.745 -6.893 43.863 1.00 9.77 145 VAL B C 1
ATOM 2698 O O . VAL B 1 142 ? 6.899 -7.305 43.722 1.00 10.27 145 VAL B O 1
ATOM 2702 N N . GLY B 1 143 ? 5.439 -5.864 44.648 1.00 8.93 146 GLY B N 1
ATOM 2703 C CA . GLY B 1 143 ? 6.479 -5.202 45.423 1.00 10.83 146 GLY B CA 1
ATOM 2704 C C . GLY B 1 143 ? 6.970 -6.017 46.596 1.00 12.52 146 GLY B C 1
ATOM 2705 O O . GLY B 1 143 ? 6.275 -6.924 47.048 1.00 9.91 146 GLY B O 1
ATOM 2706 N N . PRO B 1 144 ? 8.172 -5.701 47.101 1.00 9.57 147 PRO B N 1
ATOM 2707 C CA . PRO B 1 144 ? 8.645 -6.332 48.336 1.00 10.65 147 PRO B CA 1
ATOM 2708 C C . PRO B 1 144 ? 7.813 -5.910 49.537 1.00 10.85 147 PRO B C 1
ATOM 2709 O O . PRO B 1 144 ? 7.206 -4.828 49.552 1.00 10.63 147 PRO B O 1
ATOM 2713 N N . ILE B 1 145 ? 7.800 -6.776 50.548 1.00 10.94 148 ILE B N 1
ATOM 2714 C CA . ILE B 1 145 ? 7.125 -6.508 51.807 1.00 12.85 148 ILE B CA 1
ATOM 2715 C C . ILE B 1 145 ? 8.129 -6.105 52.882 1.00 11.14 148 ILE B C 1
ATOM 2716 O O . ILE B 1 145 ? 9.124 -6.797 53.107 1.00 13.88 148 ILE B O 1
ATOM 2721 N N . ALA B 1 146 ? 7.884 -4.960 53.513 1.00 10.94 149 ALA B N 1
ATOM 2722 C CA . ALA B 1 146 ? 8.752 -4.475 54.578 1.00 11.93 149 ALA B CA 1
ATOM 2723 C C . ALA B 1 146 ? 7.940 -4.390 55.857 1.00 11.63 149 ALA B C 1
ATOM 2724 O O . ALA B 1 146 ? 7.208 -3.417 56.069 1.00 17.11 149 ALA B O 1
ATOM 2726 N N . ARG B 1 147 ? 8.070 -5.404 56.706 1.00 15.82 150 ARG B N 1
ATOM 2727 C CA . ARG B 1 147 ? 7.347 -5.425 57.971 1.00 18.42 150 ARG B CA 1
ATOM 2728 C C . ARG B 1 147 ? 8.070 -4.613 59.026 1.00 23.04 150 ARG B C 1
ATOM 2729 O O . ARG B 1 147 ? 7.467 -4.175 60.007 1.00 22.75 150 ARG B O 1
ATOM 2737 N N . GLY B 1 148 ? 9.368 -4.431 58.817 1.00 17.83 151 GLY B N 1
ATOM 2738 C CA . GLY B 1 148 ? 10.186 -3.606 59.685 1.00 19.62 151 GLY B CA 1
ATOM 2739 C C . GLY B 1 148 ? 11.091 -2.748 58.831 1.00 17.82 151 GLY B C 1
ATOM 2740 O O . GLY B 1 148 ? 10.653 -2.180 57.827 1.00 19.99 151 GLY B O 1
ATOM 2741 N N . HIS B 1 149 ? 12.357 -2.666 59.214 1.00 15.00 152 HIS B N 1
ATOM 2742 C CA . HIS B 1 149 ? 13.317 -1.848 58.484 1.00 13.46 152 HIS B CA 1
ATOM 2743 C C . HIS B 1 149 ? 13.632 -2.456 57.130 1.00 19.46 152 HIS B C 1
ATOM 2744 O O . HIS B 1 149 ? 13.807 -3.669 57.012 1.00 17.19 152 HIS B O 1
ATOM 2751 N N . ILE B 1 150 ? 13.740 -1.616 56.109 1.00 14.88 153 ILE B N 1
ATOM 2752 C CA . ILE B 1 150 ? 14.169 -2.119 54.808 1.00 14.23 153 ILE B CA 1
ATOM 2753 C C . ILE B 1 150 ? 15.665 -2.405 54.805 1.00 15.48 153 ILE B C 1
ATOM 2754 O O . ILE B 1 150 ? 16.432 -1.796 55.550 1.00 16.00 153 ILE B O 1
ATOM 2759 N N . ASN B 1 151 ? 16.067 -3.334 53.945 1.00 13.19 154 ASN B N 1
ATOM 2760 C CA . ASN B 1 151 ? 17.472 -3.650 53.732 1.00 12.11 154 ASN B CA 1
ATOM 2761 C C . ASN B 1 151 ? 17.747 -3.781 52.230 1.00 14.02 154 ASN B C 1
ATOM 2762 O O . ASN B 1 151 ? 16.862 -3.499 51.407 1.00 13.40 154 ASN B O 1
ATOM 2767 N N . GLY B 1 152 ? 18.957 -4.199 51.871 1.00 13.64 155 GLY B N 1
ATOM 2768 C CA . GLY B 1 152 ? 19.341 -4.328 50.479 1.00 14.73 155 GLY B CA 1
ATOM 2769 C C . GLY B 1 152 ? 18.429 -5.210 49.652 1.00 12.66 155 GLY B C 1
ATOM 2770 O O . GLY B 1 152 ? 18.246 -4.970 48.467 1.00 15.07 155 GLY B O 1
ATOM 2771 N N . SER B 1 153 ? 17.847 -6.231 50.267 1.00 12.98 156 SER B N 1
ATOM 2772 C CA A SER B 1 153 ? 16.948 -7.107 49.525 0.70 10.16 156 SER B CA 1
ATOM 2773 C CA B SER B 1 153 ? 16.922 -7.111 49.557 0.30 13.30 156 SER B CA 1
ATOM 2774 C C . SER B 1 153 ? 15.655 -6.371 49.134 1.00 12.10 156 SER B C 1
ATOM 2775 O O . SER B 1 153 ? 15.183 -6.516 48.010 1.00 16.23 156 SER B O 1
ATOM 2780 N N . HIS B 1 154 ? 15.089 -5.577 50.043 1.00 11.34 157 HIS B N 1
ATOM 2781 C CA . HIS B 1 154 ? 13.891 -4.797 49.689 1.00 10.90 157 HIS B CA 1
ATOM 2782 C C . HIS B 1 154 ? 14.199 -3.816 48.569 1.00 12.65 157 HIS B C 1
ATOM 2783 O O . HIS B 1 154 ? 13.389 -3.630 47.663 1.00 11.32 157 HIS B O 1
ATOM 2790 N N . LYS B 1 155 ? 15.365 -3.182 48.653 1.00 10.79 158 LYS B N 1
ATOM 2791 C CA . LYS B 1 155 ? 15.740 -2.156 47.685 1.00 10.87 158 LYS B CA 1
ATOM 2792 C C . LYS B 1 155 ? 15.944 -2.737 46.299 1.00 13.80 158 LYS B C 1
ATOM 2793 O O . LYS B 1 155 ? 15.530 -2.150 45.308 1.00 13.78 158 LYS B O 1
ATOM 2799 N N . GLU B 1 156 ? 16.588 -3.896 46.235 1.00 13.48 159 GLU B N 1
ATOM 2800 C CA . GLU B 1 156 ? 16.805 -4.578 44.965 1.00 11.65 159 GLU B CA 1
ATOM 2801 C C . GLU B 1 156 ? 15.473 -5.055 44.379 1.00 12.49 159 GLU B C 1
ATOM 2802 O O . GLU B 1 156 ? 15.220 -4.905 43.175 1.00 12.91 159 GLU B O 1
ATOM 2808 N N . ASP B 1 157 ? 14.627 -5.619 45.235 1.00 12.51 160 ASP B N 1
ATOM 2809 C CA . ASP B 1 157 ? 13.310 -6.101 44.816 1.00 10.25 160 ASP B CA 1
ATOM 2810 C C . ASP B 1 157 ? 12.450 -4.983 44.250 1.00 11.07 160 ASP B C 1
ATOM 2811 O O . ASP B 1 157 ? 11.821 -5.146 43.197 1.00 12.82 160 ASP B O 1
ATOM 2816 N N . LEU B 1 158 ? 12.407 -3.845 44.942 1.00 10.75 161 LEU B N 1
ATOM 2817 C CA . LEU B 1 158 ? 11.628 -2.709 44.431 1.00 9.53 161 LEU B CA 1
ATOM 2818 C C . LEU B 1 158 ? 12.160 -2.199 43.092 1.00 11.41 161 LEU B C 1
ATOM 2819 O O . LEU B 1 158 ? 11.379 -1.945 42.179 1.00 11.46 161 LEU B O 1
ATOM 2824 N N . ALA B 1 159 ? 13.480 -2.060 42.964 1.00 10.66 162 ALA B N 1
ATOM 2825 C CA . ALA B 1 159 ? 14.053 -1.675 41.675 1.00 10.00 162 ALA B CA 1
ATOM 2826 C C . ALA B 1 159 ? 13.624 -2.672 40.601 1.00 12.49 162 ALA B C 1
ATOM 2827 O O . ALA B 1 159 ? 13.299 -2.288 39.464 1.00 11.87 162 ALA B O 1
ATOM 2829 N N . ASN B 1 160 ? 13.640 -3.954 40.959 1.00 11.02 163 ASN B N 1
ATOM 2830 C CA . ASN B 1 160 ? 13.287 -5.005 40.006 1.00 10.83 163 ASN B CA 1
ATOM 2831 C C . ASN B 1 160 ? 11.831 -4.925 39.532 1.00 11.20 163 ASN B C 1
ATOM 2832 O O . ASN B 1 160 ? 11.540 -5.227 38.377 1.00 10.81 163 ASN B O 1
ATOM 2837 N N . CYS B 1 161 ? 10.934 -4.484 40.403 1.00 10.26 164 CYS B N 1
ATOM 2838 C CA . CYS B 1 161 ? 9.549 -4.224 39.990 1.00 10.24 164 CYS B CA 1
ATOM 2839 C C . CYS B 1 161 ? 9.478 -3.204 38.873 1.00 14.31 164 CYS B C 1
ATOM 2840 O O . CYS B 1 161 ? 8.777 -3.404 37.872 1.00 11.81 164 CYS B O 1
ATOM 2843 N N . TYR B 1 162 ? 10.203 -2.100 39.043 1.00 13.76 165 TYR B N 1
ATOM 2844 C CA . TYR B 1 162 ? 10.201 -1.073 38.015 1.00 11.59 165 TYR B CA 1
ATOM 2845 C C . TYR B 1 162 ? 10.867 -1.576 36.736 1.00 9.94 165 TYR B C 1
ATOM 2846 O O . TYR B 1 162 ? 10.346 -1.351 35.636 1.00 12.08 165 TYR B O 1
ATOM 2855 N N . LYS B 1 163 ? 11.984 -2.295 36.881 1.00 9.14 166 LYS B N 1
ATOM 2856 C CA . LYS B 1 163 ? 12.717 -2.810 35.720 1.00 11.21 166 LYS B CA 1
ATOM 2857 C C . LYS B 1 163 ? 11.903 -3.840 34.931 1.00 12.15 166 LYS B C 1
ATOM 2858 O O . LYS B 1 163 ? 11.834 -3.788 33.701 1.00 13.40 166 LYS B O 1
ATOM 2864 N N . SER B 1 164 ? 11.293 -4.783 35.639 1.00 12.79 167 SER B N 1
ATOM 2865 C CA . SER B 1 164 ? 10.527 -5.829 34.969 1.00 10.79 167 SER B CA 1
ATOM 2866 C C . SER B 1 164 ? 9.280 -5.234 34.306 1.00 10.61 167 SER B C 1
ATOM 2867 O O . SER B 1 164 ? 8.850 -5.684 33.242 1.00 12.66 167 SER B O 1
ATOM 2870 N N . SER B 1 165 ? 8.725 -4.195 34.913 1.00 9.30 168 SER B N 1
ATOM 2871 C CA . SER B 1 165 ? 7.564 -3.518 34.325 1.00 9.29 168 SER B CA 1
ATOM 2872 C C . SER B 1 165 ? 7.978 -2.798 33.042 1.00 10.87 168 SER B C 1
ATOM 2873 O O . SER B 1 165 ? 7.280 -2.868 32.026 1.00 9.88 168 SER B O 1
ATOM 2876 N N . LEU B 1 166 ? 9.116 -2.106 33.094 1.00 13.11 169 LEU B N 1
ATOM 2877 C CA . LEU B 1 166 ? 9.609 -1.387 31.917 1.00 11.67 169 LEU B CA 1
ATOM 2878 C C . LEU B 1 166 ? 10.020 -2.357 30.811 1.00 13.93 169 LEU B C 1
ATOM 2879 O O . LEU B 1 166 ? 9.921 -2.030 29.623 1.00 11.09 169 LEU B O 1
ATOM 2884 N N . LYS B 1 167 ? 10.458 -3.557 31.186 1.00 14.18 170 LYS B N 1
ATOM 2885 C CA . LYS B 1 167 ? 10.759 -4.578 30.183 1.00 13.19 170 LYS B CA 1
ATOM 2886 C C . LYS B 1 167 ? 9.509 -4.927 29.372 1.00 16.16 170 LYS B C 1
ATOM 2887 O O . LYS B 1 167 ? 9.552 -5.018 28.140 1.00 15.16 170 LYS B O 1
ATOM 2893 N N . LEU B 1 168 ? 8.385 -5.086 30.061 1.00 15.66 171 LEU B N 1
ATOM 2894 C CA . LEU B 1 168 ? 7.112 -5.353 29.397 1.00 10.86 171 LEU B CA 1
ATOM 2895 C C . LEU B 1 168 ? 6.626 -4.152 28.579 1.00 13.30 171 LEU B C 1
ATOM 2896 O O . LEU B 1 168 ? 5.986 -4.317 27.544 1.00 13.93 171 LEU B O 1
ATOM 2901 N N . VAL B 1 169 ? 6.931 -2.947 29.051 1.00 13.28 172 VAL B N 1
ATOM 2902 C CA . VAL B 1 169 ? 6.592 -1.731 28.316 1.00 13.47 172 VAL B CA 1
ATOM 2903 C C . VAL B 1 169 ? 7.259 -1.791 26.952 1.00 14.84 172 VAL B C 1
ATOM 2904 O O . VAL B 1 169 ? 6.624 -1.557 25.914 1.00 15.64 172 VAL B O 1
ATOM 2908 N N . LYS B 1 170 ? 8.540 -2.146 26.957 1.00 13.08 173 LYS B N 1
ATOM 2909 C CA . LYS B 1 170 ? 9.305 -2.215 25.710 1.00 13.09 173 LYS B CA 1
ATOM 2910 C C . LYS B 1 170 ? 8.831 -3.347 24.799 1.00 12.50 173 LYS B C 1
ATOM 2911 O O . LYS B 1 170 ? 8.667 -3.164 23.579 1.00 15.21 173 LYS B O 1
ATOM 2917 N N . GLU B 1 171 ? 8.632 -4.526 25.379 1.00 15.22 174 GLU B N 1
ATOM 2918 C CA . GLU B 1 171 ? 8.253 -5.706 24.614 1.00 11.89 174 GLU B CA 1
ATOM 2919 C C . GLU B 1 171 ? 6.858 -5.600 24.009 1.00 14.20 174 GLU B C 1
ATOM 2920 O O . GLU B 1 171 ? 6.556 -6.258 23.007 1.00 21.66 174 GLU B O 1
ATOM 2926 N N . ASN B 1 172 ? 6.011 -4.769 24.609 1.00 15.34 175 ASN B N 1
ATOM 2927 C CA . ASN B 1 172 ? 4.632 -4.656 24.155 1.00 13.93 175 ASN B CA 1
ATOM 2928 C C . ASN B 1 172 ? 4.329 -3.338 23.453 1.00 13.84 175 ASN B C 1
ATOM 2929 O O . ASN B 1 172 ? 3.163 -2.974 23.255 1.00 14.22 175 ASN B O 1
ATOM 2934 N N . ASN B 1 173 ? 5.387 -2.638 23.049 1.00 14.95 176 ASN B N 1
ATOM 2935 C CA . ASN B 1 173 ? 5.238 -1.430 22.237 1.00 17.08 176 ASN B CA 1
ATOM 2936 C C . ASN B 1 173 ? 4.350 -0.387 22.916 1.00 16.40 176 ASN B C 1
ATOM 2937 O O . ASN B 1 173 ? 3.574 0.332 22.279 1.00 18.42 176 ASN B O 1
ATOM 2942 N N . ILE B 1 174 ? 4.479 -0.325 24.233 1.00 12.57 177 ILE B N 1
ATOM 2943 C CA . ILE B 1 174 ? 3.741 0.623 25.041 1.00 14.11 177 ILE B CA 1
ATOM 2944 C C . ILE B 1 174 ? 4.472 1.959 25.069 1.00 12.24 177 ILE B C 1
ATOM 2945 O O . ILE B 1 174 ? 5.660 2.013 25.388 1.00 11.83 177 ILE B O 1
ATOM 2950 N N . ARG B 1 175 ? 3.774 3.042 24.725 1.00 13.16 178 ARG B N 1
ATOM 2951 C CA . ARG B 1 175 ? 4.434 4.343 24.619 1.00 11.73 178 ARG B CA 1
ATOM 2952 C C . ARG B 1 175 ? 4.087 5.298 25.758 1.00 10.70 178 ARG B C 1
ATOM 2953 O O . ARG B 1 175 ? 4.718 6.333 25.930 1.00 12.15 178 ARG B O 1
ATOM 2961 N N . SER B 1 176 ? 3.080 4.943 26.551 1.00 11.97 179 SER B N 1
ATOM 2962 C CA . SER B 1 176 ? 2.797 5.711 27.753 1.00 8.92 179 SER B CA 1
ATOM 2963 C C . SER B 1 176 ? 2.423 4.758 28.876 1.00 8.13 179 SER B C 1
ATOM 2964 O O . SER B 1 176 ? 1.615 3.830 28.690 1.00 10.80 179 SER B O 1
ATOM 2967 N N . VAL B 1 177 ? 3.028 4.981 30.039 1.00 10.29 180 VAL B N 1
ATOM 2968 C CA . VAL B 1 177 ? 2.813 4.092 31.176 1.00 8.51 180 VAL B CA 1
ATOM 2969 C C . VAL B 1 177 ? 2.798 4.910 32.461 1.00 12.35 180 VAL B C 1
ATOM 2970 O O . VAL B 1 177 ? 3.550 5.874 32.581 1.00 10.38 180 VAL B O 1
ATOM 2974 N N . ALA B 1 178 ? 1.928 4.534 33.408 1.00 9.74 181 ALA B N 1
ATOM 2975 C CA . ALA B 1 178 ? 1.836 5.203 34.700 1.00 9.10 181 ALA B CA 1
ATOM 2976 C C . ALA B 1 178 ? 2.118 4.209 35.828 1.00 9.75 181 ALA B C 1
ATOM 2977 O O . ALA B 1 178 ? 1.593 3.089 35.814 1.00 9.71 181 ALA B O 1
ATOM 2979 N N . PHE B 1 179 ? 2.946 4.626 36.784 1.00 8.81 182 PHE B N 1
ATOM 2980 C CA . PHE B 1 179 ? 3.289 3.817 37.957 1.00 9.25 182 PHE B CA 1
ATOM 2981 C C . PHE B 1 179 ? 2.714 4.445 39.201 1.00 10.56 182 PHE B C 1
ATOM 2982 O O . PHE B 1 179 ? 2.855 5.655 39.410 1.00 9.83 182 PHE B O 1
ATOM 2990 N N . PRO B 1 180 ? 2.114 3.619 40.078 1.00 8.01 183 PRO B N 1
ATOM 2991 C CA . PRO B 1 180 ? 1.760 4.038 41.437 1.00 7.70 183 PRO B CA 1
ATOM 2992 C C . PRO B 1 180 ? 2.973 3.884 42.349 1.00 8.32 183 PRO B C 1
ATOM 2993 O O . PRO B 1 180 ? 4.025 3.390 41.910 1.00 9.99 183 PRO B O 1
ATOM 2997 N N . CYS B 1 181 ? 2.832 4.287 43.608 1.00 9.99 184 CYS B N 1
ATOM 2998 C CA . CYS B 1 181 ? 3.948 4.234 44.549 1.00 11.98 184 CYS B CA 1
ATOM 2999 C C . CYS B 1 181 ? 4.049 2.838 45.168 1.00 11.70 184 CYS B C 1
ATOM 3000 O O . CYS B 1 181 ? 3.701 2.625 46.333 1.00 10.88 184 CYS B O 1
ATOM 3003 N N . ILE B 1 182 ? 4.533 1.902 44.360 1.00 9.00 185 ILE B N 1
ATOM 3004 C CA . ILE B 1 182 ? 4.601 0.483 44.709 1.00 9.42 185 ILE B CA 1
ATOM 3005 C C . ILE B 1 182 ? 5.270 0.268 46.064 1.00 10.02 185 ILE B C 1
ATOM 3006 O O . ILE B 1 182 ? 6.299 0.877 46.370 1.00 10.30 185 ILE B O 1
ATOM 3011 N N . SER B 1 183 ? 4.652 -0.601 46.864 1.00 8.51 186 SER B N 1
ATOM 3012 C CA . SER B 1 183 ? 5.157 -1.046 48.169 1.00 8.20 186 SER B CA 1
ATOM 3013 C C . SER B 1 183 ? 5.043 -0.062 49.322 1.00 8.37 186 SER B C 1
ATOM 3014 O O . SER B 1 183 ? 5.353 -0.433 50.448 1.00 9.27 186 SER B O 1
ATOM 3017 N N . THR B 1 184 ? 4.587 1.163 49.071 1.00 8.98 187 THR B N 1
ATOM 3018 C CA . THR B 1 184 ? 4.565 2.186 50.123 1.00 9.21 187 THR B CA 1
ATOM 3019 C C . THR B 1 184 ? 3.261 2.237 50.910 1.00 11.13 187 THR B C 1
ATOM 3020 O O . THR B 1 184 ? 3.101 3.069 51.830 1.00 10.37 187 THR B O 1
ATOM 3024 N N . GLY B 1 185 ? 2.322 1.375 50.532 1.00 9.56 188 GLY B N 1
ATOM 3025 C CA . GLY B 1 185 ? 1.058 1.252 51.247 1.00 9.15 188 GLY B CA 1
ATOM 3026 C C . GLY B 1 185 ? 1.140 0.210 52.343 1.00 11.03 188 GLY B C 1
ATOM 3027 O O . GLY B 1 185 ? 2.002 0.284 53.225 1.00 11.50 188 GLY B O 1
ATOM 3028 N N . ILE B 1 186 ? 0.270 -0.788 52.289 1.00 12.07 189 ILE B N 1
ATOM 3029 C CA . ILE B 1 186 ? 0.330 -1.813 53.330 1.00 10.57 189 ILE B CA 1
ATOM 3030 C C . ILE B 1 186 ? 1.646 -2.599 53.304 1.00 11.93 189 ILE B C 1
ATOM 3031 O O . ILE B 1 186 ? 2.029 -3.179 54.304 1.00 11.44 189 ILE B O 1
ATOM 3036 N N . TYR B 1 187 ? 2.365 -2.608 52.183 1.00 9.04 190 TYR B N 1
ATOM 3037 C CA . TYR B 1 187 ? 3.668 -3.294 52.177 1.00 8.46 190 TYR B CA 1
ATOM 3038 C C . TYR B 1 187 ? 4.805 -2.545 52.899 1.00 8.89 190 TYR B C 1
ATOM 3039 O O . TYR B 1 187 ? 5.911 -3.073 53.038 1.00 12.06 190 TYR B O 1
ATOM 3048 N N . GLY B 1 188 ? 4.531 -1.315 53.337 1.00 7.61 191 GLY B N 1
ATOM 3049 C CA . GLY B 1 188 ? 5.349 -0.662 54.353 1.00 10.71 191 GLY B CA 1
ATOM 3050 C C . GLY B 1 188 ? 6.707 -0.078 53.990 1.00 12.60 191 GLY B C 1
ATOM 3051 O O . GLY B 1 188 ? 7.501 0.231 54.887 1.00 13.94 191 GLY B O 1
ATOM 3052 N N . PHE B 1 189 ? 6.977 0.091 52.700 1.00 10.02 192 PHE B N 1
ATOM 3053 C CA . PHE B 1 189 ? 8.246 0.655 52.266 1.00 9.21 192 PHE B CA 1
ATOM 3054 C C . PHE B 1 189 ? 8.232 2.151 52.555 1.00 11.34 192 PHE B C 1
ATOM 3055 O O . PHE B 1 189 ? 7.267 2.843 52.201 1.00 12.92 192 PHE B O 1
ATOM 3063 N N . PRO B 1 190 ? 9.286 2.661 53.199 1.00 12.10 193 PRO B N 1
ATOM 3064 C CA . PRO B 1 190 ? 9.297 4.087 53.511 1.00 10.94 193 PRO B CA 1
ATOM 3065 C C . PRO B 1 190 ? 9.208 4.965 52.255 1.00 14.29 193 PRO B C 1
ATOM 3066 O O . PRO B 1 190 ? 9.856 4.671 51.245 1.00 12.76 193 PRO B O 1
ATOM 3070 N N . ASN B 1 191 ? 8.416 6.035 52.323 1.00 13.08 194 ASN B N 1
ATOM 3071 C CA . ASN B 1 191 ? 8.119 6.829 51.127 1.00 14.97 194 ASN B CA 1
ATOM 3072 C C . ASN B 1 191 ? 9.328 7.431 50.407 1.00 14.01 194 ASN B C 1
ATOM 3073 O O . ASN B 1 191 ? 9.428 7.338 49.176 1.00 13.47 194 ASN B O 1
ATOM 3078 N N . GLU B 1 192 ? 10.227 8.067 51.148 1.00 14.52 195 GLU B N 1
ATOM 3079 C CA . GLU B 1 192 ? 11.373 8.700 50.499 1.00 15.72 195 GLU B CA 1
ATOM 3080 C C . GLU B 1 192 ? 12.310 7.697 49.811 1.00 16.11 195 GLU B C 1
ATOM 3081 O O . GLU B 1 192 ? 12.640 7.884 48.638 1.00 14.53 195 GLU B O 1
ATOM 3087 N N . PRO B 1 193 ? 12.742 6.636 50.526 1.00 13.79 196 PRO B N 1
ATOM 3088 C CA . PRO B 1 193 ? 13.631 5.681 49.857 1.00 14.49 196 PRO B CA 1
ATOM 3089 C C . PRO B 1 193 ? 12.965 5.024 48.659 1.00 15.48 196 PRO B C 1
ATOM 3090 O O . PRO B 1 193 ? 13.641 4.764 47.671 1.00 13.84 196 PRO B O 1
ATOM 3094 N N . ALA B 1 194 ? 11.662 4.772 48.733 1.00 11.35 197 ALA B N 1
ATOM 3095 C CA . ALA B 1 194 ? 10.959 4.213 47.584 1.00 11.96 197 ALA B CA 1
ATOM 3096 C C . ALA B 1 194 ? 11.002 5.155 46.389 1.00 15.37 197 ALA B C 1
ATOM 3097 O O . ALA B 1 194 ? 11.221 4.722 45.265 1.00 12.36 197 ALA B O 1
ATOM 3099 N N . ALA B 1 195 ? 10.786 6.443 46.635 1.00 12.77 198 ALA B N 1
ATOM 3100 C CA . ALA B 1 195 ? 10.787 7.429 45.561 1.00 12.44 198 ALA B CA 1
ATOM 3101 C C . ALA B 1 195 ? 12.146 7.496 44.873 1.00 12.52 198 ALA B C 1
ATOM 3102 O O . ALA B 1 195 ? 12.221 7.591 43.641 1.00 11.63 198 ALA B O 1
ATOM 3104 N N . VAL B 1 196 ? 13.213 7.441 45.664 1.00 13.80 199 VAL B N 1
ATOM 3105 C CA . VAL B 1 196 ? 14.580 7.450 45.134 1.00 14.86 199 VAL B CA 1
ATOM 3106 C C . VAL B 1 196 ? 14.802 6.279 44.178 1.00 14.95 199 VAL B C 1
ATOM 3107 O O . VAL B 1 196 ? 15.367 6.435 43.088 1.00 15.51 199 VAL B O 1
ATOM 3111 N N . ILE B 1 197 ? 14.316 5.107 44.573 1.00 14.02 200 ILE B N 1
ATOM 3112 C CA . ILE B 1 197 ? 14.503 3.909 43.767 1.00 12.74 200 ILE B CA 1
ATOM 3113 C C . ILE B 1 197 ? 13.669 3.981 42.500 1.00 10.94 200 ILE B C 1
ATOM 3114 O O . ILE B 1 197 ? 14.158 3.668 41.411 1.00 12.93 200 ILE B O 1
ATOM 3119 N N . ALA B 1 198 ? 12.420 4.424 42.629 1.00 11.09 201 ALA B N 1
ATOM 3120 C CA . ALA B 1 198 ? 11.544 4.571 41.471 1.00 10.71 201 ALA B CA 1
ATOM 3121 C C . ALA B 1 198 ? 12.143 5.530 40.448 1.00 10.42 201 ALA B C 1
ATOM 3122 O O . ALA B 1 198 ? 12.240 5.212 39.255 1.00 11.13 201 ALA B O 1
ATOM 3124 N N . LEU B 1 199 ? 12.526 6.710 40.923 1.00 11.48 202 LEU B N 1
ATOM 3125 C CA . LEU B 1 199 ? 13.089 7.738 40.043 1.00 13.11 202 LEU B CA 1
ATOM 3126 C C . LEU B 1 199 ? 14.425 7.326 39.436 1.00 11.82 202 LEU B C 1
ATOM 3127 O O . LEU B 1 199 ? 14.657 7.533 38.247 1.00 14.60 202 LEU B O 1
ATOM 3132 N N . ASN B 1 200 ? 15.302 6.737 40.236 1.00 12.70 203 ASN B N 1
ATOM 3133 C CA . ASN B 1 200 ? 16.584 6.307 39.695 1.00 12.73 203 ASN B CA 1
ATOM 3134 C C . ASN B 1 200 ? 16.407 5.240 38.631 1.00 11.73 203 ASN B C 1
ATOM 3135 O O . ASN B 1 200 ? 17.054 5.271 37.578 1.00 13.77 203 ASN B O 1
ATOM 3140 N N . THR B 1 201 ? 15.536 4.278 38.915 1.00 12.57 204 THR B N 1
ATOM 3141 C CA . THR B 1 201 ? 15.334 3.170 37.991 1.00 11.07 204 THR B CA 1
ATOM 3142 C C . THR B 1 201 ? 14.744 3.640 36.674 1.00 14.37 204 THR B C 1
ATOM 3143 O O . THR B 1 201 ? 15.179 3.211 35.605 1.00 13.69 204 THR B O 1
ATOM 3147 N N . ILE B 1 202 ? 13.770 4.541 36.747 1.00 11.20 205 ILE B N 1
ATOM 3148 C CA . ILE B 1 202 ? 13.187 5.103 35.529 1.00 9.91 205 ILE B CA 1
ATOM 3149 C C . ILE B 1 202 ? 14.198 5.973 34.771 1.00 13.33 205 ILE B C 1
ATOM 3150 O O . ILE B 1 202 ? 14.252 5.930 33.539 1.00 13.85 205 ILE B O 1
ATOM 3155 N N . LYS B 1 203 ? 14.992 6.749 35.505 1.00 13.11 206 LYS B N 1
ATOM 3156 C CA . LYS B 1 203 ? 16.032 7.570 34.888 1.00 12.85 206 LYS B CA 1
ATOM 3157 C C . LYS B 1 203 ? 16.997 6.720 34.071 1.00 13.45 206 LYS B C 1
ATOM 3158 O O . LYS B 1 203 ? 17.289 7.029 32.906 1.00 14.64 206 LYS B O 1
ATOM 3164 N N . GLU B 1 204 ? 17.490 5.644 34.676 1.00 15.65 207 GLU B N 1
ATOM 3165 C CA . GLU B 1 204 ? 18.466 4.803 33.997 1.00 14.02 207 GLU B CA 1
ATOM 3166 C C . GLU B 1 204 ? 17.866 4.086 32.800 1.00 12.05 207 GLU B C 1
ATOM 3167 O O . GLU B 1 204 ? 18.500 3.985 31.747 1.00 14.44 207 GLU B O 1
ATOM 3173 N N . TRP B 1 205 ? 16.630 3.617 32.936 1.00 10.87 208 TRP B N 1
ATOM 3174 C CA . TRP B 1 205 ? 15.966 2.986 31.810 1.00 10.75 208 TRP B CA 1
ATOM 3175 C C . TRP B 1 205 ? 15.792 3.996 30.677 1.00 14.74 208 TRP B C 1
ATOM 3176 O O . TRP B 1 205 ? 16.036 3.672 29.515 1.00 14.82 208 TRP B O 1
ATOM 3187 N N . LEU B 1 206 ? 15.393 5.222 31.012 1.00 11.50 209 LEU B N 1
ATOM 3188 C CA . LEU B 1 206 ? 15.183 6.231 29.974 1.00 14.54 209 LEU B CA 1
ATOM 3189 C C . LEU B 1 206 ? 16.490 6.647 29.316 1.00 15.48 209 LEU B C 1
ATOM 3190 O O . LEU B 1 206 ? 16.502 6.920 28.120 1.00 15.28 209 LEU B O 1
ATOM 3195 N N . ALA B 1 207 ? 17.578 6.707 30.081 1.00 14.14 210 ALA B N 1
ATOM 3196 C CA . ALA B 1 207 ? 18.883 7.068 29.506 1.00 14.00 210 ALA B CA 1
ATOM 3197 C C . ALA B 1 207 ? 19.167 6.203 28.277 1.00 19.88 210 ALA B C 1
ATOM 3198 O O . ALA B 1 207 ? 19.645 6.696 27.25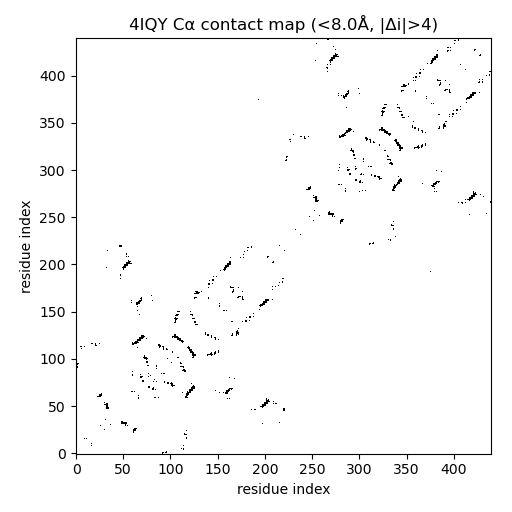9 1.00 20.38 210 ALA B O 1
ATOM 3200 N N . LYS B 1 208 ? 18.824 4.922 28.367 1.00 18.28 211 LYS B N 1
ATOM 3201 C CA . LYS B 1 208 ? 19.004 3.966 27.274 1.00 20.79 211 LYS B CA 1
ATOM 3202 C C . LYS B 1 208 ? 17.812 3.871 26.316 1.00 21.16 211 LYS B C 1
ATOM 3203 O O . LYS B 1 208 ? 17.984 3.652 25.107 1.00 22.08 211 LYS B O 1
ATOM 3209 N N . ASN B 1 209 ? 16.602 4.030 26.849 1.00 14.47 212 ASN B N 1
ATOM 3210 C CA . ASN B 1 209 ? 15.390 3.741 26.079 1.00 14.09 212 ASN B CA 1
ATOM 3211 C C . ASN B 1 209 ? 14.416 4.896 25.835 1.00 17.05 212 ASN B C 1
ATOM 3212 O O . ASN B 1 209 ? 13.258 4.649 25.501 1.00 17.01 212 ASN B O 1
ATOM 3217 N N . HIS B 1 210 ? 14.850 6.144 25.989 1.00 16.47 213 HIS B N 1
ATOM 3218 C CA . HIS B 1 210 ? 13.886 7.249 25.925 1.00 14.91 213 HIS B CA 1
ATOM 3219 C C . HIS B 1 210 ? 13.145 7.388 24.591 1.00 19.20 213 HIS B C 1
ATOM 3220 O O . HIS B 1 210 ? 12.025 7.903 24.557 1.00 18.74 213 HIS B O 1
ATOM 3227 N N . HIS B 1 211 ? 13.735 6.910 23.500 1.00 18.59 214 HIS B N 1
ATOM 3228 C CA . HIS B 1 211 ? 13.025 6.970 22.233 1.00 18.14 214 HIS B CA 1
ATOM 3229 C C . HIS B 1 211 ? 11.923 5.915 22.137 1.00 21.21 214 HIS B C 1
ATOM 3230 O O . HIS B 1 211 ? 11.164 5.902 21.170 1.00 20.46 214 HIS B O 1
ATOM 3237 N N . GLU B 1 212 ? 11.825 5.042 23.141 1.00 16.04 215 GLU B N 1
ATOM 3238 C CA . GLU B 1 212 ? 10.857 3.943 23.103 1.00 17.74 215 GLU B CA 1
ATOM 3239 C C . GLU B 1 212 ? 9.508 4.349 23.663 1.00 12.30 215 GLU B C 1
ATOM 3240 O O . GLU B 1 212 ? 8.531 3.624 23.489 1.00 14.74 215 GLU B O 1
ATOM 3246 N N . VAL B 1 213 ? 9.459 5.494 24.340 1.00 15.26 216 VAL B N 1
ATOM 3247 C CA . VAL B 1 213 ? 8.206 5.974 24.925 1.00 14.68 216 VAL B CA 1
ATOM 3248 C C . VAL B 1 213 ? 7.988 7.462 24.714 1.00 16.00 216 VAL B C 1
ATOM 3249 O O . VAL B 1 213 ? 8.930 8.216 24.428 1.00 17.84 216 VAL B O 1
ATOM 3253 N N . ASP B 1 214 ? 6.734 7.871 24.858 1.00 14.25 217 ASP B N 1
ATOM 3254 C CA . ASP B 1 214 ? 6.367 9.275 24.901 1.00 13.39 217 ASP B CA 1
ATOM 3255 C C . ASP B 1 214 ? 6.306 9.797 26.335 1.00 17.67 217 ASP B C 1
ATOM 3256 O O . ASP B 1 214 ? 6.664 10.945 26.605 1.00 16.23 217 ASP B O 1
ATOM 3261 N N . ARG B 1 215 ? 5.858 8.957 27.267 1.00 13.01 218 ARG B N 1
ATOM 3262 C CA . ARG B 1 215 ? 5.746 9.425 28.639 1.00 12.76 218 ARG B CA 1
ATOM 3263 C C . ARG B 1 215 ? 5.698 8.304 29.664 1.00 9.83 218 ARG B C 1
ATOM 3264 O O . ARG B 1 215 ? 4.995 7.306 29.472 1.00 12.14 218 ARG B O 1
ATOM 3272 N N . ILE B 1 216 ? 6.461 8.486 30.736 1.00 9.30 219 ILE B N 1
ATOM 3273 C CA . ILE B 1 216 ? 6.339 7.702 31.966 1.00 9.27 219 ILE B CA 1
ATOM 3274 C C . ILE B 1 216 ? 5.776 8.638 33.026 1.00 13.09 219 ILE B C 1
ATOM 3275 O O . ILE B 1 216 ? 6.345 9.695 33.313 1.00 11.98 219 ILE B O 1
ATOM 3280 N N . ILE B 1 217 ? 4.634 8.258 33.588 1.00 11.20 220 ILE B N 1
ATOM 3281 C CA . ILE B 1 217 ? 3.927 9.082 34.555 1.00 9.63 220 ILE B CA 1
ATOM 3282 C C . ILE B 1 217 ? 4.080 8.489 35.949 1.00 9.46 220 ILE B C 1
ATOM 3283 O O . ILE B 1 217 ? 3.777 7.310 36.166 1.00 11.44 220 ILE B O 1
ATOM 3288 N N . PHE B 1 2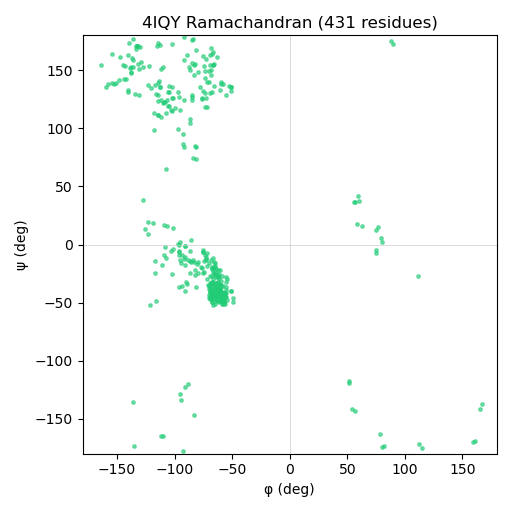18 ? 4.572 9.294 36.880 1.00 8.36 221 PHE B N 1
ATOM 3289 C CA . PHE B 1 218 ? 4.561 8.924 38.285 1.00 9.96 221 PHE B CA 1
ATOM 3290 C C . PHE B 1 218 ? 3.222 9.365 38.822 1.00 9.52 221 PHE B C 1
ATOM 3291 O O . PHE B 1 218 ? 2.949 10.564 38.955 1.00 12.93 221 PHE B O 1
ATOM 3299 N N . CYS B 1 219 ? 2.361 8.386 39.081 1.00 10.46 222 CYS B N 1
ATOM 3300 C CA . CYS B 1 219 ? 1.028 8.653 39.588 1.00 10.31 222 CYS B CA 1
ATOM 3301 C C . CYS B 1 219 ? 1.055 8.489 41.093 1.00 13.08 222 CYS B C 1
ATOM 3302 O O . CYS B 1 219 ? 1.040 7.366 41.608 1.00 18.07 222 CYS B O 1
ATOM 3305 N N . VAL B 1 220 ? 1.143 9.615 41.794 1.00 10.37 223 VAL B N 1
ATOM 3306 C CA . VAL B 1 220 ? 1.106 9.598 43.245 1.00 11.06 223 VAL B CA 1
ATOM 3307 C C . VAL B 1 220 ? -0.345 9.772 43.680 1.00 12.78 223 VAL B C 1
ATOM 3308 O O . VAL B 1 220 ? -1.179 10.274 42.922 1.00 15.05 223 VAL B O 1
ATOM 3312 N N . PHE B 1 221 ? -0.644 9.355 44.895 1.00 11.52 224 PHE B N 1
ATOM 3313 C CA . PHE B 1 221 ? -2.009 9.409 45.390 1.00 13.07 224 PHE B CA 1
ATOM 3314 C C . PHE B 1 221 ? -2.068 10.264 46.656 1.00 15.23 224 PHE B C 1
ATOM 3315 O O . PHE B 1 221 ? -2.871 11.196 46.757 1.00 18.40 224 PHE B O 1
ATOM 3323 N N . LEU B 1 222 ? -1.211 9.941 47.617 1.00 14.33 225 LEU B N 1
ATOM 3324 C CA . LEU B 1 222 ? -1.138 10.677 48.876 1.00 14.95 225 LEU B CA 1
ATOM 3325 C C . LEU B 1 222 ? -0.342 11.965 48.720 1.00 17.05 225 LEU B C 1
ATOM 3326 O O . LEU B 1 222 ? 0.597 12.046 47.919 1.00 16.18 225 LEU B O 1
ATOM 3331 N N . GLU B 1 223 ? -0.711 12.972 49.501 1.00 17.01 226 GLU B N 1
ATOM 3332 C CA . GLU B 1 223 ? -0.031 14.251 49.436 1.00 14.43 226 GLU B CA 1
ATOM 3333 C C . GLU B 1 223 ? 1.440 14.092 49.836 1.00 14.52 226 GLU B C 1
ATOM 3334 O O . GLU B 1 223 ? 2.307 14.735 49.248 1.00 17.07 226 GLU B O 1
ATOM 3340 N N . VAL B 1 224 ? 1.717 13.220 50.806 1.00 19.17 227 VAL B N 1
ATOM 3341 C CA . VAL B 1 224 ? 3.104 12.978 51.219 1.00 20.63 227 VAL B CA 1
ATOM 3342 C C . VAL B 1 224 ? 3.993 12.548 50.034 1.00 19.20 227 VAL B C 1
ATOM 3343 O O . VAL B 1 224 ? 5.100 13.061 49.863 1.00 18.48 227 VAL B O 1
ATOM 3347 N N . ASP B 1 225 ? 3.495 11.640 49.194 1.00 13.79 228 ASP B N 1
ATOM 3348 C CA . ASP B 1 225 ? 4.234 11.237 47.998 1.00 14.61 228 ASP B CA 1
ATOM 3349 C C . ASP B 1 225 ? 4.300 12.323 46.930 1.00 15.71 228 ASP B C 1
ATOM 3350 O O . ASP B 1 225 ? 5.308 12.457 46.242 1.00 14.24 228 ASP B O 1
ATOM 3355 N N . PHE B 1 226 ? 3.233 13.107 46.785 1.00 14.26 229 PHE B N 1
ATOM 3356 C CA . PHE B 1 226 ? 3.296 14.243 45.875 1.00 14.66 229 PHE B CA 1
ATOM 3357 C C . PHE B 1 226 ? 4.450 15.171 46.256 1.00 14.31 229 PHE B C 1
ATOM 3358 O O . PHE B 1 226 ? 5.253 15.558 45.410 1.00 14.78 229 PHE B O 1
ATOM 3366 N N . LYS B 1 227 ? 4.526 15.508 47.538 1.00 16.83 230 LYS B N 1
ATOM 3367 C CA . LYS B 1 227 ? 5.541 16.443 48.018 1.00 19.73 230 LYS B CA 1
ATOM 3368 C C . LYS B 1 227 ? 6.936 15.877 47.774 1.00 16.70 230 LYS B C 1
ATOM 3369 O O . LYS B 1 227 ? 7.822 16.576 47.279 1.00 17.17 230 LYS B O 1
ATOM 3375 N N . ILE B 1 228 ? 7.111 14.590 48.073 1.00 16.41 231 ILE B N 1
ATOM 3376 C CA . ILE B 1 228 ? 8.405 13.932 47.886 1.00 16.59 231 ILE B CA 1
ATOM 3377 C C . ILE B 1 228 ? 8.851 13.895 46.428 1.00 16.37 231 ILE B C 1
ATOM 3378 O O . ILE B 1 228 ? 10.005 14.229 46.107 1.00 18.20 231 ILE B O 1
ATOM 3383 N N . TYR B 1 229 ? 7.952 13.491 45.537 1.00 14.12 232 TYR B N 1
ATOM 3384 C CA . TYR B 1 229 ? 8.291 13.428 44.125 1.00 12.00 232 TYR B CA 1
ATOM 3385 C C . TYR B 1 229 ? 8.544 14.811 43.543 1.00 16.94 232 TYR B C 1
ATOM 3386 O O . TYR B 1 229 ? 9.476 14.988 42.766 1.00 19.60 232 TYR B O 1
ATOM 3395 N N . LYS B 1 230 ? 7.737 15.791 43.948 1.00 16.89 233 LYS B N 1
ATOM 3396 C CA . LYS B 1 230 ? 7.872 17.152 43.428 1.00 17.41 233 LYS B CA 1
ATOM 3397 C C . LYS B 1 230 ? 9.276 17.672 43.715 1.00 18.48 233 LYS B C 1
ATOM 3398 O O . LYS B 1 230 ? 9.900 18.305 42.862 1.00 23.84 233 LYS B O 1
ATOM 3404 N N . LYS B 1 231 ? 9.762 17.383 44.920 1.00 16.98 234 LYS B N 1
ATOM 3405 C CA . LYS B 1 231 ? 11.088 17.818 45.368 1.00 22.38 234 LYS B CA 1
ATOM 3406 C C . LYS B 1 231 ? 12.216 17.189 44.560 1.00 31.50 234 LYS B C 1
ATOM 3407 O O . LYS B 1 231 ? 13.234 17.828 44.292 1.00 32.94 234 LYS B O 1
ATOM 3413 N N . LYS B 1 232 ? 12.036 15.932 44.173 1.00 27.45 235 LYS B N 1
ATOM 3414 C CA . LYS B 1 232 ? 13.123 15.163 43.573 1.00 26.81 235 LYS B CA 1
ATOM 3415 C C . LYS B 1 232 ? 13.178 15.146 42.041 1.00 28.89 235 LYS B C 1
ATOM 3416 O O . LYS B 1 232 ? 14.193 14.744 41.471 1.00 24.95 235 LYS B O 1
ATOM 3422 N N . MET B 1 233 ? 12.109 15.579 41.370 1.00 29.88 236 MET B N 1
ATOM 3423 C CA . MET B 1 233 ? 12.042 15.489 39.902 1.00 25.07 236 MET B CA 1
ATOM 3424 C C . MET B 1 233 ? 13.192 16.167 39.137 1.00 23.55 236 MET B C 1
ATOM 3425 O O . MET B 1 233 ? 13.716 15.604 38.175 1.00 25.59 236 MET B O 1
ATOM 3430 N N . ASN B 1 234 ? 13.560 17.381 39.537 1.00 31.32 237 ASN B N 1
ATOM 3431 C CA . ASN B 1 234 ? 14.645 18.082 38.854 1.00 39.78 237 ASN B CA 1
ATOM 3432 C C . ASN B 1 234 ? 15.990 17.419 39.108 1.00 38.44 237 ASN B C 1
ATOM 3433 O O . ASN B 1 234 ? 16.812 17.302 38.195 1.00 38.59 237 ASN B O 1
ATOM 3438 N N . GLU B 1 235 ? 16.199 16.994 40.351 1.00 36.91 238 GLU B N 1
ATOM 3439 C CA . GLU B 1 235 ? 17.407 16.279 40.739 1.00 32.95 238 GLU B CA 1
ATOM 3440 C C . GLU B 1 235 ? 17.653 15.115 39.788 1.00 34.38 238 GLU B C 1
ATOM 3441 O O . GLU B 1 235 ? 18.787 14.860 39.377 1.00 31.21 238 GLU B O 1
ATOM 3447 N N . PHE B 1 236 ? 16.581 14.423 39.411 1.00 21.86 239 PHE B N 1
ATOM 3448 C CA . PHE B 1 236 ? 16.720 13.277 38.532 1.00 20.23 239 PHE B CA 1
ATOM 3449 C C . PHE B 1 236 ? 16.643 13.563 37.031 1.00 25.19 239 PHE B C 1
ATOM 3450 O O . PHE B 1 236 ? 17.297 12.877 36.249 1.00 27.39 239 PHE B O 1
ATOM 3458 N N . PHE B 1 237 ? 15.870 14.558 36.602 1.00 29.08 240 PHE B N 1
ATOM 3459 C CA . PHE B 1 237 ? 15.591 14.633 35.160 1.00 23.78 240 PHE B CA 1
ATOM 3460 C C . PHE B 1 237 ? 16.070 15.839 34.337 1.00 30.98 240 PHE B C 1
ATOM 3461 O O . PHE B 1 237 ? 16.095 15.768 33.098 1.00 28.23 240 PHE B O 1
ATOM 3469 N N . SER B 1 238 ? 16.466 16.920 35.003 1.00 34.97 241 SER B N 1
ATOM 3470 C CA . SER B 1 238 ? 16.849 18.148 34.298 1.00 39.58 241 SER B CA 1
ATOM 3471 C C . SER B 1 238 ? 18.333 18.201 33.940 1.00 51.45 241 SER B C 1
ATOM 3472 O O . SER B 1 238 ? 18.988 17.169 33.806 1.00 58.84 241 SER B O 1
#

GO terms:
  GO:0005634 nucleus (C, IDA)
  GO:0042278 purine nucleoside metabolic process (P, IDA)
  GO:0016798 hydrolase activity, acting on glycosyl bonds (F, IDA)
  GO:0140291 peptidyl-glutamate ADP-deribosylation (P, IDA)
  GO:0051725 protein de-ADP-ribosylation (P, IDA)
  GO:0140293 ADP-ribosylglutamate hydrolase activity (F, IDA)
  GO:0019213 deacetylase activity (F, IDA)
  GO:0006974 DNA damage response (P, IMP)
  GO:0005654 nucleoplasm (C, IDA)
  GO:0005730 nucleolus (C, IDA)

Radius of gyration: 24.78 Å; Cα contacts (8 Å, |Δi|>4): 837; chains: 2; bounding box: 50×50×82 Å

InterPro domains:
  IPR002589 Macro domain [PF01661] (88-201)
  IPR002589 Macro domain [PS51154] (59-240)
  IPR002589 Macro domain [SM00506] (71-201)
  IPR043472 Macro domain-like [G3DSA:3.40.220.10] (4-243)
  IPR043472 Macro domain-like [SSF52949] (62-243)

Foldseek 3Di:
DLVVLLVVLVPDDLVVLVVQAPDAADEPVNFDFQVVVCPPHDDDDAFLSQAEGEAADQQQRYQFQEEEAQAAQQQQADDDNRPVQDVQQDPSSNVVSNVVRGADQLAWDKDASHSGSHGIYIYHHAAADDPDCPDCRLVSLLSRLVNSVVVCQVVLTAEYEYEQHCVPNSPDPQQSSLVSNLQSVLVVCVPCVVSHRYYYYHYHDPVNSVNNVVCVVVRRD/DLVVLLVVLVPDDLVRLVVLAPDAADEPVNFAFQVRVHPPDDADFCSQAEGEAADQQQRYQFQEEEAQAAFQLQADDDNRPVQDVQQDDSSNVVSNVVRGDDQLAWDKDASHNGSHGIYIYHHAAAPPDDDDPVNLNSLLSRLVNSVVVCQVVLTAEYEYEQHCVPNSPDPQQSSLVSNLVSVLVCCRVCVVSHRYYYYYYHDVVNVVNNVVCVVVRRD

Secondary structure (DSSP, 8-state):
-HHHHHHHHHT--HHHHTTT-SS--EEGGGS--HHHHTTT--------TTSEEEEES-GGGEESSEEEEEE-TT-S--SHHHHHHHHHH-HHHHHHHTTTT---BT-EEEEE-TTSSSSEEEEEEPPP-SS--TTTHHHHHHHHHHHHHHHHHHTT--EEEE--TTSSTT---HHHHHHHHHHHHHHHHHHHGGG-SEEEEEE-SHHHHHHHHHHHHHHH-/-HHHHHHHHHT--HHHHHTT-SS--EEGGGSPPHHHH---------TTSEEEEES-GGGEESSEEEEEE-TT-S--SHHHHHHHHHH-HHHHHHHHTTT---BT-EEEEE-TTSSSSEEEEEEPPP-SS---HHHHHHHHHHHHHHHHHHHHTT--EEEE--TTSSTT---HHHHHHHHHHHHHHHHHHHGGG-SEEEEEE-SHHHHHHHHHHHHHHH-